Protein AF-A0A4V1J1D3-F1 (afdb_monomer_lite)

Foldseek 3Di:
DDDDPDDDDDDPPPPPPVLVVQVVVVVVVVCLVVVLVVLVVVLVPPDPPPPDPDDPDDDDDDDDDDPPPPDPVVVVVLVVLLVSLVVSLVSLVVCLVVLLVLLVVCCPPPLNVLPDSVLLNLLSVLLSVLLNLLSVCSSPVLPNDLLCNLLSLLQSVVSNLVSLLVLLLLLLLVLLLVVLVVVVVVVVVVVVVVVVVVVVVVVVVVVVVVCVVDVVVVVVVVVVVVVVVVPPPPVVVVPDPPPPPPDDDDDDDDDDDDDDDPPDDDDPDDDDDPDPDDPPPPPCVVVVSVVSVVVSVVSVVCSDPVNVVVVSVVSSVVSVVVSVVLVVVCVVVPVVPPPPDSDSCSLPDPSCVVSVVSLVCLVPPSLVVSCVSNVPRDDPSCSNVLSNVLSVLSNVLVVVLVCQSPPPPPRPNVVSSVSSSVSSVVNCCSSRVVSSVVSSVVVSD

Structure (mmCIF, N/CA/C/O backbone):
data_AF-A0A4V1J1D3-F1
#
_entry.id   AF-A0A4V1J1D3-F1
#
loop_
_atom_site.group_PDB
_atom_site.id
_atom_site.type_symbol
_atom_site.label_atom_id
_atom_site.label_alt_id
_atom_site.label_comp_id
_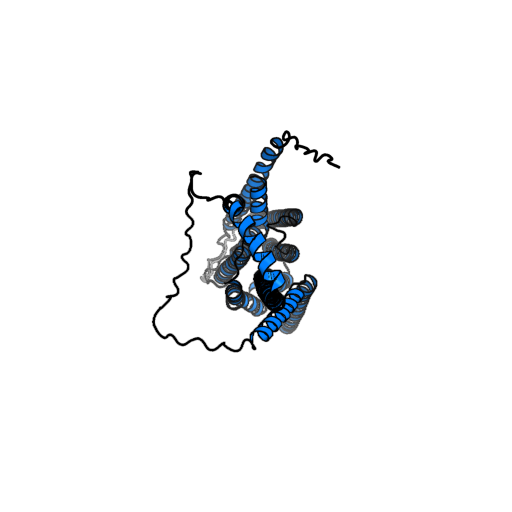atom_site.label_asym_id
_atom_site.label_entity_id
_atom_site.label_seq_id
_atom_site.pdbx_PDB_ins_code
_atom_site.Cartn_x
_atom_site.Cartn_y
_atom_site.Cartn_z
_atom_site.occupancy
_atom_site.B_iso_or_equiv
_atom_site.auth_seq_id
_atom_site.auth_comp_id
_atom_site.auth_asym_id
_atom_site.auth_atom_id
_atom_site.pdbx_PDB_model_num
ATOM 1 N N . MET A 1 1 ? -8.149 20.293 58.897 1.00 42.53 1 MET A N 1
ATOM 2 C CA . MET A 1 1 ? -7.655 19.515 57.738 1.00 42.53 1 MET A CA 1
ATOM 3 C C . MET A 1 1 ? -8.317 20.029 56.464 1.00 42.53 1 MET A C 1
ATOM 5 O O . MET A 1 1 ? -9.194 19.386 55.908 1.00 42.53 1 MET A O 1
ATOM 9 N N . ALA A 1 2 ? -7.925 21.227 56.042 1.00 43.75 2 ALA A N 1
ATOM 10 C CA . ALA A 1 2 ? -8.372 21.863 54.811 1.00 43.75 2 ALA A CA 1
ATOM 11 C C . ALA A 1 2 ? -7.152 22.606 54.264 1.00 43.75 2 ALA A C 1
ATOM 13 O O . ALA A 1 2 ? -6.778 23.647 54.797 1.00 43.75 2 ALA A O 1
ATOM 14 N N . SER A 1 3 ? -6.483 22.014 53.275 1.00 42.25 3 SER A N 1
ATOM 15 C CA . SER A 1 3 ? -5.256 22.560 52.699 1.00 42.25 3 SER A CA 1
ATOM 16 C C . SER A 1 3 ? -5.343 22.553 51.176 1.00 42.25 3 SER A C 1
ATOM 18 O O . SER A 1 3 ? -5.253 21.511 50.537 1.00 42.25 3 SER A O 1
ATOM 20 N N . ALA A 1 4 ? -5.527 23.763 50.647 1.00 45.41 4 ALA A N 1
ATOM 21 C CA . ALA A 1 4 ? -4.831 24.333 49.496 1.00 45.41 4 ALA A CA 1
ATOM 22 C C . ALA A 1 4 ? -4.755 23.504 48.196 1.00 45.41 4 ALA A C 1
ATOM 24 O O . ALA A 1 4 ? -3.735 22.899 47.874 1.00 45.41 4 ALA A O 1
ATOM 25 N N . LEU A 1 5 ? -5.790 23.629 47.362 1.00 48.59 5 LEU A N 1
ATOM 26 C CA . LEU A 1 5 ? -5.692 23.443 45.911 1.00 48.59 5 LEU A CA 1
ATOM 27 C C . LEU A 1 5 ? -5.333 24.790 45.270 1.00 48.59 5 LEU A C 1
ATOM 29 O O . LEU A 1 5 ? -6.194 25.599 44.932 1.00 48.59 5 LEU A O 1
ATOM 33 N N . GLN A 1 6 ? -4.033 25.052 45.147 1.00 51.81 6 GLN A N 1
ATOM 34 C CA . GLN A 1 6 ? -3.504 26.250 44.502 1.00 51.81 6 GLN A CA 1
ATOM 35 C C . GLN A 1 6 ? -3.439 26.028 42.985 1.00 51.81 6 GLN A C 1
ATOM 37 O O . GLN A 1 6 ? -2.523 25.404 42.449 1.00 51.81 6 GLN A O 1
ATOM 42 N N . THR A 1 7 ? -4.452 26.527 42.280 1.00 51.31 7 THR A N 1
ATOM 43 C CA . THR A 1 7 ? -4.543 26.532 40.817 1.00 51.31 7 THR A CA 1
ATOM 44 C C . THR A 1 7 ? -3.490 27.464 40.211 1.00 51.31 7 THR A C 1
ATOM 46 O O . THR A 1 7 ? -3.646 28.684 40.208 1.00 51.31 7 THR A O 1
ATOM 49 N N . ARG A 1 8 ? -2.406 26.896 39.667 1.00 51.72 8 ARG A N 1
ATOM 50 C CA . ARG A 1 8 ? -1.457 27.609 38.793 1.00 51.72 8 ARG A CA 1
ATOM 51 C C . ARG A 1 8 ? -2.132 27.927 37.454 1.00 51.72 8 ARG A C 1
ATOM 53 O O . ARG A 1 8 ? -2.357 27.026 36.649 1.00 51.72 8 ARG A O 1
ATOM 60 N N . GLN A 1 9 ? -2.417 29.203 37.197 1.00 46.78 9 GLN A N 1
ATOM 61 C CA . GLN A 1 9 ? -2.787 29.681 35.863 1.00 46.78 9 GLN A CA 1
ATOM 62 C C . GLN A 1 9 ? -1.557 29.685 34.932 1.00 46.78 9 GLN A C 1
ATOM 64 O O . GLN A 1 9 ? -0.523 30.252 35.294 1.00 46.78 9 GLN A O 1
ATOM 69 N N . PRO A 1 10 ? -1.630 29.089 33.728 1.00 55.66 10 PRO A N 1
ATOM 70 C CA . PRO A 1 10 ? -0.543 29.159 32.762 1.00 55.66 10 PRO A CA 1
ATOM 71 C C . PRO A 1 10 ? -0.510 30.528 32.058 1.00 55.66 10 PRO A C 1
ATOM 73 O O . PRO A 1 10 ? -1.473 30.951 31.418 1.00 55.66 10 PRO A O 1
ATOM 76 N N . HIS A 1 11 ? 0.635 31.211 32.145 1.00 51.91 11 HIS A N 1
ATOM 77 C CA . HIS A 1 11 ? 0.928 32.451 31.424 1.00 51.91 11 HIS A CA 1
ATOM 78 C C . HIS A 1 11 ? 0.807 32.265 29.896 1.00 51.91 11 HIS A C 1
ATOM 80 O O . HIS A 1 11 ? 1.589 31.559 29.263 1.00 51.91 11 HIS A O 1
ATOM 86 N N . HIS A 1 12 ? -0.149 32.967 29.284 1.00 52.72 12 HIS A N 1
ATOM 87 C CA . HIS A 1 12 ? -0.543 32.833 27.875 1.00 52.72 12 HIS A CA 1
ATOM 88 C C . HIS A 1 12 ? 0.340 33.572 26.838 1.00 52.72 12 HIS A C 1
ATOM 90 O O . HIS A 1 12 ? -0.034 33.669 25.668 1.00 52.72 12 HIS A O 1
ATOM 96 N N . ARG A 1 13 ? 1.519 34.101 27.197 1.00 51.59 13 ARG A N 1
ATOM 97 C CA . ARG A 1 13 ? 2.172 35.164 26.397 1.00 51.59 13 ARG A CA 1
ATOM 98 C C . ARG A 1 13 ? 3.071 34.747 25.216 1.00 51.59 13 ARG A C 1
ATOM 100 O O . ARG A 1 13 ? 3.553 35.630 24.520 1.00 51.59 13 ARG A O 1
ATOM 107 N N . HIS A 1 14 ? 3.247 33.457 24.901 1.00 51.47 14 HIS A N 1
ATOM 108 C CA . HIS A 1 14 ? 4.180 33.025 23.832 1.00 51.47 14 HIS A CA 1
ATOM 109 C C . HIS A 1 14 ? 3.569 32.370 22.574 1.00 51.47 14 HIS A C 1
ATOM 111 O O . HIS A 1 14 ? 4.308 31.942 21.686 1.00 51.47 14 HIS A O 1
ATOM 117 N N . ARG A 1 15 ? 2.238 32.320 22.407 1.00 52.97 15 ARG A N 1
ATOM 118 C CA . ARG A 1 15 ? 1.623 31.571 21.283 1.00 52.97 15 ARG A CA 1
ATOM 119 C C . ARG A 1 15 ? 1.686 32.233 19.895 1.00 52.97 15 ARG A C 1
ATOM 121 O O . ARG A 1 15 ? 1.519 31.530 18.900 1.00 52.97 15 ARG A O 1
ATOM 128 N N . HIS A 1 16 ? 1.964 33.533 19.775 1.00 52.25 16 HIS A N 1
ATOM 129 C CA . HIS A 1 16 ? 1.845 34.217 18.474 1.00 52.25 16 HIS A CA 1
ATOM 130 C C . HIS A 1 16 ? 3.024 34.011 17.508 1.00 52.25 16 HIS A C 1
ATOM 132 O O . HIS A 1 16 ? 2.810 34.006 16.294 1.00 52.25 16 HIS A O 1
ATOM 138 N N . HIS A 1 17 ? 4.245 33.757 17.991 1.00 52.53 17 HIS A N 1
ATOM 139 C CA . HIS A 1 17 ? 5.400 33.611 17.092 1.00 52.53 17 HIS A CA 1
ATOM 140 C C . HIS A 1 17 ? 5.480 32.256 16.377 1.00 52.53 17 HIS A C 1
ATOM 142 O O . HIS A 1 17 ? 6.065 32.173 15.295 1.00 52.53 17 HIS A O 1
ATOM 148 N N . HIS A 1 18 ? 4.838 31.210 16.905 1.00 50.44 18 HIS A N 1
ATOM 149 C CA . HIS A 1 18 ? 4.842 29.904 16.249 1.00 50.44 18 HIS A CA 1
ATOM 150 C C . HIS A 1 18 ? 3.975 29.879 14.981 1.00 50.44 18 HIS A C 1
ATOM 152 O O . HIS A 1 18 ? 4.398 29.300 13.984 1.00 50.44 18 HIS A O 1
ATOM 158 N N . ARG A 1 19 ? 2.826 30.575 14.947 1.00 49.25 19 ARG A N 1
ATOM 159 C CA . ARG A 1 19 ? 1.898 30.549 13.794 1.00 49.25 19 ARG A CA 1
ATOM 160 C C . ARG A 1 19 ? 2.524 31.008 12.466 1.00 49.25 19 ARG A C 1
ATOM 162 O O . ARG A 1 19 ? 2.179 30.455 11.429 1.00 49.25 19 ARG A O 1
ATOM 169 N N . ARG A 1 20 ? 3.480 31.950 12.468 1.00 52.44 20 ARG A N 1
ATOM 170 C CA . ARG A 1 20 ? 4.086 32.470 11.220 1.00 52.44 20 ARG A CA 1
ATOM 171 C C . ARG A 1 20 ? 5.119 31.540 10.572 1.00 52.44 20 ARG A C 1
ATOM 173 O O . ARG A 1 20 ? 5.264 31.571 9.356 1.00 52.44 20 ARG A O 1
ATOM 180 N N . ARG A 1 21 ? 5.819 30.691 11.338 1.00 53.12 21 ARG A N 1
ATOM 181 C CA . ARG A 1 21 ? 6.767 29.711 10.759 1.00 53.12 21 ARG A CA 1
ATOM 182 C C . ARG A 1 21 ? 6.054 28.509 10.127 1.00 53.12 21 ARG A C 1
ATOM 184 O O . ARG A 1 21 ? 6.639 27.814 9.303 1.00 53.12 21 ARG A O 1
ATOM 191 N N . HIS A 1 22 ? 4.787 28.304 10.480 1.00 51.31 22 HIS A N 1
ATOM 192 C CA . HIS A 1 22 ? 4.009 27.122 10.121 1.00 51.31 22 HIS A CA 1
ATOM 193 C C . HIS A 1 22 ? 3.404 27.202 8.702 1.00 51.31 22 HIS A C 1
ATOM 195 O O . HIS A 1 22 ? 3.512 26.229 7.963 1.00 51.31 22 HIS A O 1
ATOM 201 N N . CYS A 1 23 ? 2.921 28.357 8.224 1.00 52.12 23 CYS A N 1
ATOM 202 C CA . CYS A 1 23 ? 2.406 28.475 6.841 1.00 52.12 23 CYS A CA 1
ATOM 203 C C . CYS A 1 23 ? 3.454 28.231 5.734 1.00 52.12 23 CYS A C 1
ATOM 205 O O . CYS A 1 23 ? 3.090 27.835 4.629 1.00 52.12 23 CYS A O 1
ATOM 207 N N . ARG A 1 24 ? 4.752 28.430 6.008 1.00 62.00 24 ARG A N 1
ATOM 208 C CA . ARG A 1 24 ? 5.802 28.293 4.981 1.00 62.00 24 ARG A CA 1
ATOM 209 C C . ARG A 1 24 ? 5.991 26.851 4.500 1.00 62.00 24 ARG A C 1
ATOM 211 O O . ARG A 1 24 ? 6.240 26.644 3.320 1.00 62.00 24 ARG A O 1
ATOM 218 N N . TRP A 1 25 ? 5.825 25.852 5.367 1.00 54.34 25 TRP A N 1
ATOM 219 C CA . TRP A 1 25 ? 6.083 24.452 5.000 1.00 54.34 25 TRP A CA 1
ATOM 220 C C . TRP A 1 25 ? 4.995 23.839 4.110 1.00 54.34 25 TRP A C 1
ATOM 222 O O . TRP A 1 25 ? 5.318 23.061 3.217 1.00 54.34 25 TRP A O 1
ATOM 232 N N . GLN A 1 26 ? 3.725 24.224 4.291 1.00 56.25 26 GLN A N 1
ATOM 233 C CA . GLN A 1 26 ? 2.641 23.785 3.401 1.00 56.25 26 GLN A CA 1
ATOM 234 C C . GLN A 1 26 ? 2.794 24.343 1.988 1.00 56.25 26 GLN A C 1
ATOM 236 O O . GLN A 1 26 ? 2.593 23.612 1.022 1.00 56.25 26 GLN A O 1
ATOM 241 N N . GLN A 1 27 ? 3.182 25.616 1.873 1.00 68.44 27 GLN A N 1
ATOM 242 C CA . GLN A 1 27 ? 3.469 26.221 0.577 1.00 68.44 27 GLN A CA 1
ATOM 243 C C . GLN A 1 27 ? 4.642 25.515 -0.099 1.00 68.44 27 GLN A C 1
ATOM 245 O O . GLN A 1 27 ? 4.490 25.072 -1.228 1.00 68.44 27 GLN A O 1
ATOM 250 N N . VAL A 1 28 ? 5.769 25.324 0.598 1.00 69.19 28 VAL A N 1
ATOM 251 C CA . VAL A 1 28 ? 6.940 24.621 0.041 1.00 69.19 28 VAL A CA 1
ATOM 252 C C . VAL A 1 28 ? 6.575 23.220 -0.458 1.00 69.19 28 VAL A C 1
ATOM 254 O O . VAL A 1 28 ? 7.008 22.827 -1.533 1.00 69.19 28 VAL A O 1
ATOM 257 N N . TYR A 1 29 ? 5.740 22.482 0.273 1.00 61.47 29 TYR A N 1
ATOM 258 C CA . TYR A 1 29 ? 5.319 21.146 -0.138 1.00 61.47 29 TYR A CA 1
ATOM 259 C C . TYR A 1 29 ? 4.390 21.148 -1.359 1.00 61.47 29 TYR A C 1
ATOM 261 O O . TYR A 1 29 ? 4.620 20.391 -2.300 1.00 61.47 29 TYR A O 1
ATOM 269 N N . LEU A 1 30 ? 3.374 22.018 -1.376 1.00 70.56 30 LEU A N 1
ATOM 270 C CA . LEU A 1 30 ? 2.496 22.166 -2.538 1.00 70.56 30 LEU A CA 1
ATOM 271 C C . LEU A 1 30 ? 3.309 22.581 -3.771 1.00 70.56 30 LEU A C 1
ATOM 273 O O . LEU A 1 30 ? 3.106 22.029 -4.846 1.00 70.56 30 LEU A O 1
ATOM 277 N N . TYR A 1 31 ? 4.285 23.478 -3.598 1.00 73.88 31 TYR A N 1
ATOM 278 C CA . TYR A 1 31 ? 5.215 23.854 -4.658 1.00 73.88 31 TYR A CA 1
ATOM 279 C C . TYR A 1 31 ? 6.092 22.688 -5.109 1.00 73.88 31 TYR A C 1
ATOM 281 O O . TYR A 1 31 ? 6.287 22.555 -6.305 1.00 73.88 31 TYR A O 1
ATOM 289 N N . LEU A 1 32 ? 6.578 21.820 -4.216 1.00 67.62 32 LEU A N 1
ATOM 290 C CA . LEU A 1 32 ? 7.359 20.639 -4.609 1.00 67.62 32 LEU A CA 1
ATOM 291 C C . LEU A 1 32 ? 6.524 19.621 -5.396 1.00 67.62 32 LEU A C 1
ATOM 293 O O . LEU A 1 32 ? 7.013 19.066 -6.375 1.00 67.62 32 LEU A O 1
ATOM 297 N N . VAL A 1 33 ? 5.269 19.396 -5.001 1.00 66.25 33 VAL A N 1
ATOM 298 C CA . VAL A 1 33 ? 4.357 18.486 -5.712 1.00 66.25 33 VAL A CA 1
ATOM 299 C C . VAL A 1 33 ? 3.975 19.065 -7.069 1.00 66.25 33 VAL A C 1
ATOM 301 O O . VAL A 1 33 ? 4.056 18.367 -8.072 1.00 66.25 33 VAL A O 1
ATOM 304 N N . VAL A 1 34 ? 3.611 20.348 -7.123 1.00 72.12 34 VAL A N 1
ATOM 305 C CA . VAL A 1 34 ? 3.310 21.036 -8.384 1.00 72.12 34 VAL A CA 1
ATOM 306 C C . VAL A 1 34 ? 4.551 21.087 -9.274 1.00 72.12 34 VAL A C 1
ATOM 308 O O . VAL A 1 34 ? 4.432 20.803 -10.459 1.00 72.12 34 VAL A O 1
ATOM 311 N N . ALA A 1 35 ? 5.736 21.350 -8.715 1.00 68.19 35 ALA A N 1
ATOM 312 C CA . ALA A 1 35 ? 7.000 21.321 -9.445 1.00 68.19 35 ALA A CA 1
ATOM 313 C C . ALA A 1 35 ? 7.254 19.930 -10.039 1.00 68.19 35 ALA A C 1
ATOM 315 O O . ALA A 1 35 ? 7.482 19.816 -11.239 1.00 68.19 35 ALA A O 1
ATOM 316 N N . PHE A 1 36 ? 7.120 18.864 -9.247 1.00 65.56 36 PHE A N 1
ATOM 317 C CA . PHE A 1 36 ? 7.256 17.491 -9.733 1.00 65.56 36 PHE A CA 1
ATOM 318 C C . PHE A 1 36 ? 6.235 17.163 -10.837 1.00 65.56 36 PHE A C 1
ATOM 320 O O . PHE A 1 36 ? 6.606 16.663 -11.897 1.00 65.56 36 PHE A O 1
ATOM 327 N N . CYS A 1 37 ? 4.964 17.529 -10.641 1.00 67.00 37 CYS A N 1
ATOM 328 C CA . CYS A 1 37 ? 3.914 17.381 -11.651 1.00 67.00 37 CYS A CA 1
ATOM 329 C C . CYS A 1 37 ? 4.169 18.213 -12.914 1.00 67.00 37 CYS A C 1
ATOM 331 O O . CYS A 1 37 ? 3.788 17.790 -13.998 1.00 67.00 37 CYS A O 1
ATOM 333 N N . SER A 1 38 ? 4.831 19.365 -12.805 1.00 70.38 38 SER A N 1
ATOM 334 C CA . SER A 1 38 ? 5.193 20.212 -13.947 1.00 70.38 38 SER A CA 1
ATOM 335 C C . SER A 1 38 ? 6.458 19.755 -14.683 1.00 70.38 38 SER A C 1
ATOM 337 O O . SER A 1 38 ? 6.643 20.110 -15.843 1.00 70.38 38 SER A O 1
ATOM 339 N N . LEU A 1 39 ? 7.298 18.925 -14.053 1.00 59.84 39 LEU A N 1
ATOM 340 C CA . LEU A 1 39 ? 8.451 18.289 -14.701 1.00 59.84 39 LEU A CA 1
ATOM 341 C C . LEU A 1 39 ? 8.039 17.080 -15.559 1.00 59.84 39 LEU A C 1
ATOM 343 O O . LEU A 1 39 ? 8.726 16.747 -16.522 1.00 59.84 39 LEU A O 1
ATOM 347 N N . LEU A 1 40 ? 6.897 16.453 -15.258 1.00 59.59 40 LEU A N 1
ATOM 348 C CA . LEU A 1 40 ? 6.366 15.293 -15.987 1.00 59.59 40 LEU A CA 1
ATOM 349 C C . LEU A 1 40 ? 6.059 15.565 -17.483 1.00 59.59 40 LEU A C 1
ATOM 351 O O . LEU A 1 40 ? 6.466 14.755 -18.316 1.00 59.59 40 LEU A O 1
ATOM 355 N N . PRO A 1 41 ? 5.415 16.684 -17.875 1.00 55.56 41 PRO A N 1
ATOM 356 C CA . PRO A 1 41 ? 5.192 17.033 -19.282 1.00 55.56 41 PRO A CA 1
ATOM 357 C C . PRO A 1 41 ? 6.481 17.286 -20.072 1.00 55.56 41 PRO A C 1
ATOM 359 O O . PRO A 1 41 ? 6.544 16.958 -21.253 1.00 55.56 41 PRO A O 1
ATOM 362 N N . ILE A 1 42 ? 7.521 17.825 -19.422 1.00 57.47 42 ILE A N 1
ATOM 363 C CA . ILE A 1 42 ? 8.814 18.127 -20.062 1.00 57.47 42 ILE A CA 1
ATOM 364 C C . ILE A 1 42 ? 9.508 16.833 -20.519 1.00 57.47 42 ILE A C 1
ATOM 366 O O . ILE A 1 42 ? 10.178 16.813 -21.549 1.00 57.47 42 ILE A O 1
ATOM 370 N N . VAL A 1 43 ? 9.289 15.724 -19.802 1.00 54.06 43 VAL A N 1
ATOM 371 C CA . VAL A 1 43 ? 9.755 14.389 -20.214 1.00 54.06 43 VAL A CA 1
ATOM 372 C C . VAL A 1 43 ? 9.046 13.923 -21.492 1.00 54.06 43 VAL A C 1
ATOM 374 O O . VAL A 1 43 ? 9.685 13.345 -22.372 1.00 54.06 43 VAL A O 1
ATOM 377 N N . GLN A 1 44 ? 7.741 14.192 -21.624 1.00 53.12 44 GLN A N 1
ATOM 378 C CA . GLN A 1 44 ? 6.929 13.749 -22.765 1.00 53.12 44 GLN A CA 1
ATOM 379 C C . GLN A 1 44 ? 7.176 14.555 -24.046 1.00 53.12 44 GLN A C 1
ATOM 381 O O . GLN A 1 44 ? 6.987 14.029 -25.139 1.00 53.12 44 GLN A O 1
ATOM 386 N N . SER A 1 45 ? 7.602 15.814 -23.937 1.00 50.28 45 SER A N 1
ATOM 387 C CA . SER A 1 45 ? 7.757 16.705 -25.090 1.00 50.28 45 SER A CA 1
ATOM 388 C C . SER A 1 45 ? 9.089 16.568 -25.827 1.00 50.28 45 SER A C 1
ATOM 390 O O . SER A 1 45 ? 9.346 17.374 -26.714 1.00 50.28 45 SER A O 1
ATOM 392 N N . THR A 1 46 ? 9.952 15.598 -25.495 1.00 51.81 46 THR A N 1
ATOM 393 C CA . THR A 1 46 ? 11.162 15.359 -26.301 1.00 51.81 46 THR A CA 1
ATOM 394 C C . THR A 1 46 ? 10.771 14.620 -27.586 1.00 51.81 46 THR A C 1
ATOM 396 O O . THR A 1 46 ? 10.434 13.435 -27.512 1.00 51.81 46 THR A O 1
ATOM 399 N N . PRO A 1 47 ? 10.763 15.282 -28.764 1.00 47.97 47 PRO A N 1
ATOM 400 C CA . PRO A 1 47 ? 10.390 14.620 -30.004 1.00 47.97 47 PRO A CA 1
ATOM 401 C C . PRO A 1 47 ? 11.386 13.491 -30.256 1.00 47.97 47 PRO A C 1
ATOM 403 O O . PRO A 1 47 ? 12.587 13.717 -30.391 1.00 47.97 47 PRO A O 1
ATOM 406 N N . LEU A 1 48 ? 10.892 12.253 -30.283 1.00 49.50 48 LEU A N 1
ATOM 407 C CA . LEU A 1 48 ? 11.630 11.162 -30.901 1.00 49.50 48 LEU A CA 1
ATOM 408 C C . LEU A 1 48 ? 11.786 11.547 -32.370 1.00 49.50 48 LEU A C 1
ATOM 410 O O . LEU A 1 48 ? 10.782 11.627 -33.082 1.00 49.50 48 LEU A O 1
ATOM 414 N N . SER A 1 49 ? 13.025 11.847 -32.773 1.00 46.56 49 SER A N 1
ATOM 415 C CA . SER A 1 49 ? 13.369 12.100 -34.169 1.00 46.56 49 SER A CA 1
ATOM 416 C C . SER A 1 49 ? 12.766 10.979 -35.001 1.00 46.56 49 SER A C 1
ATOM 418 O O . SER A 1 49 ? 12.989 9.793 -34.746 1.00 46.56 49 SER A O 1
ATOM 420 N N . ARG A 1 50 ? 11.881 11.372 -35.910 1.00 43.78 50 ARG A N 1
ATOM 421 C CA . ARG A 1 50 ? 11.037 10.499 -36.718 1.00 43.78 50 ARG A CA 1
ATOM 422 C C . ARG A 1 50 ? 11.860 10.001 -37.900 1.00 43.78 50 ARG A C 1
ATOM 424 O O . ARG A 1 50 ? 11.469 10.207 -39.041 1.00 43.78 50 ARG A O 1
ATOM 431 N N . ASP A 1 51 ? 13.001 9.387 -37.625 1.00 49.88 51 ASP A N 1
ATOM 432 C CA . ASP A 1 51 ? 13.906 8.931 -38.667 1.00 49.88 51 ASP A CA 1
ATOM 433 C C . ASP A 1 51 ? 13.659 7.447 -38.955 1.00 49.88 51 ASP A C 1
ATOM 435 O O . ASP A 1 51 ? 13.618 6.606 -38.058 1.00 49.88 51 ASP A O 1
ATOM 439 N N . HIS A 1 52 ? 13.464 7.166 -40.246 1.00 47.50 52 HIS A N 1
ATOM 440 C CA . HIS A 1 52 ? 13.303 5.855 -40.888 1.00 47.50 52 HIS A CA 1
ATOM 441 C C . HIS A 1 52 ? 11.890 5.253 -40.938 1.00 47.50 52 HIS A C 1
ATOM 443 O O . HIS A 1 52 ? 11.624 4.135 -40.501 1.00 47.50 52 HIS A O 1
ATOM 449 N N . ALA A 1 53 ? 11.001 5.964 -41.635 1.00 42.34 53 ALA A N 1
ATOM 450 C CA . ALA A 1 53 ? 9.943 5.347 -42.444 1.00 42.34 53 ALA A CA 1
ATOM 451 C C . ALA A 1 53 ? 10.062 5.782 -43.920 1.00 42.34 53 ALA A C 1
ATOM 453 O O . ALA A 1 53 ? 9.123 6.278 -44.528 1.00 42.34 53 ALA A O 1
ATOM 454 N N . ALA A 1 54 ? 11.256 5.625 -44.481 1.00 47.12 54 ALA A N 1
ATOM 455 C CA . ALA A 1 54 ? 11.548 5.577 -45.912 1.00 47.12 54 ALA A CA 1
ATOM 456 C C . ALA A 1 54 ? 12.782 4.665 -45.999 1.00 47.12 54 ALA A C 1
ATOM 458 O O . ALA A 1 54 ? 13.714 4.866 -45.231 1.00 47.12 54 ALA A O 1
ATOM 459 N N . SER A 1 55 ? 12.872 3.598 -46.779 1.00 43.97 55 SER A N 1
ATOM 460 C CA . SER A 1 55 ? 12.228 3.263 -48.038 1.00 43.97 55 SER A CA 1
ATOM 461 C C . SER A 1 55 ? 12.512 1.777 -48.310 1.00 43.97 55 SER A C 1
ATOM 463 O O . SER A 1 55 ? 13.663 1.363 -48.403 1.00 43.97 55 SER A O 1
ATOM 465 N N . THR A 1 56 ? 11.476 0.959 -48.479 1.00 44.97 56 THR A N 1
ATOM 466 C CA . THR A 1 56 ? 11.578 -0.310 -49.215 1.00 44.97 56 THR A CA 1
ATOM 467 C C . THR A 1 56 ? 10.897 -0.126 -50.563 1.00 44.97 56 THR A C 1
ATOM 469 O O . THR A 1 56 ? 9.847 -0.693 -50.843 1.00 44.97 56 THR A O 1
ATOM 472 N N . SER A 1 57 ? 11.495 0.708 -51.409 1.00 45.72 57 SER A N 1
ATOM 473 C CA . SER A 1 57 ? 11.286 0.639 -52.851 1.00 45.72 57 SER A CA 1
ATOM 474 C C . SER A 1 57 ? 12.641 0.412 -53.505 1.00 45.72 57 SER A C 1
ATOM 476 O O . SER A 1 57 ? 13.529 1.260 -53.510 1.00 45.72 57 SER A O 1
ATOM 478 N N . SER A 1 58 ? 12.799 -0.803 -54.010 1.00 54.16 58 SER A N 1
ATOM 479 C CA . SER A 1 58 ? 13.880 -1.242 -54.874 1.00 54.16 58 SER A CA 1
ATOM 480 C C . SER A 1 58 ? 13.961 -0.353 -56.117 1.00 54.16 58 SER A C 1
ATOM 482 O O . SER A 1 58 ? 13.153 -0.495 -57.032 1.00 54.16 58 SER A O 1
ATOM 484 N N . ALA A 1 59 ? 14.942 0.542 -56.165 1.00 44.06 59 ALA A N 1
ATOM 485 C CA . ALA A 1 59 ? 15.430 1.120 -57.408 1.00 44.06 59 ALA A CA 1
ATOM 486 C C . ALA A 1 59 ? 16.910 1.470 -57.235 1.00 44.06 59 ALA A C 1
ATOM 488 O O . ALA A 1 59 ? 17.291 2.425 -56.565 1.00 44.06 59 ALA A O 1
ATOM 489 N N . SER A 1 60 ? 17.739 0.627 -57.833 1.00 57.50 60 SER A N 1
ATOM 490 C CA . SER A 1 60 ? 19.153 0.837 -58.099 1.00 57.50 60 SER A CA 1
ATOM 491 C C . SER A 1 60 ? 19.376 2.172 -58.806 1.00 57.50 60 SER A C 1
ATOM 493 O O . SER A 1 60 ? 18.995 2.327 -59.965 1.00 57.50 60 SER A O 1
ATOM 495 N N . SER A 1 61 ? 20.011 3.128 -58.132 1.00 42.34 61 SER A N 1
ATOM 496 C CA . SER A 1 61 ? 20.700 4.253 -58.764 1.00 42.34 61 SER A CA 1
ATOM 497 C C . SER A 1 61 ? 21.803 4.759 -57.842 1.00 42.34 61 SER A C 1
ATOM 499 O O . SER A 1 61 ? 21.608 5.032 -56.662 1.00 42.34 61 SER A O 1
ATOM 501 N N . SER A 1 62 ? 22.988 4.775 -58.424 1.00 48.91 62 SER A N 1
ATOM 502 C CA . SER A 1 62 ? 24.299 5.072 -57.877 1.00 48.91 62 SER A CA 1
ATOM 503 C C . SER A 1 62 ? 24.489 6.523 -57.430 1.00 48.91 62 SER A C 1
ATOM 505 O O . SER A 1 62 ? 24.007 7.437 -58.089 1.00 48.91 62 SER A O 1
ATOM 507 N N . LEU A 1 63 ? 25.347 6.675 -56.412 1.00 48.12 63 LEU A N 1
ATOM 508 C CA . LEU A 1 63 ? 26.279 7.790 -56.191 1.00 48.12 63 LEU A CA 1
ATOM 509 C C . LEU A 1 63 ? 25.658 9.188 -56.047 1.00 48.12 63 LEU A C 1
ATOM 511 O O . LEU A 1 63 ? 25.542 9.911 -57.023 1.00 48.12 63 LEU A O 1
ATOM 515 N N . ILE A 1 64 ? 25.393 9.584 -54.798 1.00 42.53 64 ILE A N 1
ATOM 516 C CA . ILE A 1 64 ? 25.904 10.813 -54.158 1.00 42.53 64 ILE A CA 1
ATOM 517 C C . ILE A 1 64 ? 25.860 10.534 -52.646 1.00 42.53 64 ILE A C 1
ATOM 519 O O . ILE A 1 64 ? 24.798 10.483 -52.029 1.00 42.53 64 ILE A O 1
ATOM 523 N N . SER A 1 65 ? 27.024 10.278 -52.049 1.00 40.94 65 SER A N 1
ATOM 524 C CA . SER A 1 65 ? 27.189 10.177 -50.600 1.00 40.94 65 SER A CA 1
ATOM 525 C C . SER A 1 65 ? 27.287 11.589 -50.025 1.00 40.94 65 SER A C 1
ATOM 527 O O . SER A 1 65 ? 28.346 12.213 -50.098 1.00 40.94 65 SER A O 1
ATOM 529 N N . PHE A 1 66 ? 26.190 12.104 -49.473 1.00 38.09 66 PHE A N 1
ATOM 530 C CA . PHE A 1 66 ? 26.255 13.257 -48.578 1.00 38.09 66 PHE A CA 1
ATOM 531 C C . PHE A 1 66 ? 26.797 12.785 -47.220 1.00 38.09 66 PHE A C 1
ATOM 533 O O . PHE A 1 66 ? 26.243 11.830 -46.668 1.00 38.09 66 PHE A O 1
ATOM 540 N N . PRO A 1 67 ? 27.855 13.405 -46.668 1.00 45.81 67 PRO A N 1
ATOM 541 C CA . PRO A 1 67 ? 28.252 13.160 -45.290 1.00 45.81 67 PRO A CA 1
ATOM 542 C C . PRO A 1 67 ? 27.153 13.736 -44.392 1.00 45.81 67 PRO A C 1
ATOM 544 O O . PRO A 1 67 ? 27.006 14.949 -44.256 1.00 45.81 67 PRO A O 1
ATOM 547 N N . TYR A 1 68 ? 26.312 12.854 -43.863 1.00 42.00 68 TYR A N 1
ATOM 548 C CA . TYR A 1 68 ? 25.308 13.203 -42.873 1.00 42.00 68 TYR A CA 1
ATOM 549 C C . TYR A 1 68 ? 26.031 13.307 -41.526 1.00 42.00 68 TYR A C 1
ATOM 551 O O . TYR A 1 68 ? 26.396 12.303 -40.921 1.00 42.00 68 TYR A O 1
ATOM 559 N N . ASP A 1 69 ? 26.311 14.541 -41.118 1.00 44.19 69 ASP A N 1
ATOM 560 C CA . ASP A 1 69 ? 26.987 14.907 -39.871 1.00 44.19 69 ASP A CA 1
ATOM 561 C C . ASP A 1 69 ? 25.995 14.780 -38.690 1.00 44.19 69 ASP A C 1
ATOM 563 O O . ASP A 1 69 ? 25.494 15.762 -38.144 1.00 44.19 69 ASP A O 1
ATOM 567 N N . SER A 1 70 ? 25.579 13.542 -38.378 1.00 52.03 70 SER A N 1
ATOM 568 C CA . SER A 1 70 ? 24.483 13.231 -37.437 1.00 52.03 70 SER A CA 1
ATOM 569 C C . SER A 1 70 ? 24.888 12.904 -36.001 1.00 52.03 70 SER A C 1
ATOM 571 O O . SER A 1 70 ? 24.016 12.578 -35.192 1.00 52.03 70 SER A O 1
ATOM 573 N N . ASP A 1 71 ? 26.166 12.993 -35.640 1.00 57.53 71 ASP A N 1
ATOM 574 C CA . ASP A 1 71 ? 26.607 12.520 -34.322 1.00 57.53 71 ASP A CA 1
ATOM 575 C C . ASP A 1 71 ? 26.360 13.518 -33.175 1.00 57.53 71 ASP A C 1
ATOM 577 O O . ASP A 1 71 ? 26.131 13.098 -32.038 1.00 57.53 71 ASP A O 1
ATOM 581 N N . ASP A 1 72 ? 26.264 14.825 -33.438 1.00 62.06 72 ASP A N 1
ATOM 582 C CA . ASP A 1 72 ? 26.193 15.817 -32.350 1.00 62.06 72 ASP A CA 1
ATOM 583 C C . ASP A 1 72 ? 24.797 15.989 -31.724 1.00 62.06 72 ASP A C 1
ATOM 585 O O . ASP A 1 72 ? 24.663 16.257 -30.523 1.00 62.06 72 ASP A O 1
ATOM 589 N N . THR A 1 73 ? 23.718 15.782 -32.484 1.00 63.59 73 THR A N 1
ATOM 590 C CA . THR A 1 73 ? 22.355 15.923 -31.935 1.00 63.59 73 THR A CA 1
ATOM 591 C C . THR A 1 73 ? 21.955 14.732 -31.061 1.00 63.59 73 THR A C 1
ATOM 593 O O . THR A 1 73 ? 21.263 14.916 -30.054 1.00 63.59 73 THR A O 1
ATOM 596 N N . SER A 1 74 ? 22.452 13.528 -31.361 1.00 66.88 74 SER A N 1
ATOM 597 C CA . SER A 1 74 ? 22.145 12.316 -30.594 1.00 66.88 74 SER A CA 1
ATOM 598 C C . SER A 1 74 ? 22.696 12.385 -29.158 1.00 66.88 74 SER A C 1
ATOM 600 O O . SER A 1 74 ? 21.964 12.122 -28.198 1.00 66.88 74 SER A O 1
ATOM 602 N N . ASN A 1 75 ? 23.926 12.881 -28.987 1.00 75.75 75 ASN A N 1
ATOM 603 C CA . ASN A 1 75 ? 24.594 12.998 -27.687 1.00 75.75 75 ASN A CA 1
ATOM 604 C C . ASN A 1 75 ? 23.906 13.995 -26.736 1.00 75.75 75 ASN A C 1
ATOM 606 O O . ASN A 1 75 ? 23.823 13.759 -25.522 1.00 75.75 75 ASN A O 1
ATOM 610 N N . SER A 1 76 ? 23.348 15.085 -27.274 1.00 79.25 76 SER A N 1
ATOM 611 C CA . SER A 1 76 ? 22.643 16.097 -26.473 1.00 79.25 76 SER A CA 1
ATOM 612 C C . SER A 1 76 ? 21.329 15.570 -25.873 1.00 79.25 76 SER A C 1
ATOM 614 O O . SER A 1 76 ? 21.024 15.817 -24.702 1.00 79.25 76 SER A O 1
ATOM 616 N N . THR A 1 77 ? 20.570 14.775 -26.636 1.00 78.50 77 THR A N 1
ATOM 617 C CA . THR A 1 77 ? 19.267 14.247 -26.195 1.00 78.50 77 THR A CA 1
ATOM 618 C C . THR A 1 77 ? 19.401 13.151 -25.138 1.00 78.50 77 THR A C 1
ATOM 620 O O . THR A 1 77 ?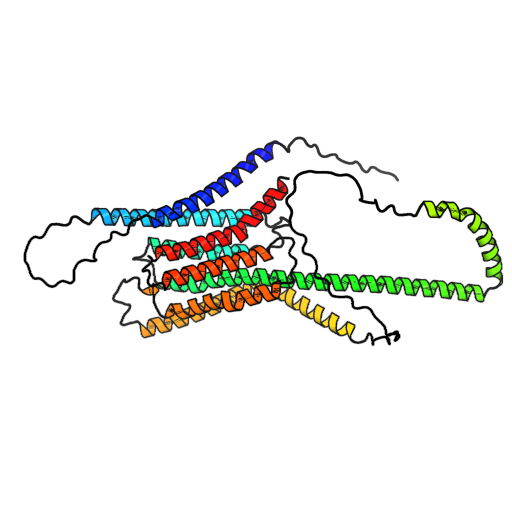 18.619 13.117 -24.183 1.00 78.50 77 THR A O 1
ATOM 623 N N . ILE A 1 78 ? 20.420 12.292 -25.257 1.00 79.31 78 ILE A N 1
ATOM 624 C CA . ILE A 1 78 ? 20.733 11.256 -24.263 1.00 79.31 78 ILE A CA 1
ATOM 625 C C . ILE A 1 78 ? 21.129 11.909 -22.934 1.00 79.31 78 ILE A C 1
ATOM 627 O O . ILE A 1 78 ? 20.580 11.557 -21.887 1.00 79.31 78 ILE A O 1
ATOM 631 N N . SER A 1 79 ? 22.005 12.918 -22.980 1.00 84.62 79 SER A N 1
ATOM 632 C CA . SER A 1 79 ? 22.460 13.644 -21.787 1.00 84.62 79 SER A CA 1
ATOM 633 C C . SER A 1 79 ? 21.301 14.301 -21.029 1.00 84.62 79 SER A C 1
ATOM 635 O O . SER A 1 79 ? 21.226 14.205 -19.802 1.00 84.62 79 SER A O 1
ATOM 637 N N . LEU A 1 80 ? 20.344 14.902 -21.748 1.00 86.06 80 LEU A N 1
ATOM 638 C CA . LEU A 1 80 ? 19.163 15.516 -21.137 1.00 86.06 80 LEU A CA 1
ATOM 639 C C . LEU A 1 80 ? 18.260 14.480 -20.448 1.00 86.06 80 LEU A C 1
ATOM 641 O O . LEU A 1 80 ? 17.831 14.701 -19.316 1.00 86.06 80 LEU A O 1
ATOM 645 N N . ARG A 1 81 ? 17.985 13.334 -21.089 1.00 83.62 81 ARG A N 1
ATOM 646 C CA . ARG A 1 81 ? 17.136 12.274 -20.507 1.00 83.62 81 ARG A CA 1
ATOM 647 C C . ARG A 1 81 ? 17.722 11.713 -19.217 1.00 83.62 81 ARG A C 1
ATOM 649 O O . ARG A 1 81 ? 17.002 11.565 -18.229 1.00 83.62 81 ARG A O 1
ATOM 656 N N . VAL A 1 82 ? 19.027 11.440 -19.213 1.00 88.81 82 VAL A N 1
ATOM 657 C CA . VAL A 1 82 ? 19.739 10.975 -18.017 1.00 88.81 82 VAL A CA 1
ATOM 658 C C . VAL A 1 82 ? 19.639 12.019 -16.907 1.00 88.81 82 VAL A C 1
ATOM 660 O O . VAL A 1 82 ? 19.240 11.680 -15.793 1.00 88.81 82 VAL A O 1
ATOM 663 N N . ALA A 1 83 ? 19.917 13.291 -17.210 1.00 89.19 83 ALA A N 1
ATOM 664 C CA . ALA A 1 83 ? 19.844 14.373 -16.231 1.00 89.19 83 ALA A CA 1
ATOM 665 C C . ALA A 1 83 ? 18.443 14.507 -15.606 1.00 89.19 83 ALA A C 1
ATOM 667 O O . ALA A 1 83 ? 18.322 14.609 -14.383 1.00 89.19 83 ALA A O 1
ATOM 668 N N . VAL A 1 84 ? 17.381 14.446 -16.418 1.00 88.25 84 VAL A N 1
ATOM 669 C CA . VAL A 1 84 ? 15.995 14.549 -15.935 1.00 88.25 84 VAL A CA 1
ATOM 670 C C . VAL A 1 84 ? 15.612 13.355 -15.056 1.00 88.25 84 VAL A C 1
ATOM 672 O O . VAL A 1 84 ? 15.047 13.550 -13.980 1.00 88.25 84 VAL A O 1
ATOM 675 N N . ASN A 1 85 ? 15.963 12.128 -15.451 1.00 88.50 85 ASN A N 1
ATOM 676 C CA . ASN A 1 85 ? 15.674 10.934 -14.651 1.00 88.50 85 ASN A CA 1
ATOM 677 C C . ASN A 1 85 ? 16.439 10.932 -13.319 1.00 88.50 85 ASN A C 1
ATOM 679 O O . ASN A 1 85 ? 15.862 10.610 -12.280 1.00 88.50 85 ASN A O 1
ATOM 683 N N . VAL A 1 86 ? 17.711 11.346 -13.314 1.00 91.00 86 VAL A N 1
ATOM 684 C CA . VAL A 1 86 ? 18.512 11.478 -12.085 1.00 91.00 86 VAL A CA 1
ATOM 685 C C . VAL A 1 86 ? 17.923 12.543 -11.157 1.00 91.00 86 VAL A C 1
ATOM 687 O O . VAL A 1 86 ? 17.783 12.302 -9.956 1.00 91.00 86 VAL A O 1
ATOM 690 N N . ALA A 1 87 ? 17.508 13.692 -11.699 1.00 90.12 87 ALA A N 1
ATOM 691 C CA . ALA A 1 87 ? 16.831 14.728 -10.923 1.00 90.12 87 ALA A CA 1
ATOM 692 C C . ALA A 1 87 ? 15.503 14.219 -10.333 1.00 90.12 87 ALA A C 1
ATOM 694 O O . ALA A 1 87 ? 15.236 14.428 -9.148 1.00 90.12 87 ALA A O 1
ATOM 695 N N . ALA A 1 88 ? 14.698 13.494 -11.117 1.00 89.38 88 ALA A N 1
ATOM 696 C CA . ALA A 1 88 ? 13.450 12.893 -10.650 1.00 89.38 88 ALA A CA 1
ATOM 697 C C . ALA A 1 88 ? 13.684 11.874 -9.521 1.00 89.38 88 ALA A C 1
ATOM 699 O O . ALA A 1 88 ? 12.972 11.906 -8.516 1.00 89.38 88 ALA A O 1
ATOM 700 N N . ILE A 1 89 ? 14.713 11.024 -9.637 1.00 93.38 89 ILE A N 1
ATOM 701 C CA . ILE A 1 89 ? 15.137 10.088 -8.583 1.00 93.38 89 ILE A CA 1
ATOM 702 C C . ILE A 1 89 ? 15.510 10.846 -7.305 1.00 93.38 89 ILE A C 1
ATOM 704 O O . ILE A 1 89 ? 15.033 10.493 -6.224 1.00 93.38 89 ILE A O 1
ATOM 708 N N . ALA A 1 90 ? 16.325 11.899 -7.412 1.00 93.62 90 ALA A N 1
ATOM 709 C CA . ALA A 1 90 ? 16.760 12.688 -6.262 1.00 93.62 90 ALA A CA 1
ATOM 710 C C . ALA A 1 90 ? 15.575 13.351 -5.541 1.00 93.62 90 ALA A C 1
ATOM 712 O O . ALA A 1 90 ? 15.465 13.264 -4.315 1.00 93.62 90 ALA A O 1
ATOM 713 N N . VAL A 1 91 ? 14.650 13.955 -6.296 1.00 90.88 91 VAL A N 1
ATOM 714 C CA . VAL A 1 91 ? 13.430 14.568 -5.747 1.00 90.88 91 VAL A CA 1
ATOM 715 C C . VAL A 1 91 ? 12.545 13.518 -5.078 1.00 90.88 91 VAL A C 1
ATOM 717 O O . VAL A 1 91 ? 12.088 13.727 -3.953 1.00 90.88 91 VAL A O 1
ATOM 720 N N . LEU A 1 92 ? 12.331 12.370 -5.722 1.00 92.69 92 LEU A N 1
ATOM 721 C CA . LEU A 1 92 ? 11.510 11.294 -5.173 1.00 92.69 92 LEU A CA 1
ATOM 722 C C . LEU A 1 92 ? 12.093 10.737 -3.868 1.00 92.69 92 LEU A C 1
ATOM 724 O O . LEU A 1 92 ? 11.357 10.550 -2.895 1.00 92.69 92 LEU A O 1
ATOM 728 N N . LEU A 1 93 ? 13.403 10.484 -3.830 1.00 94.88 93 LEU A N 1
ATOM 729 C CA . LEU A 1 93 ? 14.098 10.024 -2.628 1.00 94.88 93 LEU A CA 1
ATOM 730 C C . LEU A 1 93 ? 13.980 11.052 -1.506 1.00 94.88 93 LEU A C 1
ATOM 732 O O . LEU A 1 93 ? 13.625 10.691 -0.384 1.00 94.88 93 LEU A O 1
ATOM 736 N N . PHE A 1 94 ? 14.202 12.332 -1.812 1.00 94.38 94 PHE A N 1
ATOM 737 C CA . PHE A 1 94 ? 14.050 13.411 -0.843 1.00 94.38 94 PHE A CA 1
ATOM 738 C C . PHE A 1 94 ? 12.631 13.457 -0.261 1.00 94.38 94 PHE A C 1
ATOM 740 O O . PHE A 1 94 ? 12.473 13.457 0.960 1.00 94.38 94 PHE A O 1
ATOM 747 N N . LEU A 1 95 ? 11.596 13.430 -1.108 1.00 92.56 95 LEU A N 1
ATOM 748 C CA . LEU A 1 95 ? 10.196 13.426 -0.671 1.00 92.56 95 LEU A CA 1
ATOM 749 C C . LEU A 1 95 ? 9.857 12.180 0.156 1.00 92.56 95 LEU A C 1
ATOM 751 O O . LEU A 1 95 ? 9.192 12.290 1.185 1.00 92.56 95 LEU A O 1
ATOM 755 N N . SER A 1 96 ? 10.347 11.008 -0.247 1.00 94.38 96 SER A N 1
ATOM 756 C CA . SER A 1 96 ? 10.108 9.748 0.465 1.00 94.38 96 SER A CA 1
ATOM 757 C C . SER A 1 96 ? 10.745 9.762 1.856 1.00 94.38 96 SER A C 1
ATOM 759 O O . SER A 1 96 ? 10.086 9.440 2.844 1.00 94.38 96 SER A O 1
ATOM 761 N N . ILE A 1 97 ? 12.010 10.186 1.955 1.00 95.69 97 ILE A N 1
ATOM 762 C CA . ILE A 1 97 ? 12.755 10.263 3.219 1.00 95.69 97 ILE A CA 1
ATOM 763 C C . ILE A 1 97 ? 12.150 11.334 4.132 1.00 95.69 97 ILE A C 1
ATOM 765 O O . ILE A 1 97 ? 11.927 11.077 5.316 1.00 95.69 97 ILE A O 1
ATOM 769 N N . ALA A 1 98 ? 11.838 12.518 3.597 1.00 95.00 98 ALA A N 1
ATOM 770 C CA . ALA A 1 98 ? 11.211 13.592 4.359 1.00 95.00 98 ALA A CA 1
ATOM 771 C C . ALA A 1 98 ? 9.824 13.177 4.873 1.00 95.00 98 ALA A C 1
ATOM 773 O O . ALA A 1 98 ? 9.532 13.353 6.058 1.00 95.00 98 ALA A O 1
ATOM 774 N N . GLY A 1 99 ? 8.999 12.570 4.016 1.00 93.81 99 GLY A N 1
ATOM 775 C CA . GLY A 1 99 ? 7.685 12.046 4.379 1.00 93.81 99 GLY A CA 1
ATOM 776 C C . GLY A 1 99 ? 7.779 10.975 5.465 1.00 93.81 99 GLY A C 1
ATOM 777 O O . GLY A 1 99 ? 7.107 11.080 6.490 1.00 93.81 99 GLY A O 1
ATOM 778 N N . ALA A 1 100 ? 8.677 10.000 5.301 1.00 95.12 100 ALA A N 1
ATOM 779 C CA . ALA A 1 100 ? 8.947 8.964 6.295 1.00 95.12 100 ALA A CA 1
ATOM 780 C C . ALA A 1 100 ? 9.409 9.548 7.641 1.00 95.12 100 ALA A C 1
ATOM 782 O O . ALA A 1 100 ? 8.909 9.150 8.695 1.00 95.12 100 ALA A O 1
ATOM 783 N N . ALA A 1 101 ? 10.317 10.528 7.624 1.00 95.75 101 ALA A N 1
ATOM 784 C CA . ALA A 1 101 ? 10.822 11.179 8.829 1.00 95.75 101 ALA A CA 1
ATOM 785 C C . ALA A 1 101 ? 9.730 11.976 9.560 1.00 95.75 101 ALA A C 1
ATOM 787 O O . ALA A 1 101 ? 9.630 11.905 10.787 1.00 95.75 101 ALA A O 1
ATOM 788 N N . ILE A 1 102 ? 8.893 12.716 8.825 1.00 94.56 102 ILE A N 1
ATOM 789 C CA . ILE A 1 102 ? 7.753 13.455 9.385 1.00 94.56 102 ILE A CA 1
ATOM 790 C C . ILE A 1 102 ? 6.735 12.480 9.977 1.00 94.56 102 ILE A C 1
ATOM 792 O O . ILE A 1 102 ? 6.316 12.651 11.123 1.00 94.56 102 ILE A O 1
ATOM 796 N N . PHE A 1 103 ? 6.378 11.435 9.230 1.00 94.50 103 PHE A N 1
ATOM 797 C CA . PHE A 1 103 ? 5.442 10.408 9.672 1.00 94.50 103 PHE A CA 1
ATOM 798 C C . PHE A 1 103 ? 5.935 9.709 10.944 1.00 94.50 103 PHE A C 1
ATOM 800 O O . PHE A 1 103 ? 5.180 9.558 11.902 1.00 94.50 103 PHE A O 1
ATOM 807 N N . TYR A 1 104 ? 7.224 9.361 11.001 1.00 95.00 104 TYR A N 1
ATOM 808 C CA . TYR A 1 104 ? 7.835 8.761 12.184 1.00 95.00 104 TYR A CA 1
ATOM 809 C C . TYR A 1 104 ? 7.848 9.716 13.384 1.00 95.00 104 TYR A C 1
ATOM 811 O O . TYR A 1 104 ? 7.504 9.310 14.492 1.00 95.00 104 TYR A O 1
ATOM 819 N N . LYS A 1 105 ? 8.177 11.000 13.183 1.00 95.44 105 LYS A N 1
ATOM 820 C CA . LYS A 1 105 ? 8.124 12.014 14.253 1.00 95.44 105 LYS A CA 1
ATOM 821 C C . LYS A 1 105 ? 6.710 12.231 14.792 1.00 95.44 105 LYS A C 1
ATOM 823 O O . LYS A 1 105 ? 6.550 12.546 15.967 1.00 95.44 105 LYS A O 1
ATOM 828 N N . LEU A 1 106 ? 5.689 12.075 13.953 1.00 94.56 106 LEU A N 1
ATOM 829 C CA . LEU A 1 106 ? 4.288 12.229 14.339 1.00 94.56 106 LEU A CA 1
ATOM 830 C C . LEU A 1 106 ? 3.635 10.912 14.795 1.00 94.56 106 LEU A C 1
ATOM 832 O O . LEU A 1 106 ? 2.430 10.901 15.034 1.00 94.56 106 LEU A O 1
ATOM 836 N N . ARG A 1 107 ? 4.394 9.820 14.970 1.00 94.56 107 ARG A N 1
ATOM 837 C CA . ARG A 1 107 ? 3.850 8.490 15.312 1.00 94.56 107 ARG A CA 1
ATOM 838 C C . ARG A 1 107 ? 3.002 8.455 16.587 1.00 94.56 107 ARG A C 1
ATOM 840 O O . ARG A 1 107 ? 2.085 7.647 16.685 1.00 94.56 107 ARG A O 1
ATOM 847 N N . ASP A 1 108 ? 3.291 9.337 17.541 1.00 94.81 108 ASP A N 1
ATOM 848 C CA . ASP A 1 108 ? 2.595 9.394 18.832 1.00 94.81 108 ASP A CA 1
ATOM 849 C C . ASP A 1 108 ? 1.295 10.214 18.772 1.00 94.81 108 ASP A C 1
ATOM 851 O O . ASP A 1 108 ? 0.513 10.231 19.723 1.00 94.81 108 ASP A O 1
ATOM 855 N N . ALA A 1 109 ? 1.030 10.889 17.649 1.00 93.12 109 ALA A N 1
ATOM 856 C CA . ALA A 1 109 ? -0.197 11.640 17.446 1.00 93.12 109 ALA A CA 1
ATOM 857 C C . ALA A 1 109 ? -1.424 10.712 17.385 1.00 93.12 109 ALA A C 1
ATOM 859 O O . ALA A 1 109 ? -1.347 9.645 16.775 1.00 93.12 109 ALA A O 1
ATOM 860 N N . PRO A 1 110 ? -2.590 11.107 17.927 1.00 88.12 110 PRO A N 1
ATOM 861 C CA . PRO A 1 110 ? -3.760 10.228 18.013 1.00 88.12 110 PRO A CA 1
ATOM 862 C C . PRO A 1 110 ? -4.268 9.755 16.643 1.00 88.12 110 PRO A C 1
ATOM 864 O O . PRO A 1 110 ? -4.746 8.633 16.523 1.00 88.12 110 PRO A O 1
ATOM 867 N N . SER A 1 111 ? -4.123 10.566 15.591 1.00 86.19 111 SER A N 1
ATOM 868 C CA . SER A 1 111 ? -4.512 10.193 14.222 1.00 86.19 111 SER A CA 1
ATOM 869 C C . SER A 1 111 ? -3.542 9.225 13.530 1.00 86.19 111 SER A C 1
ATOM 871 O O . SER A 1 111 ? -3.923 8.560 12.561 1.00 86.19 111 SER A O 1
ATOM 873 N N . ILE A 1 112 ? -2.297 9.137 14.011 1.00 90.69 112 ILE A N 1
ATOM 874 C CA . ILE A 1 112 ? -1.230 8.321 13.415 1.00 90.69 112 ILE A CA 1
ATOM 875 C C . ILE A 1 112 ? -0.918 7.090 14.260 1.00 90.69 112 ILE A C 1
ATOM 877 O O . ILE A 1 112 ? -0.576 6.057 13.703 1.00 90.69 112 ILE A O 1
ATOM 881 N N . ARG A 1 113 ? -1.136 7.136 15.574 1.00 89.75 113 ARG A N 1
ATOM 882 C CA . ARG A 1 113 ? -0.879 6.031 16.506 1.00 89.75 113 ARG A CA 1
ATOM 883 C C . ARG A 1 113 ? -1.595 4.732 16.127 1.00 89.75 113 ARG A C 1
ATOM 885 O O . ARG A 1 113 ? -1.108 3.646 16.422 1.00 89.75 113 ARG A O 1
ATOM 892 N N . HIS A 1 114 ? -2.758 4.838 15.486 1.00 86.81 114 HIS A N 1
ATOM 893 C CA . HIS A 1 114 ? -3.525 3.684 15.007 1.00 86.81 114 HIS A CA 1
ATOM 894 C C . HIS A 1 114 ? -3.018 3.126 13.671 1.00 86.81 114 HIS A C 1
ATOM 896 O O . HIS A 1 114 ? -3.398 2.025 13.275 1.00 86.81 114 HIS A O 1
ATOM 902 N N . ARG A 1 115 ? -2.137 3.858 12.986 1.00 89.06 115 ARG A N 1
ATOM 903 C CA . ARG A 1 115 ? -1.449 3.409 11.780 1.00 89.06 115 ARG A CA 1
ATOM 904 C C . ARG A 1 115 ? -0.215 2.653 12.215 1.00 89.06 115 ARG A C 1
ATOM 906 O O . ARG A 1 115 ? 0.587 3.145 12.998 1.00 89.06 115 ARG A O 1
ATOM 913 N N . GLN A 1 116 ? -0.054 1.453 11.688 1.00 88.88 116 GLN A N 1
ATOM 914 C CA . GLN A 1 116 ? 1.132 0.653 11.943 1.00 88.88 116 GLN A CA 1
ATOM 915 C C . GLN A 1 116 ? 2.306 1.300 11.193 1.00 88.88 116 GLN A C 1
ATOM 917 O O . GLN A 1 116 ? 2.304 1.310 9.954 1.00 88.88 116 GLN A O 1
ATOM 922 N N . PRO A 1 117 ? 3.286 1.894 11.902 1.00 91.44 117 PRO A N 1
ATOM 923 C CA . PRO A 1 117 ? 4.324 2.675 11.245 1.00 91.44 117 PRO A CA 1
ATOM 924 C C . PRO A 1 117 ? 5.237 1.789 10.407 1.00 91.44 117 PRO A C 1
ATOM 926 O O . PRO A 1 117 ? 5.635 2.189 9.322 1.00 91.44 117 PRO A O 1
ATOM 929 N N . PHE A 1 118 ? 5.487 0.563 10.870 1.00 91.44 118 PHE A N 1
ATOM 930 C CA . PHE A 1 118 ? 6.277 -0.428 10.151 1.00 91.44 118 PHE A CA 1
ATOM 931 C C . PHE A 1 118 ? 5.724 -0.693 8.745 1.00 91.44 118 PHE A C 1
ATOM 933 O O . PHE A 1 118 ? 6.438 -0.480 7.772 1.00 91.44 118 PHE A O 1
ATOM 940 N N . ASP A 1 119 ? 4.443 -1.054 8.622 1.00 91.94 119 ASP A N 1
ATOM 941 C CA . ASP A 1 119 ? 3.842 -1.391 7.323 1.00 91.94 119 ASP A CA 1
ATOM 942 C C . ASP A 1 119 ? 3.826 -0.186 6.373 1.00 91.94 119 ASP A C 1
ATOM 944 O O . ASP A 1 119 ? 4.035 -0.324 5.170 1.00 91.94 119 ASP A O 1
ATOM 948 N N . THR A 1 120 ? 3.600 1.014 6.918 1.00 93.00 120 THR A N 1
ATOM 949 C CA . THR A 1 120 ? 3.587 2.260 6.136 1.00 93.00 120 THR A CA 1
ATOM 950 C C . THR A 1 120 ? 4.975 2.592 5.602 1.00 93.00 120 THR A C 1
ATOM 952 O O . THR A 1 120 ? 5.127 2.871 4.415 1.00 93.00 120 THR A O 1
ATOM 955 N N . LEU A 1 121 ? 5.993 2.537 6.463 1.00 94.62 121 LEU A N 1
ATOM 956 C CA . LEU A 1 121 ? 7.373 2.837 6.092 1.00 94.62 121 LEU A CA 1
ATOM 957 C C . LEU A 1 121 ? 7.942 1.778 5.148 1.00 94.62 121 LEU A C 1
ATOM 959 O O . LEU A 1 121 ? 8.596 2.137 4.176 1.00 94.62 121 LEU A O 1
ATOM 963 N N . LEU A 1 122 ? 7.647 0.498 5.386 1.00 94.69 122 LEU A N 1
ATOM 964 C CA . LEU A 1 122 ? 8.093 -0.592 4.523 1.00 94.69 122 LEU A CA 1
ATOM 965 C C . LEU A 1 122 ? 7.439 -0.518 3.137 1.00 94.69 122 LEU A C 1
ATOM 967 O O . LEU A 1 122 ? 8.130 -0.661 2.134 1.00 94.69 122 LEU A O 1
ATOM 971 N N . SER A 1 123 ? 6.135 -0.228 3.067 1.00 94.69 123 SER A N 1
ATOM 972 C CA . SER A 1 123 ? 5.430 -0.028 1.793 1.00 94.69 123 SER A CA 1
ATOM 973 C C . SER A 1 123 ? 5.966 1.194 1.044 1.00 94.69 123 SER A C 1
ATOM 975 O O . SER A 1 123 ? 6.203 1.115 -0.160 1.00 94.69 123 SER A O 1
ATOM 977 N N . THR A 1 124 ? 6.240 2.289 1.761 1.00 94.69 124 THR A N 1
ATOM 978 C CA . THR A 1 124 ? 6.862 3.491 1.184 1.00 94.69 124 THR A CA 1
ATOM 979 C C . THR A 1 124 ? 8.248 3.167 0.636 1.00 94.69 124 THR A C 1
ATOM 981 O O . THR A 1 124 ? 8.525 3.487 -0.512 1.00 94.69 124 THR A O 1
ATOM 984 N N . ALA A 1 125 ? 9.094 2.477 1.406 1.00 95.75 125 ALA A N 1
ATOM 985 C CA . ALA A 1 125 ? 10.438 2.093 0.985 1.00 95.75 125 ALA A CA 1
ATOM 986 C C . ALA A 1 125 ? 10.420 1.169 -0.242 1.00 95.75 125 ALA A C 1
ATOM 988 O O . ALA A 1 125 ? 11.163 1.411 -1.189 1.00 95.75 125 ALA A O 1
ATOM 989 N N . ALA A 1 126 ? 9.545 0.158 -0.255 1.00 95.19 126 ALA A N 1
ATOM 990 C CA . ALA A 1 126 ? 9.388 -0.745 -1.393 1.00 95.19 126 ALA A CA 1
ATOM 991 C C . ALA A 1 126 ? 8.923 0.004 -2.653 1.00 95.19 126 ALA A C 1
ATOM 993 O O . ALA A 1 126 ? 9.495 -0.184 -3.724 1.00 95.19 126 ALA A O 1
ATOM 994 N N . GLY A 1 127 ? 7.937 0.898 -2.515 1.00 94.06 127 GLY A N 1
ATOM 995 C CA . GLY A 1 127 ? 7.447 1.731 -3.613 1.00 94.06 127 GLY A CA 1
ATOM 996 C C . GLY A 1 127 ? 8.503 2.705 -4.139 1.00 94.06 127 GLY A C 1
ATOM 997 O O . GLY A 1 127 ? 8.722 2.782 -5.344 1.00 94.06 127 GLY A O 1
ATOM 998 N N . THR A 1 128 ? 9.215 3.408 -3.252 1.00 95.12 128 THR A N 1
ATOM 999 C CA . THR A 1 128 ? 10.305 4.313 -3.643 1.00 95.12 128 THR A CA 1
ATOM 1000 C C . THR A 1 128 ? 11.416 3.555 -4.351 1.00 95.12 128 THR A C 1
ATOM 1002 O O . THR A 1 128 ? 11.867 3.995 -5.404 1.00 95.12 128 THR A O 1
ATOM 1005 N N . LEU A 1 129 ? 11.840 2.408 -3.813 1.00 96.38 129 LEU A N 1
ATOM 1006 C CA . LEU A 1 129 ? 12.876 1.590 -4.435 1.00 96.38 129 LEU A CA 1
ATOM 1007 C C . LEU A 1 129 ? 12.442 1.122 -5.829 1.00 96.38 129 LEU A C 1
ATOM 1009 O O . LEU A 1 129 ? 13.223 1.230 -6.769 1.00 96.38 129 LEU A O 1
ATOM 1013 N N . LEU A 1 130 ? 11.189 0.690 -5.993 1.00 94.31 130 LEU A N 1
ATOM 1014 C CA . LEU A 1 130 ? 10.655 0.294 -7.295 1.00 94.31 130 LEU A CA 1
ATOM 1015 C C . LEU A 1 130 ? 10.676 1.457 -8.300 1.00 94.31 130 LEU A C 1
ATOM 1017 O O . LEU A 1 130 ? 11.154 1.279 -9.418 1.00 94.31 130 LEU A O 1
ATOM 1021 N N . CYS A 1 131 ? 10.235 2.655 -7.902 1.00 93.56 131 CYS A N 1
ATOM 1022 C CA . CYS A 1 131 ? 10.330 3.850 -8.745 1.00 93.56 131 CYS A CA 1
ATOM 1023 C C . CYS A 1 131 ? 11.770 4.170 -9.150 1.00 93.56 131 CYS A C 1
ATOM 1025 O O . CYS A 1 131 ? 12.021 4.481 -10.310 1.00 93.56 131 CYS A O 1
ATOM 1027 N N . VAL A 1 132 ? 12.710 4.116 -8.201 1.00 94.94 132 VAL A N 1
ATOM 1028 C CA . VAL A 1 132 ? 14.124 4.401 -8.472 1.00 94.94 132 VAL A CA 1
ATOM 1029 C C . VAL A 1 132 ? 14.673 3.413 -9.491 1.00 94.94 132 VAL A C 1
ATOM 1031 O O . VAL A 1 132 ? 15.355 3.830 -10.419 1.00 94.94 132 VAL A O 1
ATOM 1034 N N . LEU A 1 133 ? 14.338 2.127 -9.371 1.00 94.25 133 LEU A N 1
ATOM 1035 C CA . LEU A 1 133 ? 14.781 1.102 -10.314 1.00 94.25 133 LEU A CA 1
ATOM 1036 C C . LEU A 1 133 ? 14.168 1.302 -11.709 1.00 94.25 133 LEU A C 1
ATOM 1038 O O . LEU A 1 133 ? 14.885 1.206 -12.702 1.00 94.25 133 LEU A O 1
ATOM 1042 N N . ILE A 1 134 ? 12.886 1.670 -11.791 1.00 91.31 134 ILE A N 1
ATOM 1043 C CA . ILE A 1 134 ? 12.218 1.991 -13.063 1.00 91.31 134 ILE A CA 1
ATOM 1044 C C . ILE A 1 134 ? 12.853 3.223 -13.726 1.00 91.31 134 ILE A C 1
ATOM 1046 O O . ILE A 1 134 ? 13.187 3.174 -14.906 1.00 91.31 134 ILE A O 1
ATOM 1050 N N . LEU A 1 135 ? 13.064 4.311 -12.983 1.00 91.69 135 LEU A N 1
ATOM 1051 C CA . LEU A 1 135 ? 13.681 5.533 -13.514 1.00 91.69 135 LEU A CA 1
ATOM 1052 C C . LEU A 1 135 ? 15.156 5.320 -13.882 1.00 91.69 135 LEU A C 1
ATOM 1054 O O . LEU A 1 135 ? 15.624 5.844 -14.891 1.00 91.69 135 LEU A O 1
ATOM 1058 N N . ALA A 1 136 ? 15.885 4.524 -13.097 1.00 92.88 136 ALA A N 1
ATOM 1059 C CA . ALA A 1 136 ? 17.269 4.172 -13.390 1.00 92.88 136 ALA A CA 1
ATOM 1060 C C . ALA A 1 136 ? 17.370 3.335 -14.669 1.00 92.88 136 ALA A C 1
ATOM 1062 O O . ALA A 1 136 ? 18.277 3.559 -15.464 1.00 92.88 136 ALA A O 1
ATOM 1063 N N . ARG A 1 137 ? 16.421 2.426 -14.922 1.00 90.06 137 ARG A N 1
ATOM 1064 C CA . ARG A 1 137 ? 16.355 1.698 -16.194 1.00 90.06 137 ARG A CA 1
ATOM 1065 C C . ARG A 1 137 ? 16.220 2.652 -17.375 1.00 90.06 137 ARG A C 1
ATOM 1067 O O . ARG A 1 137 ? 16.955 2.503 -18.342 1.00 90.06 137 ARG A O 1
ATOM 1074 N N . GLU A 1 138 ? 15.320 3.629 -17.294 1.00 87.75 138 GLU A N 1
ATOM 1075 C CA . GLU A 1 138 ? 15.133 4.614 -18.370 1.00 87.75 138 GLU A CA 1
ATOM 1076 C C . GLU A 1 138 ? 16.369 5.512 -18.562 1.00 87.75 138 GLU A C 1
ATOM 1078 O O . GLU A 1 138 ? 16.644 5.953 -19.675 1.00 87.75 138 GLU A O 1
ATOM 1083 N N . ALA A 1 139 ? 17.146 5.769 -17.503 1.00 88.56 139 ALA A N 1
ATOM 1084 C CA . ALA A 1 139 ? 18.410 6.503 -17.594 1.00 88.56 139 ALA A CA 1
ATOM 1085 C C . ALA A 1 139 ? 19.557 5.659 -18.184 1.00 88.56 139 ALA A C 1
ATOM 1087 O O . ALA A 1 139 ? 20.366 6.171 -18.949 1.00 88.56 139 ALA A O 1
ATOM 1088 N N . PHE A 1 140 ? 19.627 4.369 -17.851 1.00 87.94 140 PHE A N 1
ATOM 1089 C CA . PHE A 1 140 ? 20.767 3.500 -18.159 1.00 87.94 140 PHE A CA 1
ATOM 1090 C C . PHE A 1 140 ? 20.398 2.337 -19.087 1.00 87.94 140 PHE A C 1
ATOM 1092 O O . PHE A 1 140 ? 20.937 1.246 -18.928 1.00 87.94 140 PHE A O 1
ATOM 1099 N N . LEU A 1 141 ? 19.496 2.557 -20.051 1.00 80.38 141 LEU A N 1
ATOM 1100 C CA . LEU A 1 141 ? 18.938 1.527 -20.946 1.00 80.38 141 LEU A CA 1
ATOM 1101 C C . LEU A 1 141 ? 19.971 0.494 -21.428 1.00 80.38 141 LEU A C 1
ATOM 1103 O O . LEU A 1 141 ? 19.734 -0.697 -21.285 1.00 80.38 141 LEU A O 1
ATOM 1107 N N . SER A 1 142 ? 21.129 0.935 -21.928 1.00 79.88 142 SER A N 1
ATOM 1108 C CA . SER A 1 142 ? 22.164 0.056 -22.498 1.00 79.88 142 SER A CA 1
ATOM 1109 C C . SER A 1 142 ? 22.928 -0.803 -21.486 1.00 79.88 142 SER A C 1
ATOM 1111 O O . SER A 1 142 ? 23.515 -1.808 -21.870 1.00 79.88 142 SER A O 1
ATOM 1113 N N . HIS A 1 143 ? 22.941 -0.419 -20.210 1.00 84.56 143 HIS A N 1
ATOM 1114 C CA . HIS A 1 143 ? 23.724 -1.085 -19.163 1.00 84.56 143 HIS A CA 1
ATOM 1115 C C . HIS A 1 143 ? 22.845 -1.665 -18.054 1.00 84.56 143 HIS A C 1
ATOM 1117 O O . HIS A 1 143 ? 23.363 -2.256 -17.106 1.00 84.56 143 HIS A O 1
ATOM 1123 N N . TYR A 1 144 ? 21.525 -1.481 -18.128 1.00 83.00 144 TYR A N 1
ATOM 1124 C CA . TYR A 1 144 ? 20.633 -1.900 -17.062 1.00 83.00 144 TYR A CA 1
ATOM 1125 C C . TYR A 1 144 ? 20.382 -3.408 -17.143 1.00 83.00 144 TYR A C 1
ATOM 1127 O O . TYR A 1 144 ? 19.746 -3.882 -18.089 1.00 83.00 144 TYR A O 1
ATOM 1135 N N . PRO A 1 145 ? 20.831 -4.195 -16.154 1.00 83.94 145 PRO A N 1
ATOM 1136 C CA . PRO A 1 145 ? 20.697 -5.635 -16.228 1.00 83.94 145 PRO A CA 1
ATOM 1137 C C . PRO A 1 145 ? 19.230 -6.059 -16.105 1.00 83.94 145 PRO A C 1
ATOM 1139 O O . PRO A 1 145 ? 18.502 -5.706 -15.175 1.00 83.94 145 PRO A O 1
ATOM 1142 N N . CYS A 1 146 ? 18.824 -6.900 -17.045 1.00 80.31 146 CYS A N 1
ATOM 1143 C CA . CYS A 1 146 ? 17.497 -7.490 -17.152 1.00 80.31 146 CYS A CA 1
ATOM 1144 C C . CYS A 1 146 ? 16.976 -8.125 -15.855 1.00 80.31 146 CYS A C 1
ATOM 1146 O O . CYS A 1 146 ? 15.825 -7.914 -15.460 1.00 80.31 146 CYS A O 1
ATOM 1148 N N . TRP A 1 147 ? 17.837 -8.881 -15.171 1.00 83.88 147 TRP A N 1
ATOM 1149 C CA . TRP A 1 147 ? 17.465 -9.594 -13.957 1.00 83.88 147 TRP A CA 1
ATOM 1150 C C . TRP A 1 147 ? 17.061 -8.630 -12.834 1.00 83.88 147 TRP A C 1
ATOM 1152 O O . TRP A 1 147 ? 16.127 -8.939 -12.104 1.00 83.88 147 TRP A O 1
ATOM 1162 N N . ILE A 1 148 ? 17.654 -7.430 -12.740 1.00 88.06 148 ILE A N 1
ATOM 1163 C CA . ILE A 1 148 ? 17.247 -6.440 -11.728 1.00 88.06 148 ILE A CA 1
ATOM 1164 C C . ILE A 1 148 ? 15.795 -6.018 -11.953 1.00 88.06 148 ILE A C 1
ATOM 1166 O O . ILE A 1 148 ? 15.022 -5.991 -10.999 1.00 88.06 148 ILE A O 1
ATOM 1170 N N . MET A 1 149 ? 15.393 -5.748 -13.201 1.00 85.00 149 MET A N 1
ATOM 1171 C CA . MET A 1 149 ? 14.007 -5.373 -13.514 1.00 85.00 149 MET A CA 1
ATOM 1172 C C . MET A 1 149 ? 13.017 -6.477 -13.160 1.00 85.00 149 MET A C 1
ATOM 1174 O O . MET A 1 149 ? 11.966 -6.201 -12.579 1.00 85.00 149 MET A O 1
ATOM 1178 N N . LEU A 1 150 ? 13.352 -7.719 -13.514 1.00 86.06 150 LEU A N 1
ATOM 1179 C CA . LEU A 1 150 ? 12.514 -8.872 -13.215 1.00 86.06 150 LEU A CA 1
ATOM 1180 C C . LEU A 1 150 ? 12.345 -9.006 -11.695 1.00 86.06 150 LEU A C 1
ATOM 1182 O O . LEU A 1 150 ? 11.231 -8.964 -11.178 1.00 86.06 150 LEU A O 1
ATOM 1186 N N . TRP A 1 151 ? 13.455 -9.069 -10.964 1.00 91.25 151 TRP A N 1
ATOM 1187 C CA . TRP A 1 151 ? 13.463 -9.281 -9.520 1.00 91.25 151 TRP A CA 1
ATOM 1188 C C . TRP A 1 151 ? 12.772 -8.149 -8.763 1.00 91.25 151 TRP A C 1
ATOM 1190 O O . TRP A 1 151 ? 11.965 -8.405 -7.871 1.00 91.25 151 TRP A O 1
ATOM 1200 N N . ALA A 1 152 ? 13.030 -6.899 -9.146 1.00 91.88 152 ALA A N 1
ATOM 1201 C CA . ALA A 1 152 ? 12.380 -5.736 -8.557 1.00 91.88 152 ALA A CA 1
ATOM 1202 C C . ALA A 1 152 ? 10.859 -5.786 -8.731 1.00 91.88 152 ALA A C 1
ATOM 1204 O O . ALA A 1 152 ? 10.128 -5.546 -7.771 1.00 91.88 152 ALA A O 1
ATOM 1205 N N . GLY A 1 153 ? 10.387 -6.147 -9.929 1.00 89.94 153 GLY A N 1
ATOM 1206 C CA . GLY A 1 153 ? 8.966 -6.311 -10.215 1.00 89.94 153 GLY A CA 1
ATOM 1207 C C . GLY A 1 153 ? 8.316 -7.369 -9.324 1.00 89.94 153 GLY A C 1
ATOM 1208 O O . GLY A 1 153 ? 7.312 -7.083 -8.685 1.00 89.94 153 GLY A O 1
ATOM 1209 N N . TYR A 1 154 ? 8.912 -8.556 -9.213 1.00 90.81 154 TYR A N 1
ATOM 1210 C CA . TYR A 1 154 ? 8.363 -9.663 -8.416 1.00 90.81 154 TYR A CA 1
ATOM 1211 C C . TYR A 1 154 ? 8.445 -9.455 -6.902 1.00 90.81 154 TYR A C 1
ATOM 1213 O O . TYR A 1 154 ? 7.567 -9.905 -6.166 1.00 90.81 154 TYR A O 1
ATOM 1221 N N . LEU A 1 155 ? 9.492 -8.788 -6.416 1.00 93.31 155 LEU A N 1
ATOM 1222 C CA . LEU A 1 155 ? 9.684 -8.595 -4.982 1.00 93.31 155 LEU A CA 1
ATOM 1223 C C . LEU A 1 155 ? 8.953 -7.354 -4.480 1.00 93.31 155 LEU A C 1
ATOM 1225 O O . LEU A 1 155 ? 8.211 -7.442 -3.507 1.00 93.31 155 LEU A O 1
ATOM 1229 N N . LEU A 1 156 ? 9.143 -6.202 -5.124 1.00 94.44 156 LEU A N 1
ATOM 1230 C CA . LEU A 1 156 ? 8.699 -4.919 -4.576 1.00 94.44 156 LEU A CA 1
ATOM 1231 C C . LEU A 1 156 ? 7.228 -4.637 -4.866 1.00 94.44 156 LEU A C 1
ATOM 1233 O O . LEU A 1 156 ? 6.529 -4.131 -3.987 1.00 94.44 156 LEU A O 1
ATOM 1237 N N . PHE A 1 157 ? 6.745 -4.974 -6.067 1.00 90.00 157 PHE A N 1
ATOM 1238 C CA . PHE A 1 157 ? 5.374 -4.647 -6.454 1.00 90.00 157 PHE A CA 1
ATOM 1239 C C . PHE A 1 157 ? 4.336 -5.400 -5.607 1.00 90.00 157 PHE A C 1
ATOM 1241 O O . PHE A 1 157 ? 3.524 -4.741 -4.946 1.00 90.00 157 PHE A O 1
ATOM 1248 N N . PRO A 1 158 ? 4.363 -6.745 -5.510 1.00 90.50 158 PRO A N 1
ATOM 1249 C CA . PRO A 1 158 ? 3.345 -7.436 -4.746 1.00 90.50 158 PRO A CA 1
ATOM 1250 C C . PRO A 1 158 ? 3.599 -7.330 -3.238 1.00 90.50 158 PRO A C 1
ATOM 1252 O O . PRO A 1 158 ? 2.639 -7.385 -2.477 1.00 90.50 158 PRO A O 1
ATOM 1255 N N . LEU A 1 159 ? 4.833 -7.050 -2.785 1.00 92.69 159 LEU A N 1
ATOM 1256 C CA . LEU A 1 159 ? 5.078 -6.640 -1.397 1.00 92.69 159 LEU A CA 1
ATOM 1257 C C . LEU A 1 159 ? 4.322 -5.348 -1.059 1.00 92.69 159 LEU A C 1
ATOM 1259 O O . LEU A 1 159 ? 3.667 -5.280 -0.020 1.00 92.69 159 LEU A O 1
ATOM 1263 N N . GLY A 1 160 ? 4.374 -4.335 -1.929 1.00 91.88 160 GLY A N 1
ATOM 1264 C CA . GLY A 1 160 ? 3.636 -3.084 -1.745 1.00 91.88 160 GLY A CA 1
ATOM 1265 C C . GLY A 1 160 ? 2.129 -3.317 -1.613 1.00 91.88 160 GLY A C 1
ATOM 1266 O O . GLY A 1 160 ? 1.508 -2.850 -0.657 1.00 91.88 160 GLY A O 1
ATOM 1267 N N . LEU A 1 161 ? 1.558 -4.107 -2.522 1.00 89.00 161 LEU A N 1
ATOM 1268 C CA . LEU A 1 161 ? 0.140 -4.476 -2.516 1.00 89.00 161 LEU A CA 1
ATOM 1269 C C . LEU A 1 161 ? -0.263 -5.296 -1.292 1.00 89.00 161 LEU A C 1
ATOM 1271 O O . LEU A 1 161 ? -1.273 -5.009 -0.641 1.00 89.00 161 LEU A O 1
ATOM 1275 N N . TRP A 1 162 ? 0.555 -6.285 -0.936 1.00 90.81 162 TRP A N 1
ATOM 1276 C CA . TRP A 1 162 ? 0.343 -7.107 0.243 1.00 90.81 162 TRP A CA 1
ATOM 1277 C C . TRP A 1 162 ? 0.328 -6.247 1.507 1.00 90.81 162 TRP A C 1
ATOM 1279 O O . TRP A 1 162 ? -0.602 -6.362 2.298 1.00 90.81 162 TRP A O 1
ATOM 1289 N N . LEU A 1 163 ? 1.264 -5.307 1.662 1.00 92.81 163 LEU A N 1
ATOM 1290 C CA . LEU A 1 163 ? 1.301 -4.400 2.814 1.00 92.81 163 LEU A CA 1
ATOM 1291 C C . LEU A 1 163 ? 0.072 -3.482 2.886 1.00 92.81 163 LEU A C 1
ATOM 1293 O O . LEU A 1 163 ? -0.475 -3.284 3.973 1.00 92.81 163 LEU A O 1
ATOM 1297 N N . ILE A 1 164 ? -0.404 -2.950 1.755 1.00 90.88 164 ILE A N 1
ATOM 1298 C CA . ILE A 1 164 ? -1.638 -2.145 1.714 1.00 90.88 164 ILE A CA 1
ATOM 1299 C C . ILE A 1 164 ? -2.845 -3.004 2.131 1.00 90.88 164 ILE A C 1
ATOM 1301 O O . ILE A 1 164 ? -3.644 -2.588 2.972 1.00 90.88 164 ILE A O 1
ATOM 1305 N N . SER A 1 165 ? -2.952 -4.230 1.612 1.00 90.06 165 SER A N 1
ATOM 1306 C CA . SER A 1 165 ? -4.044 -5.150 1.958 1.00 90.06 165 SER A CA 1
ATOM 1307 C C . SER A 1 165 ? -4.015 -5.620 3.408 1.00 90.06 165 SER A C 1
ATOM 1309 O O . SER A 1 165 ? -5.047 -5.593 4.081 1.00 90.06 165 SER A O 1
ATOM 1311 N N . ALA A 1 166 ? -2.833 -5.947 3.927 1.00 90.25 166 ALA A N 1
ATOM 1312 C CA . ALA A 1 166 ? -2.631 -6.357 5.305 1.00 90.25 166 ALA A CA 1
ATOM 1313 C C . ALA A 1 166 ? -3.083 -5.256 6.271 1.00 90.25 166 ALA A C 1
ATOM 1315 O O . ALA A 1 166 ? -3.759 -5.546 7.258 1.00 90.25 166 ALA A O 1
ATOM 1316 N N . ARG A 1 167 ? -2.800 -3.984 5.959 1.00 89.94 167 ARG A N 1
ATOM 1317 C CA . ARG A 1 167 ? -3.272 -2.836 6.748 1.00 89.94 167 ARG A CA 1
ATOM 1318 C C . ARG A 1 167 ? -4.797 -2.730 6.770 1.00 89.94 167 ARG A C 1
ATOM 1320 O O . ARG A 1 167 ? -5.369 -2.588 7.852 1.00 89.94 167 ARG A O 1
ATOM 1327 N N . SER A 1 168 ? -5.458 -2.829 5.616 1.00 89.12 168 SER A N 1
ATOM 1328 C CA . SER A 1 168 ? -6.926 -2.756 5.540 1.00 89.12 168 SER A CA 1
ATOM 1329 C C . SER A 1 168 ? -7.604 -3.926 6.262 1.00 89.12 168 SER A C 1
ATOM 1331 O O . SER A 1 168 ? -8.560 -3.726 7.013 1.00 89.12 168 SER A O 1
ATOM 1333 N N . LEU A 1 169 ? -7.087 -5.148 6.100 1.00 88.00 169 LEU A N 1
ATOM 1334 C CA . LEU A 1 169 ? -7.610 -6.334 6.788 1.00 88.00 169 LEU A CA 1
ATOM 1335 C C . LEU A 1 169 ? -7.373 -6.271 8.300 1.00 88.00 169 LEU A C 1
ATOM 1337 O O . LEU A 1 169 ? -8.249 -6.642 9.081 1.00 88.00 169 LEU A O 1
ATOM 1341 N N . MET A 1 170 ? -6.224 -5.753 8.733 1.00 87.19 170 MET A N 1
ATOM 1342 C CA . MET A 1 170 ? -5.929 -5.565 10.152 1.00 87.19 170 MET A CA 1
ATOM 1343 C C . MET A 1 170 ? -6.869 -4.544 10.792 1.00 87.19 170 MET A C 1
ATOM 1345 O O . MET A 1 170 ? -7.337 -4.764 11.909 1.00 87.19 170 MET A O 1
ATOM 1349 N N . LEU A 1 171 ? -7.187 -3.454 10.089 1.00 87.38 171 LEU A N 1
ATOM 1350 C CA . LEU A 1 171 ? -8.171 -2.483 10.561 1.00 87.38 171 LEU A CA 1
ATOM 1351 C C . LEU A 1 171 ? -9.532 -3.153 10.790 1.00 87.38 171 LEU A C 1
ATOM 1353 O O . LEU A 1 171 ? -10.145 -2.954 11.842 1.00 87.38 171 LEU A O 1
ATOM 1357 N N . ALA A 1 172 ? -9.969 -3.999 9.853 1.00 86.19 172 ALA A N 1
ATOM 1358 C CA . ALA A 1 172 ? -11.189 -4.779 10.021 1.00 86.19 172 ALA A CA 1
ATOM 1359 C C . ALA A 1 172 ? -11.110 -5.722 11.223 1.00 86.19 172 ALA A C 1
ATOM 1361 O O . ALA A 1 172 ? -12.017 -5.724 12.056 1.00 86.19 172 ALA A O 1
ATOM 1362 N N . ALA A 1 173 ? -10.012 -6.466 11.365 1.00 87.19 173 ALA A N 1
ATOM 1363 C CA . ALA A 1 173 ? -9.813 -7.375 12.487 1.00 87.19 173 ALA A CA 1
ATOM 1364 C C . ALA A 1 173 ? -9.891 -6.639 13.836 1.00 87.19 173 ALA A C 1
ATOM 1366 O O . ALA A 1 173 ? -10.660 -7.036 14.711 1.00 87.19 173 ALA A O 1
ATOM 1367 N N . ILE A 1 174 ? -9.175 -5.520 13.991 1.00 87.50 174 ILE A N 1
ATOM 1368 C CA . ILE A 1 174 ? -9.199 -4.704 15.215 1.00 87.50 174 ILE A CA 1
ATOM 1369 C C . ILE A 1 174 ? -10.608 -4.167 15.486 1.00 87.50 174 ILE A C 1
ATOM 1371 O O . ILE A 1 174 ? -11.071 -4.208 16.627 1.00 87.50 174 ILE A O 1
ATOM 1375 N N . TYR A 1 175 ? -11.312 -3.692 14.456 1.00 87.94 175 TYR A N 1
ATOM 1376 C CA . TYR A 1 175 ? -12.685 -3.211 14.591 1.00 87.94 175 TYR A CA 1
ATOM 1377 C C . TYR A 1 175 ? -13.619 -4.307 15.123 1.00 87.94 175 TYR A C 1
ATOM 1379 O O . TYR A 1 175 ? -14.367 -4.073 16.075 1.00 87.94 175 TYR A O 1
ATOM 1387 N N . PHE A 1 176 ? -13.552 -5.517 14.562 1.00 85.06 176 PHE A N 1
ATOM 1388 C CA . PHE A 1 176 ? -14.378 -6.635 15.015 1.00 85.06 176 PHE A CA 1
ATOM 1389 C C . PHE A 1 176 ? -14.025 -7.086 16.435 1.00 85.06 176 PHE A C 1
ATOM 1391 O O . PHE A 1 176 ? -14.937 -7.336 17.225 1.00 85.06 176 PHE A O 1
ATOM 1398 N N . ILE A 1 177 ? -12.737 -7.111 16.793 1.00 87.06 177 ILE A N 1
ATOM 1399 C CA . ILE A 1 177 ? -12.287 -7.425 18.158 1.00 87.06 177 ILE A CA 1
ATOM 1400 C C . ILE A 1 177 ? -12.832 -6.394 19.154 1.00 87.06 177 ILE A C 1
ATOM 1402 O O . ILE A 1 177 ? -13.403 -6.770 20.176 1.00 87.06 177 ILE A O 1
ATOM 1406 N N . ASN A 1 178 ? -12.712 -5.100 18.849 1.00 87.56 178 ASN A N 1
ATOM 1407 C CA . ASN A 1 178 ? -13.194 -4.030 19.724 1.00 87.56 178 ASN A CA 1
ATOM 1408 C C . ASN A 1 178 ? -14.721 -4.031 19.854 1.00 87.56 178 ASN A C 1
ATOM 1410 O O . ASN A 1 178 ? -15.264 -3.784 20.928 1.00 87.56 178 ASN A O 1
ATOM 1414 N N . LYS A 1 179 ? -15.435 -4.350 18.772 1.00 86.69 179 LYS A N 1
ATOM 1415 C CA . LYS A 1 179 ? -16.891 -4.498 18.809 1.00 86.69 179 LYS A CA 1
ATOM 1416 C C . LYS A 1 179 ? -17.310 -5.683 19.683 1.00 86.69 179 LYS A C 1
ATOM 1418 O O . LYS A 1 179 ? -18.248 -5.558 20.470 1.00 86.69 179 LYS A O 1
ATOM 1423 N N . ALA A 1 180 ? -16.609 -6.811 19.576 1.00 85.75 180 ALA A N 1
ATOM 1424 C CA . ALA A 1 180 ? -16.863 -7.990 20.399 1.00 85.75 180 ALA A CA 1
ATOM 1425 C C . ALA A 1 180 ? -16.547 -7.736 21.883 1.00 85.75 180 ALA A C 1
ATOM 1427 O O . ALA A 1 180 ? -17.327 -8.126 22.754 1.00 85.75 180 ALA A O 1
ATOM 1428 N N . SER A 1 181 ? -15.448 -7.039 22.187 1.00 86.56 181 SER A N 1
ATOM 1429 C CA . SER A 1 181 ? -15.084 -6.697 23.565 1.00 86.56 181 SER A CA 1
ATOM 1430 C C . SER A 1 181 ? -16.074 -5.711 24.192 1.00 86.56 181 SER A C 1
ATOM 1432 O O . SER A 1 181 ? -16.517 -5.939 25.317 1.00 86.56 181 SER A O 1
ATOM 1434 N N . ALA A 1 182 ? -16.511 -4.686 23.455 1.00 89.06 182 ALA A N 1
ATOM 1435 C CA . ALA A 1 182 ? -17.539 -3.753 23.914 1.00 89.06 182 ALA A CA 1
ATOM 1436 C C . ALA A 1 182 ? -18.874 -4.461 24.203 1.00 89.06 182 ALA A C 1
ATOM 1438 O O . ALA A 1 182 ? -19.477 -4.235 25.253 1.00 89.06 182 ALA A O 1
ATOM 1439 N N . ALA A 1 183 ? -19.301 -5.378 23.326 1.00 86.56 183 ALA A N 1
ATOM 1440 C CA . ALA A 1 183 ? -20.498 -6.187 23.552 1.00 86.56 183 ALA A CA 1
ATOM 1441 C C . ALA A 1 183 ? -20.378 -7.057 24.817 1.00 86.56 183 ALA A C 1
ATOM 1443 O O . ALA A 1 183 ? -21.332 -7.170 25.587 1.00 86.56 183 ALA A O 1
ATOM 1444 N N . ARG A 1 184 ? -19.193 -7.624 25.085 1.00 86.56 184 ARG A N 1
ATOM 1445 C CA . ARG A 1 184 ? -18.932 -8.411 26.301 1.00 86.56 184 ARG A CA 1
ATOM 1446 C C . ARG A 1 184 ? -19.040 -7.563 27.569 1.00 86.56 184 ARG A C 1
ATOM 1448 O O . ARG A 1 184 ? -19.667 -8.002 28.530 1.00 86.56 184 ARG A O 1
ATOM 1455 N N . ILE A 1 185 ? -18.462 -6.361 27.569 1.00 91.00 185 ILE A N 1
ATOM 1456 C CA . ILE A 1 185 ? -18.534 -5.428 28.705 1.00 91.00 185 ILE A CA 1
ATOM 1457 C C . ILE A 1 185 ? -19.988 -5.005 28.946 1.00 91.00 185 ILE A C 1
ATOM 1459 O O . ILE A 1 185 ? -20.450 -5.050 30.084 1.00 91.00 185 ILE A O 1
ATOM 1463 N N . ALA A 1 186 ? -20.739 -4.676 27.891 1.00 91.19 186 ALA A N 1
ATOM 1464 C CA . ALA A 1 186 ? -22.154 -4.318 28.001 1.00 91.19 186 ALA A CA 1
ATOM 1465 C C . ALA A 1 186 ? -22.990 -5.449 28.628 1.00 91.19 186 ALA A C 1
ATOM 1467 O O . ALA A 1 186 ? -23.758 -5.208 29.559 1.00 91.19 186 ALA A O 1
ATOM 1468 N N . LEU A 1 187 ? -22.776 -6.698 28.198 1.00 89.69 187 LEU A N 1
ATOM 1469 C CA . LEU A 1 187 ? -23.439 -7.868 28.786 1.00 89.69 187 LEU A CA 1
ATOM 1470 C C . LEU A 1 187 ? -23.047 -8.093 30.253 1.00 89.69 187 LEU A C 1
ATOM 1472 O O . LEU A 1 187 ? -23.892 -8.456 31.069 1.00 89.69 187 LEU A O 1
ATOM 1476 N N . GLN A 1 188 ? -21.780 -7.874 30.617 1.00 91.88 188 GLN A N 1
ATOM 1477 C CA . GLN A 1 188 ? -21.334 -7.973 32.010 1.00 91.88 188 GLN A CA 1
ATOM 1478 C C . GLN A 1 188 ? -21.973 -6.899 32.894 1.00 91.88 188 GLN A C 1
ATOM 1480 O O . GLN A 1 188 ? -22.385 -7.204 34.012 1.00 91.88 188 GLN A O 1
ATOM 1485 N N . LEU A 1 189 ? -22.098 -5.667 32.396 1.00 95.56 189 LEU A N 1
ATOM 1486 C CA . LEU A 1 189 ? -22.781 -4.584 33.102 1.00 95.56 189 LEU A CA 1
ATOM 1487 C C . LEU A 1 189 ? -24.274 -4.881 33.274 1.00 95.56 189 LEU A C 1
ATOM 1489 O O . LEU A 1 189 ? -24.803 -4.690 34.366 1.00 95.56 189 LEU A O 1
ATOM 1493 N N . GLN A 1 190 ? -24.927 -5.430 32.246 1.00 94.38 190 GLN A N 1
ATOM 1494 C CA . GLN A 1 190 ? -26.328 -5.843 32.321 1.00 94.38 190 GLN A CA 1
ATOM 1495 C C . GLN A 1 190 ? -26.548 -6.985 33.325 1.00 94.38 190 GLN A C 1
ATOM 1497 O O . GLN A 1 190 ? -27.512 -6.958 34.082 1.00 94.38 190 GLN A O 1
ATOM 1502 N N . ARG A 1 191 ? -25.637 -7.966 33.391 1.00 94.50 191 ARG A N 1
ATOM 1503 C CA . ARG A 1 191 ? -25.695 -9.034 34.406 1.00 94.50 191 ARG A CA 1
ATOM 1504 C C . ARG A 1 191 ? -25.465 -8.508 35.820 1.00 94.50 191 ARG A C 1
ATOM 1506 O O . ARG A 1 191 ? -26.113 -8.945 36.763 1.00 94.50 191 ARG A O 1
ATOM 1513 N N . ARG A 1 192 ? -24.542 -7.560 35.992 1.00 96.31 192 ARG A N 1
ATOM 1514 C CA . ARG A 1 192 ? -24.313 -6.931 37.300 1.00 96.31 192 ARG A CA 1
ATOM 1515 C C . ARG A 1 192 ? -25.529 -6.129 37.748 1.00 96.31 192 ARG A C 1
ATOM 1517 O O . ARG A 1 192 ? -25.907 -6.230 38.909 1.00 96.31 192 ARG A O 1
ATOM 1524 N N . SER A 1 193 ? -26.168 -5.390 36.841 1.00 96.62 193 SER A N 1
ATOM 1525 C CA . SER A 1 193 ? -27.377 -4.635 37.171 1.00 96.62 193 SER A CA 1
ATOM 1526 C C . SER A 1 193 ? -28.576 -5.545 37.452 1.00 96.62 193 SER A C 1
ATOM 1528 O O . SER A 1 193 ? -29.322 -5.267 38.388 1.00 96.62 193 SER A O 1
ATOM 1530 N N . SER A 1 194 ? -28.739 -6.662 36.730 1.00 95.88 194 SER A N 1
ATOM 1531 C CA . SER A 1 194 ? -29.784 -7.651 37.034 1.00 95.88 194 SER A CA 1
ATOM 1532 C C . SER A 1 194 ? -29.559 -8.326 38.384 1.00 95.88 194 SER A C 1
ATOM 1534 O O . SER A 1 194 ? -30.496 -8.439 39.167 1.00 95.88 194 SER A O 1
ATOM 1536 N N . ASN A 1 195 ? -28.318 -8.712 38.695 1.00 96.19 195 ASN A N 1
ATOM 1537 C CA . ASN A 1 195 ? -27.987 -9.346 39.971 1.00 96.19 195 ASN A CA 1
ATOM 1538 C C . ASN A 1 195 ? -28.160 -8.375 41.145 1.00 96.19 195 ASN A C 1
ATOM 1540 O O . ASN A 1 195 ? -28.681 -8.768 42.181 1.00 96.19 195 ASN A O 1
ATOM 1544 N N . ALA A 1 196 ? -27.786 -7.102 40.974 1.00 95.56 196 ALA A N 1
ATOM 1545 C CA . ALA A 1 196 ? -28.016 -6.068 41.981 1.00 95.56 196 ALA A CA 1
ATOM 1546 C C . ALA A 1 196 ? -29.515 -5.844 42.241 1.00 95.56 196 ALA A C 1
ATOM 1548 O O . ALA A 1 196 ? -29.924 -5.710 43.391 1.00 95.56 196 ALA A O 1
ATOM 1549 N N . ARG A 1 197 ? -30.348 -5.858 41.189 1.00 95.88 197 ARG A N 1
ATOM 1550 C CA . ARG A 1 197 ? -31.812 -5.777 41.327 1.00 95.88 197 ARG A CA 1
ATOM 1551 C C . ARG A 1 197 ? -32.394 -7.004 42.028 1.00 95.88 197 ARG A C 1
ATOM 1553 O O . ARG A 1 197 ? -33.209 -6.839 42.925 1.00 95.88 197 ARG A O 1
ATOM 1560 N N . ALA A 1 198 ? -31.965 -8.211 41.658 1.00 93.44 198 ALA A N 1
ATOM 1561 C CA . ALA A 1 198 ? -32.418 -9.443 42.303 1.00 93.44 198 ALA A CA 1
ATOM 1562 C C . ALA A 1 198 ? -32.035 -9.480 43.792 1.00 93.44 198 ALA A C 1
ATOM 1564 O O . ALA A 1 198 ? -32.879 -9.772 44.631 1.00 93.44 198 ALA A O 1
ATOM 1565 N N . ALA A 1 199 ? -30.801 -9.094 44.129 1.00 94.81 199 ALA A N 1
ATOM 1566 C CA . ALA A 1 199 ? -30.355 -8.984 45.516 1.00 94.81 199 ALA A CA 1
ATOM 1567 C C . ALA A 1 199 ? -31.177 -7.950 46.306 1.00 94.81 199 ALA A C 1
ATOM 1569 O O . ALA A 1 199 ? -31.576 -8.225 47.432 1.00 94.81 199 ALA A O 1
ATOM 1570 N N . ALA A 1 200 ? -31.489 -6.793 45.711 1.00 95.19 200 ALA A N 1
ATOM 1571 C CA . ALA A 1 200 ? -32.344 -5.788 46.348 1.00 95.19 200 ALA A CA 1
ATOM 1572 C C . ALA A 1 200 ? -33.769 -6.307 46.615 1.00 95.19 200 ALA A C 1
ATOM 1574 O O . ALA A 1 200 ? -34.344 -6.001 47.657 1.00 95.19 200 ALA A O 1
ATOM 1575 N N . ILE A 1 201 ? -34.326 -7.118 45.707 1.00 95.19 201 ILE A N 1
ATOM 1576 C CA . ILE A 1 201 ? -35.629 -7.767 45.906 1.00 95.19 201 ILE A CA 1
ATOM 1577 C C . ILE A 1 201 ? -35.553 -8.776 47.057 1.00 95.19 201 ILE A C 1
ATOM 1579 O O . ILE A 1 201 ? -36.394 -8.716 47.945 1.00 95.19 201 ILE A O 1
ATOM 1583 N N . MET A 1 202 ? -34.528 -9.637 47.095 1.00 93.44 202 MET A N 1
ATOM 1584 C CA . MET A 1 202 ? -34.355 -10.615 48.180 1.00 93.44 202 MET A CA 1
ATOM 1585 C C . MET A 1 202 ? -34.196 -9.946 49.552 1.00 93.44 202 MET A C 1
ATOM 1587 O O . MET A 1 202 ? -34.789 -10.401 50.523 1.00 93.44 202 MET A O 1
ATOM 1591 N N . VAL A 1 203 ? -33.448 -8.839 49.638 1.00 94.75 203 VAL A N 1
ATOM 1592 C CA . VAL A 1 203 ? -33.296 -8.072 50.889 1.00 94.75 203 VAL A CA 1
ATOM 1593 C C . VAL A 1 203 ? -34.626 -7.457 51.334 1.00 94.75 203 VAL A C 1
ATOM 1595 O O . VAL A 1 203 ? -34.939 -7.466 52.524 1.00 94.75 203 VAL A O 1
ATOM 1598 N N . ASN A 1 204 ? -35.424 -6.933 50.400 1.00 94.62 204 ASN A N 1
ATOM 1599 C CA . ASN A 1 204 ? -36.746 -6.393 50.721 1.00 94.62 204 ASN A CA 1
ATOM 1600 C C . ASN A 1 204 ? -37.730 -7.483 51.163 1.00 94.62 204 ASN A C 1
ATOM 1602 O O . ASN A 1 204 ? -38.504 -7.242 52.085 1.00 94.62 204 ASN A O 1
ATOM 1606 N N . ASP A 1 205 ? -37.688 -8.656 50.531 1.00 93.25 205 ASP A N 1
ATOM 1607 C CA . ASP A 1 205 ? -38.545 -9.793 50.874 1.00 93.25 205 ASP A CA 1
ATOM 1608 C C . ASP A 1 205 ? -38.202 -10.335 52.266 1.00 93.25 205 ASP A C 1
ATOM 1610 O O . ASP A 1 205 ? -39.077 -10.469 53.115 1.00 93.25 205 ASP A O 1
ATOM 1614 N N . GLN A 1 206 ? -36.908 -10.488 52.565 1.00 92.50 206 GLN A N 1
ATOM 1615 C CA . GLN A 1 206 ? -36.454 -10.911 53.888 1.00 92.50 206 GLN A CA 1
ATOM 1616 C C . GLN A 1 206 ? -36.827 -9.900 54.982 1.00 92.50 206 GLN A C 1
ATOM 1618 O O . GLN A 1 206 ? -37.302 -10.267 56.054 1.00 92.50 206 GLN A O 1
ATOM 1623 N N . ARG A 1 207 ? -36.722 -8.597 54.689 1.00 90.38 207 ARG A N 1
ATOM 1624 C CA . ARG A 1 207 ? -37.200 -7.554 55.605 1.00 90.38 207 ARG A CA 1
ATOM 1625 C C . ARG A 1 207 ? -38.717 -7.627 55.822 1.00 90.38 207 ARG A C 1
ATOM 1627 O O . ARG A 1 207 ? -39.183 -7.327 56.918 1.00 90.38 207 ARG A O 1
ATOM 1634 N N . ALA A 1 208 ? -39.491 -7.994 54.800 1.00 86.69 208 ALA A N 1
ATOM 1635 C CA . ALA A 1 208 ? -40.934 -8.183 54.924 1.00 86.69 208 ALA A CA 1
ATOM 1636 C C . ALA A 1 208 ? -41.279 -9.426 55.761 1.00 86.69 208 ALA A C 1
ATOM 1638 O O . ALA A 1 208 ? -42.175 -9.349 56.602 1.00 86.69 208 ALA A O 1
ATOM 1639 N N . THR A 1 209 ? -40.548 -10.535 55.594 1.00 91.12 209 THR A N 1
ATOM 1640 C CA . THR A 1 209 ? -40.733 -11.746 56.407 1.00 91.12 209 THR A CA 1
ATOM 1641 C C . THR A 1 209 ? -40.344 -11.529 57.867 1.00 91.12 209 THR A C 1
ATOM 1643 O O . THR A 1 209 ? -41.079 -11.959 58.754 1.00 91.12 209 THR A O 1
ATOM 1646 N N . ASP A 1 210 ? -39.258 -10.795 58.129 1.00 88.38 210 ASP A N 1
ATOM 1647 C CA . ASP A 1 210 ? -38.817 -10.470 59.490 1.00 88.38 210 ASP A CA 1
ATOM 1648 C C . ASP A 1 210 ? -39.853 -9.588 60.210 1.00 88.38 210 ASP A C 1
ATOM 1650 O O . ASP A 1 210 ? -40.203 -9.843 61.361 1.00 88.38 210 ASP A O 1
ATOM 1654 N N . MET A 1 211 ? -40.437 -8.602 59.511 1.00 83.62 211 MET A N 1
ATOM 1655 C CA . MET A 1 211 ? -41.536 -7.787 60.053 1.00 83.62 211 MET A CA 1
ATOM 1656 C C . MET A 1 211 ? -42.820 -8.589 60.316 1.00 83.62 211 MET A C 1
ATOM 1658 O O . MET A 1 211 ? -43.626 -8.175 61.144 1.00 83.62 211 MET A O 1
ATOM 1662 N N . ALA A 1 212 ? -43.036 -9.713 59.626 1.00 84.75 212 ALA A N 1
ATOM 1663 C CA . ALA A 1 212 ? -44.191 -10.577 59.862 1.00 84.75 212 ALA A CA 1
ATOM 1664 C C . ALA A 1 212 ? -44.020 -11.482 61.098 1.00 84.75 212 ALA A C 1
ATOM 1666 O O . ALA A 1 212 ? -45.019 -11.870 61.699 1.00 84.75 212 ALA A O 1
ATOM 1667 N N . HIS A 1 213 ? -42.782 -11.816 61.483 1.00 86.31 213 HIS A N 1
ATOM 1668 C CA . HIS A 1 213 ? -42.494 -12.645 62.663 1.00 86.31 213 HIS A CA 1
ATOM 1669 C C . HIS A 1 213 ? -42.443 -11.858 63.983 1.00 86.31 213 HIS A C 1
ATOM 1671 O O . HIS A 1 213 ? -42.545 -12.473 65.043 1.00 86.31 213 HIS A O 1
ATOM 1677 N N . ASP A 1 214 ? -42.346 -10.524 63.942 1.00 84.88 214 ASP A N 1
ATOM 1678 C CA . ASP A 1 214 ? -42.318 -9.675 65.139 1.00 84.88 214 ASP A CA 1
ATOM 1679 C C . ASP A 1 214 ? -43.435 -8.603 65.123 1.00 84.88 214 ASP A C 1
ATOM 1681 O O . ASP A 1 214 ? -43.232 -7.464 64.678 1.00 84.88 214 ASP A O 1
ATOM 1685 N N . PRO A 1 215 ? -44.652 -8.930 65.604 1.00 73.00 215 PRO A N 1
ATOM 1686 C CA . PRO A 1 215 ? -45.787 -8.007 65.582 1.00 73.00 215 PRO A CA 1
ATOM 1687 C C . PRO A 1 215 ? -45.577 -6.765 66.469 1.00 73.00 215 PRO A C 1
ATOM 1689 O O . PRO A 1 215 ? -46.207 -5.731 66.230 1.00 73.00 215 PRO A O 1
ATOM 1692 N N . ALA A 1 216 ? -44.669 -6.817 67.453 1.00 70.88 216 ALA A N 1
ATOM 1693 C CA . ALA A 1 216 ? -44.315 -5.657 68.273 1.00 70.88 216 ALA A CA 1
ATOM 1694 C C . ALA A 1 216 ? -43.469 -4.637 67.483 1.00 70.88 216 ALA A C 1
ATOM 1696 O O . ALA A 1 216 ? -43.657 -3.423 67.625 1.00 70.88 216 ALA A O 1
ATOM 1697 N N . ALA A 1 217 ? -42.606 -5.105 66.574 1.00 62.94 217 ALA A N 1
ATOM 1698 C CA . ALA A 1 217 ? -41.819 -4.250 65.685 1.00 62.94 217 ALA A CA 1
ATOM 1699 C C . ALA A 1 217 ? -42.682 -3.513 64.638 1.00 62.94 217 ALA A C 1
ATOM 1701 O O . ALA A 1 217 ? -42.361 -2.376 64.269 1.00 62.94 217 ALA A O 1
ATOM 1702 N N . MET A 1 21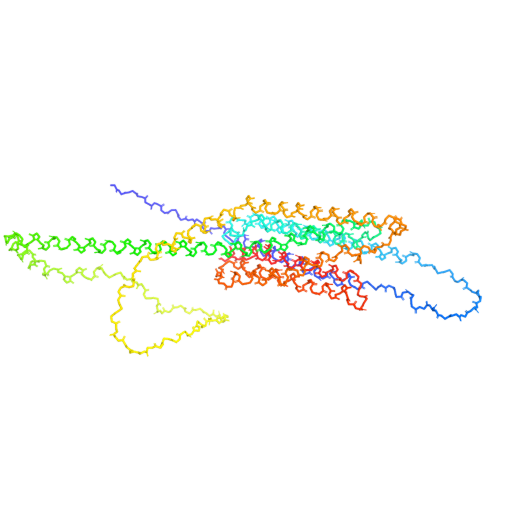8 ? -43.810 -4.098 64.206 1.00 62.47 218 MET A N 1
ATOM 1703 C CA . MET A 1 218 ? -44.773 -3.449 63.296 1.00 62.47 218 MET A CA 1
ATOM 1704 C C . MET A 1 218 ? -45.434 -2.199 63.900 1.00 62.47 218 MET A C 1
ATOM 1706 O O . MET A 1 218 ? -45.674 -1.221 63.189 1.00 62.47 218 MET A O 1
ATOM 1710 N N . LEU A 1 219 ? -45.725 -2.202 65.206 1.00 66.69 219 LEU A N 1
ATOM 1711 C CA . LEU A 1 219 ? -46.348 -1.061 65.892 1.00 66.69 219 LEU A CA 1
ATOM 1712 C C . LEU A 1 219 ? -45.362 0.107 66.073 1.00 66.69 219 LEU A C 1
ATOM 1714 O O . LEU A 1 219 ? -45.731 1.262 65.862 1.00 66.69 219 LEU A O 1
ATOM 1718 N N . SER A 1 220 ? -44.092 -0.197 66.355 1.00 63.16 220 SER A N 1
ATOM 1719 C CA . SER A 1 220 ? -42.994 0.782 66.428 1.00 63.16 220 SER A CA 1
ATOM 1720 C C . SER A 1 220 ? -42.708 1.450 65.073 1.00 63.16 220 SER A C 1
ATOM 1722 O O . SER A 1 220 ? -42.610 2.678 64.971 1.00 63.16 220 SER A O 1
ATOM 1724 N N . THR A 1 221 ? -42.658 0.666 63.990 1.00 61.41 221 THR A N 1
ATOM 1725 C CA . THR A 1 221 ? -42.410 1.207 62.642 1.00 61.41 221 THR A CA 1
ATOM 1726 C C . THR A 1 221 ? -43.583 2.015 62.095 1.00 61.41 221 THR A C 1
ATOM 1728 O O . THR A 1 221 ? -43.347 2.994 61.387 1.00 61.41 221 THR A O 1
ATOM 1731 N N . ARG A 1 222 ? -44.838 1.694 62.446 1.00 61.34 222 ARG A N 1
ATOM 1732 C CA . ARG A 1 222 ? -45.997 2.536 62.089 1.00 61.34 222 ARG A CA 1
ATOM 1733 C C . ARG A 1 222 ? -45.953 3.908 62.766 1.00 61.34 222 ARG A C 1
ATOM 1735 O O . ARG A 1 222 ? -46.263 4.897 62.108 1.00 61.34 222 ARG A O 1
ATOM 1742 N N . ALA A 1 223 ? -45.507 3.980 64.022 1.00 58.84 223 ALA A N 1
ATOM 1743 C CA . ALA A 1 223 ? -45.359 5.245 64.743 1.00 58.84 223 ALA A CA 1
ATOM 1744 C C . ALA A 1 223 ? -44.245 6.139 64.157 1.00 58.84 223 ALA A C 1
ATOM 1746 O O . ALA A 1 223 ? -44.443 7.342 64.021 1.00 58.84 223 ALA A O 1
ATOM 1747 N N . SER A 1 224 ? -43.112 5.562 63.728 1.00 58.69 224 SER A N 1
ATOM 1748 C CA . SER A 1 224 ? -42.036 6.309 63.039 1.00 58.69 224 SER A CA 1
ATOM 1749 C C . SER A 1 224 ? -42.355 6.678 61.584 1.00 58.69 224 SER A C 1
ATOM 1751 O O . SER A 1 224 ? -41.844 7.666 61.063 1.00 58.69 224 SER A O 1
ATOM 1753 N N . ARG A 1 225 ? -43.195 5.903 60.887 1.00 54.28 225 ARG A N 1
ATOM 1754 C CA . ARG A 1 225 ? -43.581 6.231 59.504 1.00 54.28 225 ARG A CA 1
ATOM 1755 C C . ARG A 1 225 ? -44.564 7.402 59.451 1.00 54.28 225 ARG A C 1
ATOM 1757 O O . ARG A 1 225 ? -44.461 8.220 58.546 1.00 54.28 225 ARG A O 1
ATOM 1764 N N . ALA A 1 226 ? -45.434 7.520 60.456 1.00 56.47 226 ALA A N 1
ATOM 1765 C CA . ALA A 1 226 ? -46.347 8.651 60.599 1.00 56.47 226 ALA A CA 1
ATOM 1766 C C . ALA A 1 226 ? -45.627 9.985 60.887 1.00 56.47 226 ALA A C 1
ATOM 1768 O O . ALA A 1 226 ? -46.150 11.035 60.530 1.00 56.47 226 ALA A O 1
ATOM 1769 N N . THR A 1 227 ? -44.425 9.968 61.481 1.00 57.03 227 THR A N 1
ATOM 1770 C CA . THR A 1 227 ? -43.612 11.183 61.669 1.00 57.03 227 THR A CA 1
ATOM 1771 C C . THR A 1 227 ? -42.746 11.518 60.454 1.00 57.03 227 THR A C 1
ATOM 1773 O O . THR A 1 227 ? -42.547 12.694 60.176 1.00 57.03 227 THR A O 1
ATOM 1776 N N . MET A 1 228 ? -42.282 10.529 59.678 1.00 54.03 228 MET A N 1
ATOM 1777 C CA . MET A 1 228 ? -41.513 10.801 58.452 1.00 54.03 228 MET A CA 1
ATOM 1778 C C . MET A 1 228 ? -42.368 11.276 57.269 1.00 54.03 228 MET A C 1
ATOM 1780 O O . MET A 1 228 ? -41.872 12.049 56.458 1.00 54.03 228 MET A O 1
ATOM 1784 N N . GLU A 1 229 ? -43.635 10.869 57.145 1.00 53.50 229 GLU A N 1
ATOM 1785 C CA . GLU A 1 229 ? -44.498 11.329 56.037 1.00 53.50 229 GLU A CA 1
ATOM 1786 C C . GLU A 1 229 ? -44.857 12.826 56.102 1.00 53.50 229 GLU A C 1
ATOM 1788 O O . GLU A 1 229 ? -45.295 13.384 55.097 1.00 53.50 229 GLU A O 1
ATOM 1793 N N . ALA A 1 230 ? -44.593 13.502 57.226 1.00 55.06 230 ALA A N 1
ATOM 1794 C CA . ALA A 1 230 ? -44.743 14.951 57.347 1.00 55.06 230 ALA A CA 1
ATOM 1795 C C . ALA A 1 230 ? -43.568 15.759 56.741 1.00 55.06 230 ALA A C 1
ATOM 1797 O O . ALA A 1 230 ? -43.779 16.907 56.360 1.00 55.06 230 ALA A O 1
ATOM 1798 N N . ASP A 1 231 ? -42.379 15.161 56.560 1.00 50.75 231 ASP A N 1
ATOM 1799 C CA . ASP A 1 231 ? -41.148 15.863 56.122 1.00 50.75 231 ASP A CA 1
ATOM 1800 C C . ASP A 1 231 ? -40.676 15.499 54.694 1.00 50.75 231 ASP A C 1
ATOM 1802 O O . ASP A 1 231 ? -39.677 16.014 54.185 1.00 50.75 231 ASP A O 1
ATOM 1806 N N . VAL A 1 232 ? -41.396 14.625 53.982 1.00 52.28 232 VAL A N 1
ATOM 1807 C CA . VAL A 1 232 ? -41.001 14.158 52.636 1.00 52.28 232 VAL A CA 1
ATOM 1808 C C . VAL A 1 232 ? -41.265 15.133 51.461 1.00 52.28 232 VAL A C 1
ATOM 1810 O O . VAL A 1 232 ? -40.619 14.943 50.422 1.00 52.28 232 VAL A O 1
ATOM 1813 N N . PRO A 1 233 ? -42.090 16.208 51.530 1.00 51.19 233 PRO A N 1
ATOM 1814 C CA . PRO A 1 233 ? -42.273 17.064 50.354 1.00 51.19 233 PRO A CA 1
ATOM 1815 C C . PRO A 1 233 ? -41.060 17.954 50.011 1.00 51.19 233 PRO A C 1
ATOM 1817 O O . PRO A 1 233 ? -41.033 18.527 48.919 1.00 51.19 233 PRO A O 1
ATOM 1820 N N . GLU A 1 234 ? -40.032 18.049 50.866 1.00 51.81 234 GLU A N 1
ATOM 1821 C CA . GLU A 1 234 ? -38.885 18.941 50.624 1.00 51.81 234 GLU A CA 1
ATOM 1822 C C . GLU A 1 234 ? -37.659 18.236 50.006 1.00 51.81 234 GLU A C 1
ATOM 1824 O O . GLU A 1 234 ? -36.956 18.823 49.179 1.00 51.81 234 GLU A O 1
ATOM 1829 N N . LEU A 1 235 ? -37.444 16.938 50.271 1.00 46.53 235 LEU A N 1
ATOM 1830 C CA . LEU A 1 235 ? -36.271 16.215 49.747 1.00 46.53 235 LEU A CA 1
ATOM 1831 C C . LEU A 1 235 ? -36.412 15.724 48.294 1.00 46.53 235 LEU A C 1
ATOM 1833 O O . LEU A 1 235 ? -35.404 15.517 47.617 1.00 46.53 235 LEU A O 1
ATOM 1837 N N . GLN A 1 236 ? -37.635 15.586 47.767 1.00 49.16 236 GLN A N 1
ATOM 1838 C CA . GLN A 1 236 ? -37.849 15.255 46.347 1.00 49.16 236 GLN A CA 1
ATOM 1839 C C . GLN A 1 236 ? -37.550 16.426 45.393 1.00 49.16 236 GLN A C 1
ATOM 1841 O O . GLN A 1 236 ? -37.444 16.208 44.186 1.00 49.16 236 GLN A O 1
ATOM 1846 N N . ARG A 1 237 ? -37.337 17.650 45.906 1.00 49.88 237 ARG A N 1
ATOM 1847 C CA . ARG A 1 237 ? -36.853 18.785 45.098 1.00 49.88 237 ARG A CA 1
ATOM 1848 C C . ARG A 1 237 ? -35.332 18.817 44.918 1.00 49.88 237 ARG A C 1
ATOM 1850 O O . ARG A 1 237 ? -34.878 19.446 43.972 1.00 49.88 237 ARG A O 1
ATOM 1857 N N . LEU A 1 238 ? -34.550 18.126 45.755 1.00 48.94 238 LEU A N 1
ATOM 1858 C CA . LEU A 1 238 ? -33.077 18.173 45.706 1.00 48.94 238 LEU A CA 1
ATOM 1859 C C . LEU A 1 238 ? -32.410 17.035 44.914 1.00 48.94 238 LEU A C 1
ATOM 1861 O O . LEU A 1 238 ? -31.207 17.091 44.675 1.00 48.94 238 LEU A O 1
ATOM 1865 N N . VAL A 1 239 ? -33.161 16.020 44.471 1.00 45.94 239 VAL A N 1
ATOM 1866 C CA . VAL A 1 239 ? -32.622 14.876 43.704 1.00 45.94 239 VAL A CA 1
ATOM 1867 C C . VAL A 1 239 ? -33.293 14.778 42.332 1.00 45.94 239 VAL A C 1
ATOM 1869 O O . VAL A 1 239 ? -33.706 13.712 41.880 1.00 45.94 239 VAL A O 1
ATOM 1872 N N . ARG A 1 240 ? -33.408 15.912 41.637 1.00 38.38 240 ARG A N 1
ATOM 1873 C CA . ARG A 1 240 ? -33.521 15.909 40.177 1.00 38.38 240 ARG A CA 1
ATOM 1874 C C . ARG A 1 240 ? -32.127 16.210 39.629 1.00 38.38 240 ARG A C 1
ATOM 1876 O O . ARG A 1 240 ? -31.637 17.312 39.846 1.00 38.38 240 ARG A O 1
ATOM 1883 N N . PRO A 1 241 ? -31.443 15.255 38.981 1.00 40.62 241 PRO A N 1
ATOM 1884 C CA . PRO A 1 241 ? -30.270 15.602 38.205 1.00 40.62 241 PRO A CA 1
ATOM 1885 C C . PRO A 1 241 ? -30.757 16.445 37.027 1.00 40.62 241 PRO A C 1
ATOM 1887 O O . PRO A 1 241 ? -31.432 15.931 36.134 1.00 40.62 241 PRO A O 1
ATOM 1890 N N . ASP A 1 242 ? -30.448 17.739 37.057 1.00 33.84 242 ASP A N 1
ATOM 1891 C CA . ASP A 1 242 ? -30.547 18.607 35.892 1.00 33.84 242 ASP A CA 1
ATOM 1892 C C . ASP A 1 242 ? -29.659 18.012 34.792 1.00 33.84 242 ASP A C 1
ATOM 1894 O O . ASP A 1 242 ? -28.437 18.174 34.772 1.00 33.84 242 ASP A O 1
ATOM 1898 N N . CYS A 1 243 ? -30.267 17.267 33.870 1.00 36.62 243 CYS A N 1
ATOM 1899 C CA . CYS A 1 243 ? -29.730 17.178 32.526 1.00 36.62 243 CYS A CA 1
ATOM 1900 C C . CYS A 1 243 ? -29.966 18.554 31.897 1.00 36.62 243 CYS A C 1
ATOM 1902 O O . CYS A 1 243 ? -31.124 18.947 31.773 1.00 36.62 243 CYS A O 1
ATOM 1904 N N . PRO A 1 244 ? -28.922 19.305 31.508 1.00 40.69 244 PRO A N 1
ATOM 1905 C CA . PRO A 1 244 ? -29.139 20.530 30.767 1.00 40.69 244 PRO A CA 1
ATOM 1906 C C . PRO A 1 244 ? -29.764 20.173 29.418 1.00 40.69 244 PRO A C 1
ATOM 1908 O O . PRO A 1 244 ? -29.130 19.546 28.562 1.00 40.69 244 PRO A O 1
ATOM 1911 N N . ASP A 1 245 ? -31.016 20.591 29.255 1.00 35.94 245 ASP A N 1
ATOM 1912 C CA . ASP A 1 245 ? -31.697 20.695 27.977 1.00 35.94 245 ASP A CA 1
ATOM 1913 C C . ASP A 1 245 ? -30.832 21.534 27.034 1.00 35.94 245 ASP A C 1
ATOM 1915 O O . ASP A 1 245 ? -30.733 22.757 27.122 1.00 35.94 245 ASP A O 1
ATOM 1919 N N . THR A 1 246 ? -30.170 20.858 26.102 1.00 41.03 246 THR A N 1
ATOM 1920 C CA . THR A 1 246 ? -29.552 21.502 24.946 1.00 41.03 246 THR A CA 1
ATOM 1921 C C . THR A 1 246 ? -30.617 21.653 23.872 1.00 41.03 246 THR A C 1
ATOM 1923 O O . THR A 1 246 ? -30.662 20.911 22.896 1.00 41.03 246 THR A O 1
ATOM 1926 N N . ALA A 1 247 ? -31.483 22.646 24.061 1.00 42.22 247 ALA A N 1
ATOM 1927 C CA . ALA A 1 247 ? -32.335 23.182 23.011 1.00 42.22 247 ALA A CA 1
ATOM 1928 C C . ALA A 1 247 ? -32.571 24.684 23.231 1.00 42.22 247 ALA A C 1
ATOM 1930 O O . ALA A 1 247 ? -33.597 25.076 23.767 1.00 42.22 247 ALA A O 1
ATOM 1931 N N . ALA A 1 248 ? -31.600 25.512 22.823 1.00 40.94 248 ALA A N 1
ATOM 1932 C CA . ALA A 1 248 ? -31.802 26.775 22.094 1.00 40.94 248 ALA A CA 1
ATOM 1933 C C . ALA A 1 248 ? -30.515 27.621 22.089 1.00 40.94 248 ALA A C 1
ATOM 1935 O O . ALA A 1 248 ? -29.949 27.919 23.134 1.00 40.94 248 ALA A O 1
ATOM 1936 N N . GLY A 1 249 ? -30.104 28.079 20.903 1.00 40.44 249 GLY A N 1
ATOM 1937 C CA . GLY A 1 249 ? -29.362 29.337 20.786 1.00 40.44 249 GLY A CA 1
ATOM 1938 C C . GLY A 1 249 ? -27.835 29.268 20.754 1.00 40.44 249 GLY A C 1
ATOM 1939 O O . GLY A 1 249 ? -27.175 29.878 21.581 1.00 40.44 249 GLY A O 1
ATOM 1940 N N . CYS A 1 250 ? -27.267 28.654 19.717 1.00 29.83 250 CYS A N 1
ATOM 1941 C CA . CYS A 1 250 ? -26.017 29.154 19.142 1.00 29.83 250 CYS A CA 1
ATOM 1942 C C . CYS A 1 250 ? -26.119 29.062 17.622 1.00 29.83 250 CYS A C 1
ATOM 1944 O O . CYS A 1 250 ? -25.862 28.024 17.015 1.00 29.83 250 CYS A O 1
ATOM 1946 N N . GLY A 1 251 ? -26.537 30.170 17.014 1.00 39.69 251 GLY A N 1
ATOM 1947 C CA . GLY A 1 251 ? -26.259 30.409 15.612 1.00 39.69 251 GLY A CA 1
ATOM 1948 C C . GLY A 1 251 ? -24.746 30.466 15.406 1.00 39.69 251 GLY A C 1
ATOM 1949 O O . GLY A 1 251 ? -24.024 31.162 16.117 1.00 39.69 251 GLY A O 1
ATOM 1950 N N . SER A 1 252 ? -24.258 29.744 14.409 1.00 32.06 252 SER A N 1
ATOM 1951 C CA . SER A 1 252 ? -23.081 30.172 13.668 1.00 32.06 252 SER A CA 1
ATOM 1952 C C . SER A 1 252 ? -23.335 29.932 12.185 1.00 32.06 252 SER A C 1
ATOM 1954 O O . SER A 1 252 ? -23.853 28.874 11.818 1.00 32.06 252 SER A O 1
ATOM 1956 N N . PRO A 1 253 ? -23.040 30.934 11.345 1.00 43.81 253 PRO A N 1
ATOM 1957 C CA . PRO A 1 253 ? -23.240 30.869 9.911 1.00 43.81 253 PRO A CA 1
ATOM 1958 C C . PRO A 1 253 ? -22.110 30.066 9.255 1.00 43.81 253 PRO A C 1
ATOM 1960 O O . PRO A 1 253 ? -21.045 29.888 9.841 1.00 43.81 253 PRO A O 1
ATOM 1963 N N . LEU A 1 254 ? -22.352 29.685 7.999 1.00 37.75 254 LEU A N 1
ATOM 1964 C CA . LEU A 1 254 ? -21.481 28.987 7.040 1.00 37.75 254 LEU A CA 1
ATOM 1965 C C . LEU A 1 254 ? -21.638 27.466 7.024 1.00 37.75 254 LEU A C 1
ATOM 1967 O O . LEU A 1 254 ? -20.993 26.702 7.739 1.00 37.75 254 LEU A O 1
ATOM 1971 N N . GLY A 1 255 ? -22.532 27.056 6.124 1.00 38.53 255 GLY A N 1
ATOM 1972 C CA . GLY A 1 255 ? -22.751 25.678 5.748 1.00 38.53 255 GLY A CA 1
ATOM 1973 C C . GLY A 1 255 ? -21.629 25.108 4.890 1.00 38.53 255 GLY A C 1
ATOM 1974 O O . GLY A 1 255 ? -21.048 25.782 4.050 1.00 38.53 255 GLY A O 1
ATOM 1975 N N . HIS A 1 256 ? -21.417 23.812 5.067 1.00 35.91 256 HIS A N 1
ATOM 1976 C CA . HIS A 1 256 ? -21.295 22.887 3.955 1.00 35.91 256 HIS A CA 1
ATOM 1977 C C . HIS A 1 256 ? -22.064 21.626 4.342 1.00 35.91 256 HIS A C 1
ATOM 1979 O O . HIS A 1 256 ? -21.722 20.903 5.276 1.00 35.91 256 HIS A O 1
ATOM 1985 N N . THR A 1 257 ? -23.180 21.445 3.651 1.00 34.50 257 THR A N 1
ATOM 1986 C CA . THR A 1 257 ? -24.082 20.304 3.680 1.00 34.50 257 THR A CA 1
ATOM 1987 C C . THR A 1 257 ? -23.329 19.026 3.315 1.00 34.50 257 THR A C 1
ATOM 1989 O O . THR A 1 257 ? -22.915 18.847 2.175 1.00 34.50 257 THR A O 1
ATOM 1992 N N . PHE A 1 258 ? -23.191 18.110 4.274 1.00 35.75 258 PHE A N 1
ATOM 1993 C CA . PHE A 1 258 ? -22.991 16.690 3.987 1.00 35.75 258 PHE A CA 1
ATOM 1994 C C . PHE A 1 258 ? -24.300 15.947 4.281 1.00 35.75 258 PHE A C 1
ATOM 1996 O O . PHE A 1 258 ? -24.883 16.154 5.351 1.00 35.75 258 PHE A O 1
ATOM 2003 N N . PRO A 1 259 ? -24.792 15.104 3.356 1.00 41.47 259 PRO A N 1
ATOM 2004 C CA . PRO A 1 259 ? -26.048 14.401 3.536 1.00 41.47 259 PRO A CA 1
ATOM 2005 C C . PRO A 1 259 ? -25.897 13.331 4.617 1.00 41.47 259 PRO A C 1
ATOM 2007 O O . PRO A 1 259 ? -25.019 12.468 4.577 1.00 41.47 259 PRO A O 1
ATOM 2010 N N . ARG A 1 260 ? -26.791 13.403 5.599 1.00 34.06 260 ARG A N 1
ATOM 2011 C CA . ARG A 1 260 ? -27.051 12.365 6.594 1.00 34.06 260 ARG A CA 1
ATOM 2012 C C . ARG A 1 260 ? -27.627 11.157 5.834 1.00 34.06 260 ARG A C 1
ATOM 2014 O O . ARG A 1 260 ? -28.693 11.319 5.244 1.00 34.06 260 ARG A O 1
ATOM 2021 N N . PRO A 1 261 ? -26.983 9.975 5.795 1.00 39.25 261 PRO A N 1
ATOM 2022 C CA . PRO A 1 261 ? -27.604 8.827 5.157 1.00 39.25 261 PRO A CA 1
ATOM 2023 C C . PRO A 1 261 ? -28.738 8.352 6.060 1.00 39.25 261 PRO A C 1
ATOM 2025 O O . PRO A 1 261 ? -28.501 7.939 7.201 1.00 39.25 261 PRO A O 1
ATOM 2028 N N . SER A 1 262 ? -29.960 8.449 5.540 1.00 33.34 262 SER A N 1
ATOM 2029 C CA . SER A 1 262 ? -31.129 7.746 6.047 1.00 33.34 262 SER A CA 1
ATOM 2030 C C . SER A 1 262 ? -30.765 6.271 6.198 1.00 33.34 262 SER A C 1
ATOM 2032 O O . SER A 1 262 ? -30.426 5.598 5.221 1.00 33.34 262 SER A O 1
ATOM 2034 N N . MET A 1 263 ? -30.792 5.775 7.435 1.00 32.84 263 MET A N 1
ATOM 2035 C CA . MET A 1 263 ? -30.948 4.345 7.651 1.00 32.84 263 MET A CA 1
ATOM 2036 C C . MET A 1 263 ? -32.267 3.972 6.994 1.00 32.84 263 MET A C 1
ATOM 2038 O O . MET A 1 263 ? -33.306 4.482 7.395 1.00 32.84 263 MET A O 1
ATOM 2042 N N . LEU A 1 264 ? -32.174 3.158 5.947 1.00 36.12 264 LEU A N 1
ATOM 2043 C CA . LEU A 1 264 ? -33.309 2.480 5.354 1.00 36.12 264 LEU A CA 1
ATOM 2044 C C . LEU A 1 264 ? -34.143 1.843 6.461 1.00 36.12 264 LEU A C 1
ATOM 2046 O O . LEU A 1 264 ? -33.635 1.052 7.260 1.00 36.12 264 LEU A O 1
ATOM 2050 N N . ASP A 1 265 ? -35.403 2.250 6.451 1.00 34.25 265 ASP A N 1
ATOM 2051 C CA . ASP A 1 265 ? -36.527 1.637 7.117 1.00 34.25 265 ASP A CA 1
ATOM 2052 C C . ASP A 1 265 ? -36.519 0.128 6.864 1.00 34.25 265 ASP A C 1
ATOM 2054 O O . ASP A 1 265 ? -36.646 -0.347 5.734 1.00 34.25 265 ASP A O 1
ATOM 2058 N N . GLU A 1 266 ? -36.355 -0.635 7.938 1.00 34.59 266 GLU A N 1
ATOM 2059 C CA . GLU A 1 266 ? -36.792 -2.021 7.983 1.00 34.59 266 GLU A CA 1
ATOM 2060 C C . GLU A 1 266 ? -38.253 -1.970 8.461 1.00 34.59 266 GLU A C 1
ATOM 2062 O O . GLU A 1 266 ? -38.520 -1.384 9.516 1.00 34.59 266 GLU A O 1
ATOM 2067 N N . PRO A 1 267 ? -39.230 -2.478 7.689 1.00 36.81 267 PRO A N 1
ATOM 2068 C CA . PRO A 1 267 ? -40.632 -2.326 8.034 1.00 36.81 267 PRO A CA 1
ATOM 2069 C C . PRO A 1 267 ? -40.953 -3.161 9.274 1.00 36.81 267 PRO A C 1
ATOM 2071 O O . PRO A 1 267 ? -41.044 -4.388 9.226 1.00 36.81 267 PRO A O 1
ATOM 2074 N N . CYS A 1 268 ? -41.172 -2.469 10.391 1.00 37.84 268 CYS A N 1
ATOM 2075 C CA . CYS A 1 268 ? -41.922 -2.979 11.528 1.00 37.84 268 CYS A CA 1
ATOM 2076 C C . CYS A 1 268 ? -43.371 -3.230 11.085 1.00 37.84 268 CYS A C 1
ATOM 2078 O O . CYS A 1 268 ? -44.239 -2.373 11.238 1.00 37.84 268 CYS A O 1
ATOM 2080 N N . ALA A 1 269 ? -43.634 -4.409 10.526 1.00 36.00 269 ALA A N 1
ATOM 2081 C CA . ALA A 1 269 ? -44.986 -4.924 10.397 1.00 36.00 269 ALA A CA 1
ATOM 2082 C C . ALA A 1 269 ? -45.467 -5.371 11.784 1.00 36.00 269 ALA A C 1
ATOM 2084 O O . ALA A 1 269 ? -45.096 -6.431 12.290 1.00 36.00 269 ALA A O 1
ATOM 2085 N N . ALA A 1 270 ? -46.282 -4.524 12.404 1.00 43.81 270 ALA A N 1
ATOM 2086 C CA . ALA A 1 270 ? -47.187 -4.922 13.465 1.00 43.81 270 ALA A CA 1
ATOM 2087 C C . ALA A 1 270 ? -48.434 -5.567 12.836 1.00 43.81 270 ALA A C 1
ATOM 2089 O O . ALA A 1 270 ? -49.075 -4.953 11.988 1.00 43.81 270 ALA A O 1
ATOM 2090 N N . SER A 1 271 ? -48.793 -6.781 13.250 1.00 37.88 271 SER A N 1
ATOM 2091 C CA . SER A 1 271 ? -50.100 -7.045 13.876 1.00 37.88 271 SER A CA 1
ATOM 2092 C C . SER A 1 271 ? -50.282 -8.525 14.242 1.00 37.88 271 SER A C 1
ATOM 2094 O O . SER A 1 271 ? -49.945 -9.429 13.487 1.00 37.88 271 SER A O 1
ATOM 2096 N N . GLU A 1 272 ? -50.825 -8.687 15.450 1.00 38.53 272 GLU A N 1
ATOM 2097 C CA . GLU A 1 272 ? -51.758 -9.724 15.903 1.00 38.53 272 GLU A CA 1
ATOM 2098 C C . GLU A 1 272 ? -51.281 -11.173 16.067 1.00 38.53 272 GLU A C 1
ATOM 2100 O O . GLU A 1 272 ? -51.056 -11.942 15.137 1.00 38.53 272 GLU A O 1
ATOM 2105 N N . GLY A 1 273 ? -51.221 -11.567 17.340 1.00 38.34 273 GLY A N 1
ATOM 2106 C CA . GLY A 1 273 ? -51.031 -12.942 17.771 1.00 38.34 273 GLY A CA 1
ATOM 2107 C C . GLY A 1 273 ? -50.407 -12.993 19.153 1.00 38.34 273 GLY A C 1
ATOM 2108 O O . GLY A 1 273 ? -49.241 -13.352 19.295 1.00 38.34 273 GLY A O 1
ATOM 2109 N N . GLU A 1 274 ? -51.181 -12.616 20.169 1.00 42.62 274 GLU A N 1
ATOM 2110 C CA . GLU A 1 274 ? -50.840 -12.671 21.590 1.00 42.62 274 GLU A CA 1
ATOM 2111 C C . GLU A 1 274 ? -50.647 -14.135 22.040 1.00 42.62 274 GLU A C 1
ATOM 2113 O O . GLU A 1 274 ? -51.476 -14.754 22.698 1.00 42.62 274 GLU A O 1
ATOM 2118 N N . ARG A 1 275 ? -49.530 -14.744 21.631 1.00 44.72 275 ARG A N 1
ATOM 2119 C CA . ARG A 1 275 ? -48.973 -15.941 22.257 1.00 44.72 275 ARG A CA 1
ATOM 2120 C C . ARG A 1 275 ? -47.833 -15.486 23.137 1.00 44.72 275 ARG A C 1
ATOM 2122 O O . ARG A 1 275 ? -46.763 -15.142 22.640 1.00 44.72 275 ARG A O 1
ATOM 2129 N N . SER A 1 276 ? -48.082 -15.527 24.443 1.00 44.44 276 SER A N 1
ATOM 2130 C CA . SER A 1 276 ? -47.057 -15.449 25.481 1.00 44.44 276 SER A CA 1
ATOM 2131 C C . SER A 1 276 ? -45.818 -16.245 25.035 1.00 44.44 276 SER A C 1
ATOM 2133 O O . SER A 1 276 ? -45.916 -17.465 24.831 1.00 44.44 276 SER A O 1
ATOM 2135 N N . PRO A 1 277 ? -44.678 -15.580 24.765 1.00 48.84 277 PRO A N 1
ATOM 2136 C CA . PRO A 1 277 ? -43.511 -16.250 24.229 1.00 48.84 277 PRO A CA 1
ATOM 2137 C C . PRO A 1 277 ? -42.967 -17.178 25.311 1.00 48.84 277 PRO A C 1
ATOM 2139 O O . PRO A 1 277 ? -42.430 -16.731 26.323 1.00 48.84 277 PRO A O 1
ATOM 2142 N N . LYS A 1 278 ? -43.117 -18.490 25.087 1.00 50.84 278 LYS A N 1
ATOM 2143 C CA . LYS A 1 278 ? -42.450 -19.537 25.869 1.00 50.84 278 LYS A CA 1
ATOM 2144 C C . LYS A 1 278 ? -40.984 -19.116 26.059 1.00 50.84 278 LYS A C 1
ATOM 2146 O O . LYS A 1 278 ? -40.346 -18.814 25.045 1.00 50.84 278 LYS A O 1
ATOM 2151 N N . PRO A 1 279 ? -40.449 -19.078 27.297 1.00 53.94 279 PRO A N 1
ATOM 2152 C CA . PRO A 1 279 ? -39.069 -18.685 27.555 1.00 53.94 279 PRO A CA 1
ATOM 2153 C C . PRO A 1 279 ? -38.158 -19.569 26.709 1.00 53.94 279 PRO A C 1
ATOM 2155 O O . PRO A 1 279 ? -38.031 -20.774 26.928 1.00 53.94 279 PRO A O 1
ATOM 2158 N N . ARG A 1 280 ? -37.614 -18.975 25.646 1.00 52.56 280 ARG A N 1
ATOM 2159 C CA . ARG A 1 280 ? -36.778 -19.669 24.677 1.00 52.56 280 ARG A CA 1
ATOM 2160 C C . ARG A 1 280 ? -35.477 -19.981 25.400 1.00 52.56 280 ARG A C 1
ATOM 2162 O O . ARG A 1 280 ? -34.708 -19.070 25.682 1.00 52.56 280 ARG A O 1
ATOM 2169 N N . VAL A 1 281 ? -35.328 -21.257 25.750 1.00 53.53 281 VAL A N 1
ATOM 2170 C CA . VAL A 1 281 ? -34.216 -21.888 26.471 1.00 53.53 281 VAL A CA 1
ATOM 2171 C C . VAL A 1 281 ? -32.911 -21.103 26.287 1.00 53.53 281 VAL A C 1
ATOM 2173 O O . VAL A 1 281 ? -32.304 -21.104 25.220 1.00 53.53 281 VAL A O 1
ATOM 2176 N N . GLU A 1 282 ? -32.488 -20.429 27.358 1.00 57.72 282 GLU A N 1
ATOM 2177 C CA . GLU A 1 282 ? -31.298 -19.567 27.487 1.00 57.72 282 GLU A CA 1
ATOM 2178 C C . GLU A 1 282 ? -29.956 -20.337 27.317 1.00 57.72 282 GLU A C 1
ATOM 2180 O O . GLU A 1 282 ? -28.877 -19.789 27.548 1.00 57.72 282 GLU A O 1
ATOM 2185 N N . GLY A 1 283 ? -30.007 -21.615 26.921 1.00 60.41 283 GLY A N 1
ATOM 2186 C CA . GLY A 1 283 ? -28.901 -22.578 26.971 1.00 60.41 283 GLY A CA 1
ATOM 2187 C C . GLY A 1 283 ? -27.793 -22.391 25.929 1.00 60.41 283 GLY A C 1
ATOM 2188 O O . GLY A 1 283 ? -26.648 -22.730 26.214 1.00 60.41 283 GLY A O 1
ATOM 2189 N N . ASP A 1 284 ? -28.074 -21.784 24.768 1.00 59.16 284 ASP A N 1
ATOM 2190 C CA . ASP A 1 284 ? -27.098 -21.718 23.657 1.00 59.16 284 ASP A CA 1
ATOM 2191 C C . ASP A 1 284 ? -26.273 -20.417 23.596 1.00 59.16 284 ASP A C 1
ATOM 2193 O O . ASP A 1 284 ? -25.240 -20.335 22.923 1.00 59.16 284 ASP A O 1
ATOM 2197 N N . ARG A 1 285 ? -26.667 -19.379 24.344 1.00 60.81 285 ARG A N 1
ATOM 2198 C CA . ARG A 1 285 ? -25.923 -18.107 24.424 1.00 60.81 285 ARG A CA 1
ATOM 2199 C C . ARG A 1 285 ? -24.491 -18.215 24.986 1.00 60.81 285 ARG A C 1
ATOM 2201 O O . ARG A 1 285 ? -23.626 -17.490 24.478 1.00 60.81 285 ARG A O 1
ATOM 2208 N N . PRO A 1 286 ? -24.169 -19.061 25.988 1.00 66.06 286 PRO A N 1
ATOM 2209 C CA . PRO A 1 286 ? -22.800 -19.137 26.502 1.00 66.06 286 PRO A CA 1
ATOM 2210 C C . PRO A 1 286 ? -21.805 -19.699 25.474 1.00 66.06 286 PRO A C 1
ATOM 2212 O O . PRO A 1 286 ? -20.674 -19.206 25.414 1.00 66.06 286 PRO A O 1
ATOM 2215 N N . ALA A 1 287 ? -22.224 -20.635 24.613 1.00 71.81 287 ALA A N 1
ATOM 2216 C CA . ALA A 1 287 ? -21.360 -21.274 23.614 1.00 71.81 287 ALA A CA 1
ATOM 2217 C C . ALA A 1 287 ? -20.925 -20.319 22.484 1.00 71.81 287 ALA A C 1
ATOM 2219 O O . ALA A 1 287 ? -19.786 -20.363 22.015 1.00 71.81 287 ALA A O 1
ATOM 2220 N N . LEU A 1 288 ? -21.802 -19.398 22.067 1.00 71.50 288 LEU A N 1
ATOM 2221 C CA . LEU A 1 288 ? -21.463 -18.398 21.048 1.00 71.50 288 LEU A CA 1
ATOM 2222 C C . LEU A 1 288 ? -20.426 -17.390 21.570 1.00 71.50 288 LEU A C 1
ATOM 2224 O O . LEU A 1 288 ? -19.502 -17.001 20.852 1.00 71.50 288 LEU A O 1
ATOM 2228 N N . SER A 1 289 ? -20.557 -16.989 22.839 1.00 71.31 289 SER A N 1
ATOM 2229 C CA . SER A 1 289 ? -19.661 -16.007 23.455 1.00 71.31 289 SER A CA 1
ATOM 2230 C C . SER A 1 289 ? -18.229 -16.529 23.604 1.00 71.31 289 SER A C 1
ATOM 2232 O O . SER A 1 289 ? -17.278 -15.791 23.359 1.00 71.31 289 SER A O 1
ATOM 2234 N N . THR A 1 290 ? -18.063 -17.814 23.923 1.00 75.94 290 THR A N 1
ATOM 2235 C CA . THR A 1 290 ? -16.749 -18.459 24.060 1.00 75.94 290 THR A CA 1
ATOM 2236 C C . THR A 1 290 ? -16.049 -18.604 22.712 1.00 75.94 290 THR A C 1
ATOM 2238 O O . THR A 1 290 ? -14.869 -18.273 22.607 1.00 75.94 290 THR A O 1
ATOM 2241 N N . ARG A 1 291 ? -16.773 -18.991 21.650 1.00 78.25 291 ARG A N 1
ATOM 2242 C CA . ARG A 1 291 ? -16.204 -19.071 20.290 1.00 78.25 291 ARG A CA 1
ATOM 2243 C C . ARG A 1 291 ? -15.724 -17.715 19.770 1.00 78.25 291 ARG A C 1
ATOM 2245 O O . ARG A 1 291 ? -14.650 -17.634 19.178 1.00 78.25 291 ARG A O 1
ATOM 2252 N N . LEU A 1 292 ? -16.484 -16.646 20.015 1.00 74.38 292 LEU A N 1
ATOM 2253 C CA . LEU A 1 292 ? -16.092 -15.286 19.625 1.00 74.38 292 LEU A CA 1
ATOM 2254 C C . LEU A 1 292 ? -14.828 -14.817 20.356 1.00 74.38 292 LEU A C 1
ATOM 2256 O O . LEU A 1 292 ? -13.964 -14.198 19.736 1.00 74.38 292 LEU A O 1
ATOM 2260 N N . VAL A 1 293 ? -14.698 -15.141 21.646 1.00 75.56 293 VAL A N 1
ATOM 2261 C CA . VAL A 1 293 ? -13.512 -14.793 22.442 1.00 75.56 293 VAL A CA 1
ATOM 2262 C C . VAL A 1 293 ? -12.274 -15.530 21.930 1.00 75.56 293 VAL A C 1
ATOM 2264 O O . VAL A 1 293 ? -11.289 -14.869 21.607 1.00 75.56 293 VAL A O 1
ATOM 2267 N N . ALA A 1 294 ? -12.347 -16.852 21.748 1.00 78.94 294 ALA A N 1
ATOM 2268 C CA . ALA A 1 294 ? -11.229 -17.642 21.222 1.00 78.94 294 ALA A CA 1
ATOM 2269 C C . ALA A 1 294 ? -10.787 -17.166 19.824 1.00 78.94 294 ALA A C 1
ATOM 2271 O O . ALA A 1 294 ? -9.598 -17.057 19.528 1.00 78.94 294 ALA A O 1
ATOM 2272 N N . CYS A 1 295 ? -11.750 -16.809 18.970 1.00 75.38 295 CYS A N 1
ATOM 2273 C CA . CYS A 1 295 ? -11.471 -16.237 17.657 1.00 75.38 295 CYS A CA 1
ATOM 2274 C C . CYS A 1 295 ? -10.749 -14.881 17.775 1.00 75.38 295 CYS A C 1
ATOM 2276 O O . CYS A 1 295 ? -9.742 -14.648 17.107 1.00 75.38 295 CYS A O 1
ATOM 2278 N N . SER A 1 296 ? -11.213 -14.004 18.673 1.00 76.62 296 SER A N 1
ATOM 2279 C CA . SER A 1 296 ? -10.612 -12.682 18.893 1.00 76.62 296 SER A CA 1
ATOM 2280 C C . SER A 1 296 ? -9.174 -12.742 19.419 1.00 76.62 296 SER A C 1
ATOM 2282 O O . SER A 1 296 ? -8.346 -11.929 19.008 1.00 76.62 296 SER A O 1
ATOM 2284 N N . GLU A 1 297 ? -8.860 -13.718 20.276 1.00 79.62 297 GLU A N 1
ATOM 2285 C CA . GLU A 1 297 ? -7.502 -13.947 20.782 1.00 79.62 297 GLU A CA 1
ATOM 2286 C C . GLU A 1 297 ? -6.572 -14.394 19.654 1.00 79.62 297 GLU A C 1
ATOM 2288 O O . GLU A 1 297 ? -5.520 -13.790 19.452 1.00 79.62 297 GLU A O 1
ATOM 2293 N N . ARG A 1 298 ? -7.018 -15.337 18.815 1.00 79.81 298 ARG A N 1
ATOM 2294 C CA . ARG A 1 298 ? -6.235 -15.794 17.660 1.00 79.81 298 ARG A CA 1
ATOM 2295 C C . ARG A 1 298 ? -5.917 -14.655 16.686 1.00 79.81 298 ARG A C 1
ATOM 2297 O O . ARG A 1 298 ? -4.783 -14.528 16.231 1.00 79.81 298 ARG A O 1
ATOM 2304 N N . TYR A 1 299 ? -6.894 -13.795 16.388 1.00 75.69 299 TYR A N 1
ATOM 2305 C CA . TYR A 1 299 ? -6.669 -12.622 15.534 1.00 75.69 299 TYR A CA 1
ATOM 2306 C C . TYR A 1 299 ? -5.732 -11.592 16.172 1.00 75.69 299 TYR A C 1
ATOM 2308 O O . TYR A 1 299 ? -4.965 -10.948 15.456 1.00 75.69 299 TYR A O 1
ATOM 2316 N N . ARG A 1 300 ? -5.761 -11.435 17.500 1.00 79.50 300 ARG A N 1
ATOM 2317 C CA . ARG A 1 300 ? -4.826 -10.557 18.214 1.00 79.50 300 ARG A CA 1
ATOM 2318 C C . ARG A 1 300 ? -3.387 -11.063 18.090 1.00 79.50 300 ARG A C 1
ATOM 2320 O O . ARG A 1 300 ? -2.498 -10.248 17.852 1.00 79.50 300 ARG A O 1
ATOM 2327 N N . ASP A 1 301 ? -3.172 -12.373 18.169 1.00 79.69 301 ASP A N 1
ATOM 2328 C CA . ASP A 1 301 ? -1.843 -12.969 17.996 1.00 79.69 301 ASP A CA 1
ATOM 2329 C C . ASP A 1 301 ? -1.328 -12.790 16.563 1.00 79.69 301 ASP A C 1
ATOM 2331 O O . ASP A 1 301 ? -0.186 -12.375 16.350 1.00 79.69 301 ASP A O 1
ATOM 2335 N N . LEU A 1 302 ? -2.180 -13.014 15.559 1.00 75.25 302 LEU A N 1
ATOM 2336 C CA . LEU A 1 302 ? -1.873 -12.739 14.147 1.00 75.25 302 LEU A CA 1
ATOM 2337 C C . LEU A 1 302 ? -1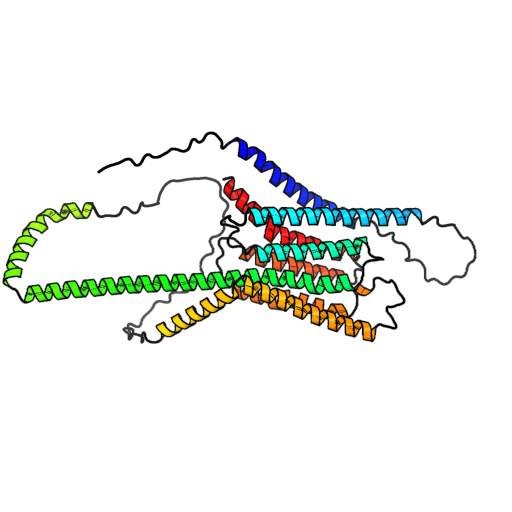.564 -11.254 13.885 1.00 75.25 302 LEU A C 1
ATOM 2339 O O . LEU A 1 302 ? -0.721 -10.936 13.049 1.00 75.25 302 LEU A O 1
ATOM 2343 N N . ALA A 1 303 ? -2.195 -10.343 14.628 1.00 78.12 303 ALA A N 1
ATOM 2344 C CA . ALA A 1 303 ? -1.973 -8.901 14.525 1.00 78.12 303 ALA A CA 1
ATOM 2345 C C . ALA A 1 303 ? -0.649 -8.425 15.160 1.00 78.12 303 ALA A C 1
ATOM 2347 O O . ALA A 1 303 ? -0.298 -7.245 15.047 1.00 78.12 303 ALA A O 1
ATOM 2348 N N . THR A 1 304 ? 0.115 -9.304 15.818 1.00 86.31 304 THR A N 1
ATOM 2349 C CA . THR A 1 304 ? 1.415 -8.928 16.388 1.00 86.31 304 THR A CA 1
ATOM 2350 C C . THR A 1 304 ? 2.414 -8.534 15.296 1.00 86.31 304 THR A C 1
ATOM 2352 O O . THR A 1 304 ? 2.425 -9.066 14.185 1.00 86.31 304 THR A O 1
ATOM 2355 N N . VAL A 1 305 ? 3.290 -7.569 15.601 1.00 84.88 305 VAL A N 1
ATOM 2356 C CA . VAL A 1 305 ? 4.350 -7.118 14.674 1.00 84.88 305 VAL A CA 1
ATOM 2357 C C . VAL A 1 305 ? 5.241 -8.290 14.249 1.00 84.88 305 VAL A C 1
ATOM 2359 O O . VAL A 1 305 ? 5.562 -8.412 13.072 1.00 84.88 305 VAL A O 1
ATOM 2362 N N . ARG A 1 306 ? 5.578 -9.187 15.187 1.00 88.94 306 ARG A N 1
ATOM 2363 C CA . ARG A 1 306 ? 6.416 -10.366 14.934 1.00 88.94 306 ARG A CA 1
ATOM 2364 C C . ARG A 1 306 ? 5.808 -11.291 13.883 1.00 88.94 306 ARG A C 1
ATOM 2366 O O . ARG A 1 306 ? 6.498 -11.646 12.934 1.00 88.94 306 ARG A O 1
ATOM 2373 N N . ASN A 1 307 ? 4.534 -11.654 14.025 1.00 87.38 307 ASN A N 1
ATOM 2374 C CA . ASN A 1 307 ? 3.885 -12.566 13.082 1.00 87.38 307 ASN A CA 1
ATOM 2375 C C . ASN A 1 307 ? 3.761 -11.940 11.693 1.00 87.38 307 ASN A C 1
ATOM 2377 O O . ASN A 1 307 ? 4.013 -12.608 10.697 1.00 87.38 307 ASN A O 1
ATOM 2381 N N . ARG A 1 308 ? 3.487 -10.635 11.616 1.00 84.88 308 ARG A N 1
ATOM 2382 C CA . ARG A 1 308 ? 3.464 -9.913 10.336 1.00 84.88 308 ARG A CA 1
ATOM 2383 C C . ARG A 1 308 ? 4.832 -9.861 9.670 1.00 84.88 308 ARG A C 1
ATOM 2385 O O . ARG A 1 308 ? 4.925 -10.118 8.476 1.00 84.88 308 ARG A O 1
ATOM 2392 N N . MET A 1 309 ? 5.887 -9.592 10.435 1.00 88.00 309 MET A N 1
ATOM 2393 C CA . MET A 1 309 ? 7.256 -9.644 9.925 1.00 88.00 309 MET A CA 1
ATOM 2394 C C . MET A 1 309 ? 7.598 -11.048 9.413 1.00 88.00 309 MET A C 1
ATOM 2396 O O . MET A 1 309 ? 8.150 -11.170 8.327 1.00 88.00 309 MET A O 1
ATOM 2400 N N . MET A 1 310 ? 7.203 -12.104 10.132 1.00 89.94 310 MET A N 1
ATOM 2401 C CA . MET A 1 310 ? 7.371 -13.485 9.667 1.00 89.94 310 MET A CA 1
ATOM 2402 C C . MET A 1 310 ? 6.591 -13.765 8.377 1.00 89.94 310 MET A C 1
ATOM 2404 O O . MET A 1 310 ? 7.126 -14.421 7.490 1.00 89.94 310 MET A O 1
ATOM 2408 N N . CYS A 1 311 ? 5.373 -13.234 8.218 1.00 87.94 311 CYS A N 1
ATOM 2409 C CA . CYS A 1 311 ? 4.627 -13.342 6.961 1.00 87.94 311 CYS A CA 1
ATOM 2410 C C . CYS A 1 311 ? 5.328 -12.618 5.803 1.00 87.94 311 CYS A C 1
ATOM 2412 O O . CYS A 1 311 ? 5.410 -13.181 4.717 1.00 87.94 311 CYS A O 1
ATOM 2414 N N . VAL A 1 312 ? 5.868 -11.412 6.029 1.00 88.94 312 VAL A N 1
ATOM 2415 C CA . VAL A 1 312 ? 6.654 -10.677 5.019 1.00 88.94 312 VAL A CA 1
ATOM 2416 C C . VAL A 1 312 ? 7.893 -11.471 4.622 1.00 88.94 312 VAL A C 1
ATOM 2418 O O . VAL A 1 312 ? 8.141 -11.669 3.438 1.00 88.94 312 VAL A O 1
ATOM 2421 N N . VAL A 1 313 ? 8.664 -11.943 5.604 1.00 90.75 313 VAL A N 1
ATOM 2422 C CA . VAL A 1 313 ? 9.888 -12.719 5.365 1.00 90.75 313 VAL A CA 1
ATOM 2423 C C . VAL A 1 313 ? 9.565 -14.022 4.637 1.00 90.75 313 VAL A C 1
ATOM 2425 O O . VAL A 1 313 ? 10.224 -14.343 3.654 1.00 90.75 313 VAL A O 1
ATOM 2428 N N . GLY A 1 314 ? 8.521 -14.738 5.061 1.00 89.94 314 GLY A N 1
ATOM 2429 C CA . GLY A 1 314 ? 8.057 -15.957 4.400 1.00 89.94 314 GLY A CA 1
ATOM 2430 C C . GLY A 1 314 ? 7.609 -15.708 2.959 1.00 89.94 314 GLY A C 1
ATOM 2431 O O . GLY A 1 314 ? 7.999 -16.452 2.066 1.00 89.94 314 GLY A O 1
ATOM 2432 N N . TYR A 1 315 ? 6.862 -14.629 2.710 1.00 88.88 315 TYR A N 1
ATOM 2433 C CA . TYR A 1 315 ? 6.481 -14.214 1.358 1.00 88.88 315 TYR A CA 1
ATOM 2434 C C . TYR A 1 315 ? 7.712 -13.927 0.486 1.00 88.88 315 TYR A C 1
ATOM 2436 O O . TYR A 1 315 ? 7.828 -14.476 -0.609 1.00 88.88 315 TYR A O 1
ATOM 2444 N N . LEU A 1 316 ? 8.655 -13.118 0.980 1.00 89.69 316 LEU A N 1
ATOM 2445 C CA . LEU A 1 316 ? 9.884 -12.789 0.252 1.00 89.69 316 LEU A CA 1
ATOM 2446 C C . LEU A 1 316 ? 10.718 -14.038 -0.041 1.00 89.69 316 LEU A C 1
ATOM 2448 O O . LEU A 1 316 ? 11.253 -14.163 -1.137 1.00 89.69 316 LEU A O 1
ATOM 2452 N N . PHE A 1 317 ? 10.786 -14.978 0.900 1.00 92.88 317 PHE A N 1
ATOM 2453 C CA . PHE A 1 317 ? 11.478 -16.250 0.721 1.00 92.88 317 PHE A CA 1
ATOM 2454 C C . PHE A 1 317 ? 10.836 -17.111 -0.377 1.00 92.88 317 PHE A C 1
ATOM 2456 O O . PHE A 1 317 ? 11.538 -17.600 -1.260 1.00 92.88 317 PHE A O 1
ATOM 2463 N N . VAL A 1 318 ? 9.504 -17.246 -0.383 1.00 90.44 318 VAL A N 1
ATOM 2464 C CA . VAL A 1 318 ? 8.778 -17.980 -1.436 1.00 90.44 318 VAL A CA 1
ATOM 2465 C C . VAL A 1 318 ? 8.980 -17.322 -2.801 1.00 90.44 318 VAL A C 1
ATOM 2467 O O . VAL A 1 318 ? 9.266 -18.017 -3.775 1.00 90.44 318 VAL A O 1
ATOM 2470 N N . MET A 1 319 ? 8.889 -15.991 -2.880 1.00 88.62 319 MET A N 1
ATOM 2471 C CA . MET A 1 319 ? 9.138 -15.261 -4.128 1.00 88.62 319 MET A CA 1
ATOM 2472 C C . MET A 1 319 ? 10.583 -15.400 -4.603 1.00 88.62 319 MET A C 1
ATOM 2474 O O . MET A 1 319 ? 10.819 -15.516 -5.801 1.00 88.62 319 MET A O 1
ATOM 2478 N N . PHE A 1 320 ? 11.550 -15.432 -3.686 1.00 89.56 320 PHE A N 1
ATOM 2479 C CA . PHE A 1 320 ? 12.954 -15.653 -4.016 1.00 89.56 320 PHE A CA 1
ATOM 2480 C C . PHE A 1 320 ? 13.183 -17.047 -4.610 1.00 89.56 320 PHE A C 1
ATOM 2482 O O . PHE A 1 320 ? 13.845 -17.168 -5.637 1.00 89.56 320 PHE A O 1
ATOM 2489 N N . ILE A 1 321 ? 12.592 -18.094 -4.019 1.00 93.00 321 ILE A N 1
ATOM 2490 C CA . ILE A 1 321 ? 12.640 -19.454 -4.580 1.00 93.00 321 ILE A CA 1
ATOM 2491 C C . ILE A 1 321 ? 12.003 -19.473 -5.969 1.00 93.00 321 ILE A C 1
ATOM 2493 O O . ILE A 1 321 ? 12.594 -19.998 -6.909 1.00 93.00 321 ILE A O 1
ATOM 2497 N N . PHE A 1 322 ? 10.821 -18.873 -6.111 1.00 89.50 322 PHE A N 1
ATOM 2498 C CA . PHE A 1 322 ? 10.105 -18.809 -7.381 1.00 89.50 322 PHE A CA 1
ATOM 2499 C C . PHE A 1 322 ? 10.928 -18.109 -8.476 1.00 89.50 322 PHE A C 1
ATOM 2501 O O . PHE A 1 322 ? 11.071 -18.639 -9.575 1.00 89.50 322 PHE A O 1
ATOM 2508 N N . LEU A 1 323 ? 11.542 -16.966 -8.156 1.00 88.12 323 LEU A N 1
ATOM 2509 C CA . LEU A 1 323 ? 12.462 -16.251 -9.044 1.00 88.12 323 LEU A CA 1
ATOM 2510 C C . LEU A 1 323 ? 13.707 -17.071 -9.386 1.00 88.12 323 LEU A C 1
ATOM 2512 O O . LEU A 1 323 ? 14.151 -17.049 -10.532 1.00 88.12 323 LEU A O 1
ATOM 2516 N N . GLY A 1 324 ? 14.256 -17.803 -8.415 1.00 87.94 324 GLY A N 1
ATOM 2517 C CA . GLY A 1 324 ? 15.373 -18.719 -8.630 1.00 87.94 324 GLY A CA 1
ATOM 2518 C C . GLY A 1 324 ? 15.020 -19.821 -9.627 1.00 87.94 324 GLY A C 1
ATOM 2519 O O . GLY A 1 324 ? 15.792 -20.078 -10.544 1.00 87.94 324 GLY A O 1
ATOM 2520 N N . VAL A 1 325 ? 13.829 -20.414 -9.506 1.00 90.56 325 VAL A N 1
ATOM 2521 C CA . VAL A 1 325 ? 13.325 -21.423 -10.451 1.00 90.56 325 VAL A CA 1
ATOM 2522 C C . VAL A 1 325 ? 13.128 -20.826 -11.842 1.00 90.56 325 VAL A C 1
ATOM 2524 O O . VAL A 1 325 ? 13.610 -21.414 -12.808 1.00 90.56 325 VAL A O 1
ATOM 2527 N N . ILE A 1 326 ? 12.488 -19.653 -11.958 1.00 86.44 326 ILE A N 1
ATOM 2528 C CA . ILE A 1 326 ? 12.342 -18.966 -13.253 1.00 86.44 326 ILE A CA 1
ATOM 2529 C C . ILE A 1 326 ? 13.715 -18.732 -13.876 1.00 86.44 326 ILE A C 1
ATOM 2531 O O . ILE A 1 326 ? 13.911 -19.095 -15.029 1.00 86.44 326 ILE A O 1
ATOM 2535 N N . GLN A 1 327 ? 14.684 -18.209 -13.117 1.00 84.25 327 GLN A N 1
ATOM 2536 C CA . GLN A 1 327 ? 16.015 -17.965 -13.666 1.00 84.25 327 GLN A CA 1
ATOM 2537 C C . GLN A 1 327 ? 16.767 -19.231 -14.041 1.00 84.25 327 GLN A C 1
ATOM 2539 O O . GLN A 1 327 ? 17.445 -19.225 -15.061 1.00 84.25 327 GLN A O 1
ATOM 2544 N N . LEU A 1 328 ? 16.644 -20.316 -13.278 1.00 87.00 328 LEU A N 1
ATOM 2545 C CA . LEU A 1 328 ? 17.242 -21.594 -13.660 1.00 87.00 328 LEU A CA 1
ATOM 2546 C C . LEU A 1 328 ? 16.647 -22.118 -14.973 1.00 87.00 328 LEU A C 1
ATOM 2548 O O . LEU A 1 328 ? 17.399 -22.568 -15.832 1.00 87.00 328 LEU A O 1
ATOM 2552 N N . ILE A 1 329 ? 15.327 -22.008 -15.156 1.00 86.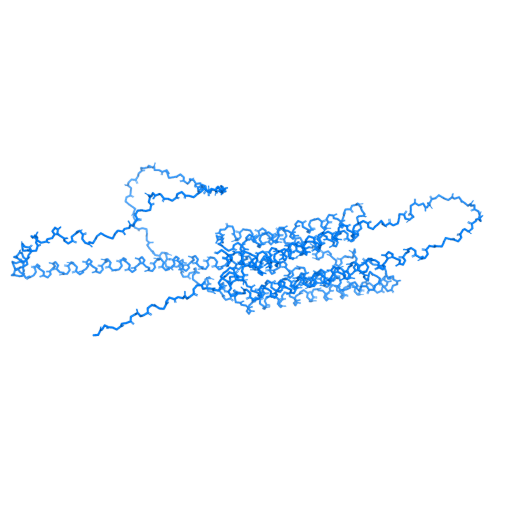12 329 ILE A N 1
ATOM 2553 C CA . ILE A 1 329 ? 14.645 -22.408 -16.396 1.00 86.12 329 ILE A CA 1
ATOM 2554 C C . ILE A 1 329 ? 15.062 -21.504 -17.560 1.00 86.12 329 ILE A C 1
ATOM 2556 O O . ILE A 1 329 ? 15.384 -22.003 -18.635 1.00 86.12 329 ILE A O 1
ATOM 2560 N N . THR A 1 330 ? 15.091 -20.185 -17.356 1.00 80.69 330 THR A N 1
ATOM 2561 C CA . THR A 1 330 ? 15.528 -19.229 -18.380 1.00 80.69 330 THR A CA 1
ATOM 2562 C C . THR A 1 330 ? 16.972 -19.501 -18.781 1.00 80.69 330 THR A C 1
ATOM 2564 O O . THR A 1 330 ? 17.238 -19.642 -19.965 1.00 80.69 330 THR A O 1
ATOM 2567 N N . ILE A 1 331 ? 17.891 -19.668 -17.825 1.00 80.50 331 ILE A N 1
ATOM 2568 C CA . ILE A 1 331 ? 19.296 -19.996 -18.107 1.00 80.50 331 ILE A CA 1
ATOM 2569 C C . ILE A 1 331 ? 19.398 -21.320 -18.877 1.00 80.50 331 ILE A C 1
ATOM 2571 O O . ILE A 1 331 ? 20.081 -21.368 -19.895 1.00 80.50 331 ILE A O 1
ATOM 2575 N N . ALA A 1 332 ? 18.686 -22.367 -18.449 1.00 83.50 332 ALA A N 1
ATOM 2576 C CA . ALA A 1 332 ? 18.705 -23.673 -19.111 1.00 83.50 332 ALA A CA 1
ATOM 2577 C C . ALA A 1 332 ? 18.180 -23.625 -20.558 1.00 83.50 332 ALA A C 1
ATOM 2579 O O . ALA A 1 332 ? 18.693 -24.337 -21.417 1.00 83.50 332 ALA A O 1
ATOM 2580 N N . ASN A 1 333 ? 17.192 -22.770 -20.837 1.00 77.19 333 ASN A N 1
ATOM 2581 C CA . ASN A 1 333 ? 16.560 -22.662 -22.153 1.00 77.19 333 ASN A CA 1
ATOM 2582 C C . ASN A 1 333 ? 17.207 -21.606 -23.074 1.00 77.19 333 ASN A C 1
ATOM 2584 O O . ASN A 1 333 ? 16.923 -21.600 -24.271 1.00 77.19 333 ASN A O 1
ATOM 2588 N N . ALA A 1 334 ? 18.027 -20.688 -22.543 1.00 63.59 334 ALA A N 1
ATOM 2589 C CA . ALA A 1 334 ? 18.446 -19.466 -23.244 1.00 63.59 334 ALA A CA 1
ATOM 2590 C C . ALA A 1 334 ? 19.944 -19.363 -23.585 1.00 63.59 334 ALA A C 1
ATOM 2592 O O . ALA A 1 334 ? 20.340 -18.343 -24.163 1.00 63.59 334 ALA A O 1
ATOM 2593 N N . PHE A 1 335 ? 20.769 -20.379 -23.292 1.00 51.94 335 PHE A N 1
ATOM 2594 C CA . PHE A 1 335 ? 22.220 -20.332 -23.550 1.00 51.94 335 PHE A CA 1
ATOM 2595 C C . PHE A 1 335 ? 22.592 -19.990 -25.009 1.00 51.94 335 PHE A C 1
ATOM 2597 O O . PHE A 1 335 ? 23.601 -19.320 -25.221 1.00 51.94 335 PHE A O 1
ATOM 2604 N N . ASP A 1 336 ? 21.746 -20.322 -25.991 1.00 51.47 336 ASP A N 1
ATOM 2605 C CA . ASP A 1 336 ? 22.059 -20.094 -27.411 1.00 51.47 336 ASP A CA 1
ATOM 2606 C C . ASP A 1 336 ? 21.516 -18.778 -28.003 1.00 51.47 336 ASP A C 1
ATOM 2608 O O . ASP A 1 336 ? 21.977 -18.351 -29.060 1.00 51.47 336 ASP A O 1
ATOM 2612 N N . LYS A 1 337 ? 20.557 -18.094 -27.355 1.00 54.34 337 LYS A N 1
ATOM 2613 C CA . LYS A 1 337 ? 19.891 -16.901 -27.935 1.00 54.34 337 LYS A CA 1
ATOM 2614 C C . LYS A 1 337 ? 20.150 -15.585 -27.205 1.00 54.34 337 LYS A C 1
ATOM 2616 O O . LYS A 1 337 ? 20.007 -14.530 -27.817 1.00 54.34 337 LYS A O 1
ATOM 2621 N N . TYR A 1 338 ? 20.546 -15.628 -25.932 1.00 52.00 338 TYR A N 1
ATOM 2622 C CA . TYR A 1 338 ? 20.705 -14.423 -25.105 1.00 52.00 338 TYR A CA 1
ATOM 2623 C C . TYR A 1 338 ? 22.151 -13.924 -24.959 1.00 52.00 338 TYR A C 1
ATOM 2625 O O . TYR A 1 338 ? 22.350 -12.780 -24.564 1.00 52.00 338 TYR A O 1
ATOM 2633 N N . ASN A 1 339 ? 23.160 -14.723 -25.326 1.00 48.38 339 ASN A N 1
ATOM 2634 C CA . ASN A 1 339 ? 24.571 -14.322 -25.207 1.00 48.38 339 ASN A CA 1
ATOM 2635 C C . ASN A 1 339 ? 25.050 -13.336 -26.291 1.00 48.38 339 ASN A C 1
ATOM 2637 O O . ASN A 1 339 ? 26.134 -12.778 -26.155 1.00 48.38 339 ASN A O 1
ATOM 2641 N N . GLY A 1 340 ? 24.283 -13.119 -27.367 1.00 45.41 340 GLY A N 1
ATOM 2642 C CA . GLY A 1 340 ? 24.767 -12.386 -28.548 1.00 45.41 340 GLY A CA 1
ATOM 2643 C C . GLY A 1 340 ? 24.169 -11.000 -28.793 1.00 45.41 340 GLY A C 1
ATOM 2644 O O . GLY A 1 340 ? 24.666 -10.277 -29.650 1.00 45.41 340 GLY A O 1
ATOM 2645 N N . SER A 1 341 ? 23.106 -10.608 -28.092 1.00 46.16 341 SER A N 1
ATOM 2646 C CA . SER A 1 341 ? 22.404 -9.360 -28.394 1.00 46.16 341 SER A CA 1
ATOM 2647 C C . SER A 1 341 ? 22.149 -8.581 -27.115 1.00 46.16 341 SER A C 1
ATOM 2649 O O . SER A 1 341 ? 21.264 -8.930 -26.342 1.00 46.16 341 SER A O 1
ATOM 2651 N N . ASN A 1 342 ? 22.879 -7.476 -26.936 1.00 52.25 342 ASN A N 1
ATOM 2652 C CA . ASN A 1 342 ? 22.623 -6.414 -25.950 1.00 52.25 342 ASN A CA 1
ATOM 2653 C C . ASN A 1 342 ? 21.244 -5.729 -26.143 1.00 52.25 342 ASN A C 1
ATOM 2655 O O . ASN A 1 342 ? 21.048 -4.582 -25.743 1.00 52.25 342 ASN A O 1
ATOM 2659 N N . SER A 1 343 ? 20.293 -6.378 -26.819 1.00 50.88 343 SER A N 1
ATOM 2660 C CA . SER A 1 343 ? 18.968 -5.836 -27.064 1.00 50.88 343 SER A CA 1
ATOM 2661 C C . SER A 1 343 ? 18.132 -5.895 -25.790 1.00 50.88 343 SER A C 1
ATOM 2663 O O . SER A 1 343 ? 18.070 -6.888 -25.067 1.00 50.88 343 SER A O 1
ATOM 2665 N N . ASN A 1 344 ? 17.468 -4.777 -25.527 1.00 53.22 344 ASN A N 1
ATOM 2666 C CA . ASN A 1 344 ? 16.620 -4.482 -24.377 1.00 53.22 344 ASN A CA 1
ATOM 2667 C C . ASN A 1 344 ? 15.334 -5.346 -24.281 1.00 53.22 344 ASN A C 1
ATOM 2669 O O . ASN A 1 344 ? 14.362 -4.941 -23.634 1.00 53.22 344 ASN A O 1
ATOM 2673 N N . ASP A 1 345 ? 15.310 -6.536 -24.887 1.00 58.78 345 ASP A N 1
ATOM 2674 C CA . ASP A 1 345 ? 14.117 -7.368 -25.111 1.00 58.78 345 ASP A CA 1
ATOM 2675 C C . ASP A 1 345 ? 13.627 -8.128 -23.874 1.00 58.78 345 ASP A C 1
ATOM 2677 O O . ASP A 1 345 ? 12.585 -8.784 -23.882 1.00 58.78 345 ASP A O 1
ATOM 2681 N N . CYS A 1 346 ? 14.268 -7.914 -22.730 1.00 62.75 346 CYS A N 1
ATOM 2682 C CA . CYS A 1 346 ? 13.750 -8.319 -21.424 1.00 62.75 346 CYS A CA 1
ATOM 2683 C C . CYS A 1 346 ? 12.399 -7.698 -21.043 1.00 62.75 346 CYS A C 1
ATOM 2685 O O . CYS A 1 346 ? 11.828 -8.008 -19.991 1.00 62.75 346 CYS A O 1
ATOM 2687 N N . ALA A 1 347 ? 11.885 -6.792 -21.876 1.00 58.06 347 ALA A N 1
ATOM 2688 C CA . ALA A 1 347 ? 10.541 -6.261 -21.771 1.00 58.06 347 ALA A CA 1
ATOM 2689 C C . ALA A 1 347 ? 9.434 -7.277 -22.119 1.00 58.06 347 ALA A C 1
ATOM 2691 O O . ALA A 1 347 ? 8.332 -7.131 -21.593 1.00 58.06 347 ALA A O 1
ATOM 2692 N N . ALA A 1 348 ? 9.716 -8.283 -22.956 1.00 62.12 348 ALA A N 1
ATOM 2693 C CA . ALA A 1 348 ? 8.688 -9.087 -23.629 1.00 62.12 348 ALA A CA 1
ATOM 2694 C C . ALA A 1 348 ? 8.801 -10.611 -23.409 1.00 62.12 348 ALA A C 1
ATOM 2696 O O . ALA A 1 348 ? 8.064 -11.378 -24.025 1.00 62.12 348 ALA A O 1
ATOM 2697 N N . GLY A 1 349 ? 9.706 -11.054 -22.533 1.00 74.88 349 GLY A N 1
ATOM 2698 C CA . GLY A 1 349 ? 9.902 -12.471 -22.230 1.00 74.88 349 GLY A CA 1
ATOM 2699 C C . GLY A 1 349 ? 8.727 -13.122 -21.486 1.00 74.88 349 GLY A C 1
ATOM 2700 O O . GLY A 1 349 ? 7.968 -12.462 -20.763 1.00 74.88 349 GLY A O 1
ATOM 2701 N N . TRP A 1 350 ? 8.591 -14.443 -21.640 1.00 82.25 350 TRP A N 1
ATOM 2702 C CA . TRP A 1 350 ? 7.564 -15.249 -20.965 1.00 82.25 350 TRP A CA 1
ATOM 2703 C C . TRP A 1 350 ? 7.699 -15.210 -19.435 1.00 82.25 350 TRP A C 1
ATOM 2705 O O . TRP A 1 350 ? 6.722 -15.411 -18.712 1.00 82.25 350 TRP A O 1
ATOM 2715 N N . GLU A 1 351 ? 8.887 -14.864 -18.939 1.00 81.00 351 GLU A N 1
ATOM 2716 C CA . GLU A 1 351 ? 9.227 -14.699 -17.529 1.00 81.00 351 GLU A CA 1
ATOM 2717 C C . GLU A 1 351 ? 8.364 -13.639 -16.830 1.00 81.00 351 GLU A C 1
ATOM 2719 O O . GLU A 1 351 ? 8.308 -13.598 -15.601 1.00 81.00 351 GLU A O 1
ATOM 2724 N N . ARG A 1 352 ? 7.674 -12.771 -17.584 1.00 82.75 352 ARG A N 1
ATOM 2725 C CA . ARG A 1 352 ? 6.759 -11.753 -17.047 1.00 82.75 352 ARG A CA 1
ATOM 2726 C C . ARG A 1 352 ? 5.319 -12.223 -16.884 1.00 82.75 352 ARG A C 1
ATOM 2728 O O . ARG A 1 352 ? 4.582 -11.593 -16.128 1.00 82.75 352 ARG A O 1
ATOM 2735 N N . TYR A 1 353 ? 4.896 -13.307 -17.535 1.00 86.44 353 TYR A N 1
ATOM 2736 C CA . TYR A 1 353 ? 3.509 -13.773 -17.420 1.00 86.44 353 TYR A CA 1
ATOM 2737 C C . TYR A 1 353 ? 3.088 -14.076 -15.977 1.00 86.44 353 TYR A C 1
ATOM 2739 O O . TYR A 1 353 ? 2.004 -13.632 -15.588 1.00 86.44 353 TYR A O 1
ATOM 2747 N N . PRO A 1 354 ? 3.914 -14.733 -15.137 1.00 87.69 354 PRO A N 1
ATOM 2748 C CA . PRO A 1 354 ? 3.542 -14.937 -13.743 1.00 87.69 354 PRO A CA 1
ATOM 2749 C C . PRO A 1 354 ? 3.428 -13.623 -12.963 1.00 87.69 354 PRO A C 1
ATOM 2751 O O . PRO A 1 354 ? 2.520 -13.489 -12.146 1.00 87.69 354 PRO A O 1
ATOM 2754 N N . LEU A 1 355 ? 4.274 -12.626 -13.253 1.00 86.81 355 LEU A N 1
ATOM 2755 C CA . LEU A 1 355 ? 4.154 -11.288 -12.672 1.00 86.81 355 LEU A CA 1
ATOM 2756 C C . LEU A 1 355 ? 2.799 -10.678 -13.027 1.00 86.81 355 LEU A C 1
ATOM 2758 O O . LEU A 1 355 ? 2.086 -10.255 -12.1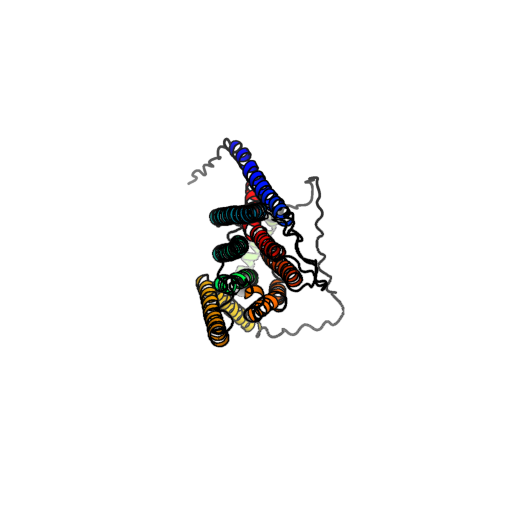25 1.00 86.81 355 LEU A O 1
ATOM 2762 N N . TYR A 1 356 ? 2.400 -10.697 -14.302 1.00 87.75 356 TYR A N 1
ATOM 2763 C CA . TYR A 1 356 ? 1.077 -10.215 -14.711 1.00 87.75 356 TYR A CA 1
ATOM 2764 C C . TYR A 1 356 ? -0.055 -10.986 -14.028 1.00 87.75 356 TYR A C 1
ATOM 2766 O O . TYR A 1 356 ? -1.031 -10.371 -13.615 1.00 87.75 356 TYR A O 1
ATOM 2774 N N . GLY A 1 357 ? 0.090 -12.299 -13.834 1.00 89.06 357 GLY A N 1
ATOM 2775 C CA . GLY A 1 357 ? -0.860 -13.106 -13.066 1.00 89.06 357 GLY A CA 1
ATOM 2776 C C . GLY A 1 357 ? -0.994 -12.646 -11.610 1.00 89.06 357 GLY A C 1
ATOM 2777 O O . GLY A 1 357 ? -2.108 -12.460 -11.126 1.00 89.06 357 GLY A O 1
ATOM 2778 N N . ILE A 1 358 ? 0.126 -12.392 -10.924 1.00 86.88 358 ILE A N 1
ATOM 2779 C CA . ILE A 1 358 ? 0.137 -11.850 -9.553 1.00 86.88 358 ILE A CA 1
ATOM 2780 C C . ILE A 1 358 ? -0.477 -10.444 -9.522 1.00 86.88 358 ILE A C 1
ATOM 2782 O O . ILE A 1 358 ? -1.263 -10.120 -8.629 1.00 86.88 358 ILE A O 1
ATOM 2786 N N . MET A 1 359 ? -0.152 -9.609 -10.510 1.00 85.62 359 MET A N 1
ATOM 2787 C CA . MET A 1 359 ? -0.722 -8.270 -10.630 1.00 85.62 359 MET A CA 1
ATOM 2788 C C . MET A 1 359 ? -2.239 -8.341 -10.832 1.00 85.62 359 MET A C 1
ATOM 2790 O O . MET A 1 359 ? -2.942 -7.655 -10.107 1.00 85.62 359 MET A O 1
ATOM 2794 N N . LEU A 1 360 ? -2.747 -9.221 -11.705 1.00 87.94 360 LEU A N 1
ATOM 2795 C CA . LEU A 1 360 ? -4.181 -9.442 -11.957 1.00 87.94 360 LEU A CA 1
ATOM 2796 C C . LEU A 1 360 ? -4.913 -10.095 -10.775 1.00 87.94 360 LEU A C 1
ATOM 2798 O O . LEU A 1 360 ? -6.086 -9.815 -10.539 1.00 87.94 360 LEU A O 1
ATOM 2802 N N . PHE A 1 361 ? -4.245 -10.929 -9.980 1.00 88.44 361 PHE A N 1
ATOM 2803 C CA . PHE A 1 361 ? -4.841 -11.486 -8.762 1.00 88.44 361 PHE A CA 1
ATOM 2804 C C . PHE A 1 361 ? -5.294 -10.383 -7.789 1.00 88.44 361 PHE A C 1
ATOM 2806 O O . PHE A 1 361 ? -6.284 -10.530 -7.068 1.00 88.44 361 PHE A O 1
ATOM 2813 N N . THR A 1 362 ? -4.600 -9.250 -7.790 1.00 83.25 362 THR A N 1
ATOM 2814 C CA . THR A 1 362 ? -4.871 -8.142 -6.873 1.00 83.25 362 THR A CA 1
ATOM 2815 C C . THR A 1 362 ? -6.230 -7.462 -7.132 1.00 83.25 362 THR A C 1
ATOM 2817 O O . THR A 1 362 ? -7.056 -7.490 -6.213 1.00 83.25 362 THR A O 1
ATOM 2820 N N . PRO A 1 363 ? -6.556 -6.961 -8.342 1.00 82.50 363 PRO A N 1
ATOM 2821 C CA . PRO A 1 363 ? -7.855 -6.353 -8.634 1.00 82.50 363 PRO A CA 1
ATOM 2822 C C . PRO A 1 363 ? -8.999 -7.353 -8.580 1.00 82.50 363 PRO A C 1
ATOM 2824 O O . PRO A 1 363 ? -10.100 -6.995 -8.172 1.00 82.50 363 PRO A O 1
ATOM 2827 N N . PHE A 1 364 ? -8.769 -8.591 -9.024 1.00 87.88 364 PHE A N 1
ATOM 2828 C CA . PHE A 1 364 ? -9.855 -9.552 -9.222 1.00 87.88 364 PHE A CA 1
ATOM 2829 C C . PHE A 1 364 ? -10.166 -10.388 -7.982 1.00 87.88 364 PHE A C 1
ATOM 2831 O O . PHE A 1 364 ? -11.292 -10.861 -7.841 1.00 87.88 364 PHE A O 1
ATOM 2838 N N . VAL A 1 365 ? -9.210 -10.555 -7.064 1.00 91.38 365 VAL A N 1
ATOM 2839 C CA . VAL A 1 365 ? -9.396 -11.384 -5.865 1.00 91.38 365 VAL A CA 1
ATOM 2840 C C . VAL A 1 365 ? -9.155 -10.581 -4.595 1.00 91.38 365 VAL A C 1
ATOM 2842 O O . VAL A 1 365 ? -10.035 -10.511 -3.733 1.00 91.38 365 VAL A O 1
ATOM 2845 N N . LEU A 1 366 ? -7.985 -9.949 -4.468 1.00 88.00 366 LEU A N 1
ATOM 2846 C CA . LEU A 1 366 ? -7.581 -9.309 -3.215 1.00 88.00 366 LEU A CA 1
ATOM 2847 C C . LEU A 1 366 ? -8.434 -8.077 -2.892 1.00 88.00 366 LEU A C 1
ATOM 2849 O O . LEU A 1 366 ? -8.918 -7.950 -1.767 1.00 88.00 366 LEU A O 1
ATOM 2853 N N . LEU A 1 367 ? -8.653 -7.189 -3.862 1.00 89.06 367 LEU A N 1
ATOM 2854 C CA . LEU A 1 367 ? -9.447 -5.977 -3.676 1.00 89.06 367 LEU A CA 1
ATOM 2855 C C . LEU A 1 367 ? -10.918 -6.296 -3.324 1.00 89.06 367 LEU A C 1
ATOM 2857 O O . LEU A 1 367 ? -11.384 -5.795 -2.297 1.00 89.06 367 LEU A O 1
ATOM 2861 N N . PRO A 1 368 ? -11.650 -7.155 -4.066 1.00 93.19 368 PRO A N 1
ATOM 2862 C CA . PRO A 1 368 ? -13.002 -7.564 -3.697 1.00 93.19 368 PRO A CA 1
ATOM 2863 C C . PRO A 1 368 ? -13.066 -8.198 -2.310 1.00 93.19 368 PRO A C 1
ATOM 2865 O O . PRO A 1 368 ? -13.965 -7.872 -1.535 1.00 93.19 368 PRO A O 1
ATOM 2868 N N . ALA A 1 369 ? -12.091 -9.044 -1.957 1.00 90.62 369 ALA A N 1
ATOM 2869 C CA . ALA A 1 369 ? -12.014 -9.629 -0.624 1.00 90.62 369 ALA A CA 1
ATOM 2870 C C . ALA A 1 369 ? -11.854 -8.544 0.451 1.00 90.62 369 ALA A C 1
ATOM 2872 O O . ALA A 1 369 ? -12.604 -8.524 1.428 1.00 90.62 369 ALA A O 1
ATOM 2873 N N . VAL A 1 370 ? -10.930 -7.599 0.263 1.00 90.69 370 VAL A N 1
ATOM 2874 C CA . VAL A 1 370 ? -10.702 -6.494 1.205 1.00 90.69 370 VAL A CA 1
ATOM 2875 C C . VAL A 1 370 ? -11.954 -5.635 1.347 1.00 90.69 370 VAL A C 1
ATOM 2877 O O . VAL A 1 370 ? -12.376 -5.377 2.476 1.00 90.69 370 VAL A O 1
ATOM 2880 N N . LEU A 1 371 ? -12.593 -5.235 0.246 1.00 93.06 371 LEU A N 1
ATOM 2881 C CA . LEU A 1 371 ? -13.842 -4.466 0.271 1.00 93.06 371 LEU A CA 1
ATOM 2882 C C . LEU A 1 371 ? -14.958 -5.230 0.991 1.00 93.06 371 LEU A C 1
ATOM 2884 O O . LEU A 1 371 ? -15.652 -4.667 1.838 1.00 93.06 371 LEU A O 1
ATOM 2888 N N . TYR A 1 372 ? -15.093 -6.530 0.725 1.00 93.94 372 TYR A N 1
ATOM 2889 C CA . TYR A 1 372 ? -16.088 -7.380 1.369 1.00 93.94 372 TYR A CA 1
ATOM 2890 C C . TYR A 1 372 ? -15.881 -7.471 2.888 1.00 93.94 372 TYR A C 1
ATOM 2892 O O . TYR A 1 372 ? -16.820 -7.231 3.657 1.00 93.94 372 TYR A O 1
ATOM 2900 N N . PHE A 1 373 ? -14.653 -7.756 3.337 1.00 89.75 373 PHE A N 1
ATOM 2901 C CA . PHE A 1 373 ? -14.327 -7.878 4.762 1.00 89.75 373 PHE A CA 1
ATOM 2902 C C . PHE A 1 373 ? -14.399 -6.543 5.509 1.00 89.75 373 PHE A C 1
ATOM 2904 O O . PHE A 1 373 ? -14.701 -6.516 6.704 1.00 89.75 373 PHE A O 1
ATOM 2911 N N . THR A 1 374 ? -14.165 -5.432 4.815 1.00 90.94 374 THR A N 1
ATOM 2912 C CA . THR A 1 374 ? -14.147 -4.097 5.418 1.00 90.94 374 THR A CA 1
ATOM 2913 C C . THR A 1 374 ? -15.470 -3.333 5.280 1.00 90.94 374 THR A C 1
ATOM 2915 O O . THR A 1 374 ? -15.643 -2.319 5.946 1.00 90.94 374 THR A O 1
ATOM 2918 N N . ARG A 1 375 ? -16.479 -3.818 4.533 1.00 93.50 375 ARG A N 1
ATOM 2919 C CA . ARG A 1 375 ? -17.726 -3.050 4.283 1.00 93.50 375 ARG A CA 1
ATOM 2920 C C . ARG A 1 375 ? -18.468 -2.565 5.537 1.00 93.50 375 ARG A C 1
ATOM 2922 O O . ARG A 1 375 ? -19.255 -1.629 5.466 1.00 93.50 375 ARG A O 1
ATOM 2929 N N . LYS A 1 376 ? -18.294 -3.244 6.679 1.00 91.75 376 LYS A N 1
ATOM 2930 C CA . LYS A 1 376 ? -18.972 -2.920 7.951 1.00 91.75 376 LYS A CA 1
ATOM 2931 C C . LYS A 1 376 ? -18.092 -2.142 8.932 1.00 91.75 376 LYS A C 1
ATOM 2933 O O . LYS A 1 376 ? -18.546 -1.853 10.040 1.00 91.75 376 LYS A O 1
ATOM 2938 N N . THR A 1 377 ? -16.847 -1.833 8.577 1.00 90.50 377 THR A N 1
ATOM 2939 C CA . THR A 1 377 ? -15.923 -1.144 9.480 1.00 90.50 377 THR A CA 1
ATOM 2940 C C . THR A 1 377 ? -16.212 0.349 9.455 1.00 90.50 377 THR A C 1
ATOM 2942 O O . THR A 1 377 ? -16.030 1.002 8.431 1.00 90.50 377 THR A O 1
ATOM 2945 N N . ARG A 1 378 ? -16.673 0.900 10.582 1.00 88.25 378 ARG A N 1
ATOM 2946 C CA . ARG A 1 378 ? -16.743 2.354 10.763 1.00 88.25 378 ARG A CA 1
ATOM 2947 C C . ARG A 1 378 ? -15.381 2.842 11.217 1.00 88.25 378 ARG A C 1
ATOM 2949 O O . ARG A 1 378 ? -14.911 2.429 12.276 1.00 88.25 378 ARG A O 1
ATOM 2956 N N . ASP A 1 379 ? -14.779 3.710 10.422 1.00 84.62 379 ASP A N 1
ATOM 2957 C CA . ASP A 1 379 ? -13.459 4.248 10.698 1.00 84.62 379 ASP A CA 1
ATOM 2958 C C . ASP A 1 379 ? -13.511 5.760 10.925 1.00 84.62 379 ASP A C 1
ATOM 2960 O O . ASP A 1 379 ? -13.855 6.531 10.032 1.00 84.62 379 ASP A O 1
ATOM 2964 N N . ASN A 1 380 ? -13.143 6.174 12.136 1.00 86.56 380 ASN A N 1
ATOM 2965 C CA . ASN A 1 380 ? -13.092 7.579 12.533 1.00 86.56 380 ASN A CA 1
ATOM 2966 C C . ASN A 1 380 ? -11.806 8.280 12.058 1.00 86.56 380 ASN A C 1
ATOM 2968 O O . ASN A 1 380 ? -11.739 9.509 12.072 1.00 86.56 380 ASN A O 1
ATOM 2972 N N . PHE A 1 381 ? -10.773 7.522 11.676 1.00 86.44 381 PHE A N 1
ATOM 2973 C CA . PHE A 1 381 ? -9.454 8.046 11.314 1.00 86.44 381 PHE A CA 1
ATOM 2974 C C . PHE A 1 381 ? -9.193 8.057 9.803 1.00 86.44 381 PHE A C 1
ATOM 2976 O O . PHE A 1 381 ? -8.166 8.587 9.381 1.00 86.44 381 PHE A O 1
ATOM 2983 N N . GLY A 1 382 ? -10.112 7.510 9.001 1.00 88.00 382 GLY A N 1
ATOM 2984 C CA . GLY A 1 382 ? -10.026 7.488 7.537 1.00 88.00 382 GLY A CA 1
ATOM 2985 C C . GLY A 1 382 ? -8.990 6.515 6.954 1.00 88.00 382 GLY A C 1
ATOM 2986 O O . GLY A 1 382 ? -8.780 6.519 5.748 1.00 88.00 382 GLY A O 1
ATOM 2987 N N . ILE A 1 383 ? -8.381 5.659 7.773 1.00 89.62 383 ILE A N 1
ATOM 2988 C CA . ILE A 1 383 ? -7.475 4.566 7.387 1.00 89.62 383 ILE A CA 1
ATOM 2989 C C . ILE A 1 383 ? -8.127 3.626 6.355 1.00 89.62 383 ILE A C 1
ATOM 2991 O O . ILE A 1 383 ? -7.462 3.184 5.421 1.00 89.62 383 ILE A O 1
ATOM 2995 N N . TRP A 1 384 ? -9.420 3.325 6.497 1.00 90.38 384 TRP A N 1
ATOM 2996 C CA . TRP A 1 384 ? -10.174 2.504 5.549 1.00 90.38 384 TRP A CA 1
ATOM 2997 C C . TRP A 1 384 ? -10.206 3.151 4.164 1.00 90.38 384 TRP A C 1
ATOM 2999 O O . TRP A 1 384 ? -9.819 2.525 3.177 1.00 90.38 384 TRP A O 1
ATOM 3009 N N . TRP A 1 385 ? -10.607 4.424 4.107 1.00 90.62 385 TRP A N 1
ATOM 3010 C CA . TRP A 1 385 ? -10.665 5.193 2.865 1.00 90.62 385 TRP A CA 1
ATOM 3011 C C . TRP A 1 385 ? -9.293 5.323 2.212 1.00 90.62 385 TRP A C 1
ATOM 3013 O O . TRP A 1 385 ? -9.189 5.199 0.999 1.00 90.62 385 TRP A O 1
ATOM 3023 N N . GLU A 1 386 ? -8.235 5.510 2.997 1.00 91.88 386 GLU A N 1
ATOM 3024 C CA . GLU A 1 386 ? -6.866 5.553 2.480 1.00 91.88 386 GLU A CA 1
ATOM 3025 C C . GLU A 1 386 ? -6.424 4.227 1.870 1.00 91.88 386 GLU A C 1
ATOM 3027 O O . GLU A 1 386 ? -5.815 4.223 0.801 1.00 91.88 386 GLU A O 1
ATOM 3032 N N . GLY A 1 387 ? -6.729 3.103 2.527 1.00 91.12 387 GLY A N 1
ATOM 3033 C CA . GLY A 1 387 ? -6.422 1.773 2.011 1.00 91.12 387 GLY A CA 1
ATOM 3034 C C . GLY A 1 387 ? -7.158 1.492 0.703 1.00 91.12 387 GLY A C 1
ATOM 3035 O O . GLY A 1 387 ? -6.531 1.098 -0.278 1.00 91.12 387 GLY A O 1
ATOM 3036 N N . VAL A 1 388 ? -8.466 1.766 0.660 1.00 91.12 388 VAL A N 1
ATOM 3037 C CA . VAL A 1 388 ? -9.289 1.599 -0.548 1.00 91.12 388 VAL A CA 1
ATOM 3038 C C . VAL A 1 388 ? -8.825 2.527 -1.669 1.00 91.12 388 VAL A C 1
ATOM 3040 O O . VAL A 1 388 ? -8.630 2.065 -2.788 1.00 91.12 388 VAL A O 1
ATOM 3043 N N . ALA A 1 389 ? -8.580 3.808 -1.382 1.00 93.12 389 ALA A N 1
ATOM 3044 C CA . ALA A 1 389 ? -8.083 4.758 -2.374 1.00 93.12 389 ALA A CA 1
ATOM 3045 C C . ALA A 1 389 ? -6.711 4.340 -2.923 1.00 93.12 389 ALA A C 1
ATOM 3047 O O . ALA A 1 389 ? -6.499 4.390 -4.129 1.00 93.12 389 ALA A O 1
ATOM 3048 N N . SER A 1 390 ? -5.801 3.866 -2.066 1.00 92.88 390 SER A N 1
ATOM 3049 C CA . SER A 1 390 ? -4.473 3.399 -2.491 1.00 92.88 390 SER A CA 1
ATOM 3050 C C . SER A 1 390 ? -4.551 2.159 -3.384 1.00 92.88 390 SER A C 1
ATOM 3052 O O . SER A 1 390 ? -3.809 2.061 -4.363 1.00 92.88 390 SER A O 1
ATOM 3054 N N . MET A 1 391 ? -5.462 1.228 -3.076 1.00 91.31 391 MET A N 1
ATOM 3055 C CA . MET A 1 391 ? -5.724 0.075 -3.939 1.00 91.31 391 MET A CA 1
ATOM 3056 C C . MET A 1 391 ? -6.327 0.511 -5.271 1.00 91.31 391 MET A C 1
ATOM 3058 O O . MET A 1 391 ? -5.788 0.153 -6.305 1.00 91.31 391 MET A O 1
ATOM 3062 N N . LEU A 1 392 ? -7.375 1.341 -5.269 1.00 91.75 392 LEU A N 1
ATOM 3063 C CA . LEU A 1 392 ? -8.013 1.819 -6.501 1.00 91.75 392 LEU A CA 1
ATOM 3064 C C . LEU A 1 392 ? -7.036 2.578 -7.405 1.00 91.75 392 LEU A C 1
ATOM 3066 O O . LEU A 1 392 ? -7.001 2.323 -8.603 1.00 91.75 392 LEU A O 1
ATOM 3070 N N . VAL A 1 393 ? -6.213 3.469 -6.841 1.00 94.00 393 VAL A N 1
ATOM 3071 C CA . VAL A 1 393 ? -5.153 4.166 -7.588 1.00 94.00 393 VAL A CA 1
ATOM 3072 C C . VAL A 1 393 ? -4.186 3.162 -8.205 1.00 94.00 393 VAL A C 1
ATOM 3074 O O . VAL A 1 393 ? -3.805 3.317 -9.364 1.00 94.00 393 VAL A O 1
ATOM 3077 N N . THR A 1 394 ? -3.817 2.121 -7.458 1.00 91.00 394 THR A N 1
ATOM 3078 C CA . THR A 1 394 ? -2.942 1.063 -7.965 1.00 91.00 394 THR A CA 1
ATOM 3079 C C . THR A 1 394 ? -3.586 0.281 -9.102 1.00 91.00 394 THR A C 1
ATOM 3081 O O . THR A 1 394 ? -2.948 0.102 -10.135 1.00 91.00 394 THR A O 1
ATOM 3084 N N . GLU A 1 395 ? -4.851 -0.106 -8.966 1.00 89.56 395 GLU A N 1
ATOM 3085 C CA . GLU A 1 395 ? -5.549 -0.877 -9.995 1.00 89.56 395 GLU A CA 1
ATOM 3086 C C . GLU A 1 395 ? -5.780 -0.080 -11.272 1.00 89.56 395 GLU A C 1
ATOM 3088 O O . GLU A 1 395 ? -5.485 -0.557 -12.365 1.00 89.56 395 GLU A O 1
ATOM 3093 N N . VAL A 1 396 ? -6.253 1.162 -11.153 1.00 91.56 396 VAL A N 1
ATOM 3094 C CA . VAL A 1 396 ? -6.448 2.037 -12.314 1.00 91.56 396 VAL A CA 1
ATOM 3095 C C . VAL A 1 396 ? -5.121 2.249 -13.036 1.00 91.56 396 VAL A C 1
ATOM 3097 O O . VAL A 1 396 ? -5.056 2.128 -14.257 1.00 91.56 396 VAL A O 1
ATOM 3100 N N . SER A 1 397 ? -4.045 2.500 -12.290 1.00 91.25 397 SER A N 1
ATOM 3101 C CA . SER A 1 397 ? -2.719 2.697 -12.877 1.00 91.25 397 SER A CA 1
ATOM 3102 C C . SER A 1 397 ? -2.179 1.429 -13.529 1.00 91.25 397 SER A C 1
ATOM 3104 O O . SER A 1 397 ? -1.553 1.517 -14.580 1.00 91.25 397 SER A O 1
ATOM 3106 N N . PHE A 1 398 ? -2.460 0.251 -12.966 1.00 87.69 398 PHE A N 1
ATOM 3107 C CA . PHE A 1 398 ? -2.103 -1.022 -13.582 1.00 87.69 398 PHE A CA 1
ATOM 3108 C C . PHE A 1 398 ? -2.874 -1.267 -14.880 1.00 87.69 398 PHE A C 1
ATOM 3110 O O . PHE A 1 398 ? -2.259 -1.630 -15.876 1.00 87.69 398 PHE A O 1
ATOM 3117 N N . ILE A 1 399 ? -4.187 -1.025 -14.905 1.00 89.56 399 ILE A N 1
ATOM 3118 C CA . ILE A 1 399 ? -5.001 -1.158 -16.122 1.00 89.56 399 ILE A CA 1
ATOM 3119 C C . ILE A 1 399 ? -4.480 -0.213 -17.206 1.00 89.56 399 ILE A C 1
ATOM 3121 O O . ILE A 1 399 ? -4.314 -0.630 -18.350 1.00 89.56 399 ILE A O 1
ATOM 3125 N N . VAL A 1 400 ? -4.168 1.036 -16.847 1.00 90.81 400 VAL A N 1
ATOM 3126 C CA . VAL A 1 400 ? -3.569 2.001 -17.775 1.00 90.81 400 VAL A CA 1
ATOM 3127 C C . VAL A 1 400 ? -2.199 1.512 -18.239 1.00 90.81 400 VAL A C 1
ATOM 3129 O O . VAL A 1 400 ? -1.966 1.452 -19.438 1.00 90.81 400 VAL A O 1
ATOM 3132 N N . TYR A 1 401 ? -1.310 1.101 -17.333 1.00 88.50 401 TYR A N 1
ATOM 3133 C CA . TYR A 1 401 ? 0.006 0.557 -17.679 1.00 88.50 401 TYR A CA 1
ATOM 3134 C C . TYR A 1 401 ? -0.105 -0.632 -18.640 1.00 88.50 401 TYR A C 1
ATOM 3136 O O . TYR A 1 401 ? 0.563 -0.659 -19.671 1.00 88.50 401 TYR A O 1
ATOM 3144 N N . PHE A 1 402 ? -0.980 -1.588 -18.334 1.00 86.75 402 PHE A N 1
ATOM 3145 C CA . PHE A 1 402 ? -1.230 -2.766 -19.152 1.00 86.75 402 PHE A CA 1
ATOM 3146 C C . PHE A 1 402 ? -1.766 -2.367 -20.529 1.00 86.75 402 PHE A C 1
ATOM 3148 O O . PHE A 1 402 ? -1.237 -2.809 -21.545 1.00 86.75 402 PHE A O 1
ATOM 3155 N N . ALA A 1 403 ? -2.749 -1.465 -20.583 1.00 88.62 403 ALA A N 1
ATOM 3156 C CA . ALA A 1 403 ? -3.262 -0.937 -21.839 1.00 88.62 403 ALA A CA 1
ATOM 3157 C C . ALA A 1 403 ? -2.158 -0.247 -22.652 1.00 88.62 403 ALA A C 1
ATOM 3159 O O . ALA A 1 403 ? -2.048 -0.508 -23.840 1.00 88.62 403 ALA A O 1
ATOM 3160 N N . LEU A 1 404 ? -1.294 0.568 -22.038 1.00 87.38 404 LEU A N 1
ATOM 3161 C CA . LEU A 1 404 ? -0.189 1.229 -22.738 1.00 87.38 404 LEU A CA 1
ATOM 3162 C C . LEU A 1 404 ? 0.817 0.217 -23.302 1.00 87.38 404 LEU A C 1
ATOM 3164 O O . LEU A 1 404 ? 1.209 0.346 -24.459 1.00 87.38 404 LEU A O 1
ATOM 3168 N N . VAL A 1 405 ? 1.196 -0.795 -22.515 1.00 83.44 405 VAL A N 1
ATOM 3169 C CA . VAL A 1 405 ? 2.176 -1.821 -22.909 1.00 83.44 405 VAL A CA 1
ATOM 3170 C C . VAL A 1 405 ? 1.646 -2.733 -24.018 1.00 83.44 405 VAL A C 1
ATOM 3172 O O . VAL A 1 405 ? 2.397 -3.067 -24.929 1.00 83.44 405 VAL A O 1
ATOM 3175 N N . PHE A 1 406 ? 0.371 -3.128 -23.958 1.00 84.12 406 PHE A N 1
ATOM 3176 C CA . PHE A 1 406 ? -0.231 -4.062 -24.918 1.00 84.12 406 PHE A CA 1
ATOM 3177 C C . PHE A 1 406 ? -1.010 -3.379 -26.050 1.00 84.12 406 PHE A C 1
ATOM 3179 O O . PHE A 1 406 ? -1.446 -4.049 -26.986 1.00 84.12 406 PHE A O 1
ATOM 3186 N N . SER A 1 407 ? -1.203 -2.059 -26.000 1.00 83.19 407 SER A N 1
ATOM 3187 C CA . SER A 1 407 ? -1.868 -1.339 -27.085 1.00 83.19 407 SER A CA 1
ATOM 3188 C C . SER A 1 407 ? -1.040 -1.380 -28.368 1.00 83.19 407 SER A C 1
ATOM 3190 O O . SER A 1 407 ? 0.174 -1.178 -28.368 1.00 83.19 407 SER A O 1
ATOM 3192 N N . ALA A 1 408 ? -1.725 -1.520 -29.503 1.00 72.06 408 ALA A N 1
ATOM 3193 C CA . ALA A 1 408 ? -1.120 -1.387 -30.830 1.00 72.06 408 ALA A CA 1
ATOM 3194 C C . ALA A 1 408 ? -0.583 0.033 -31.121 1.00 72.06 408 ALA A C 1
ATOM 3196 O O . ALA A 1 408 ? 0.024 0.266 -32.164 1.00 72.06 408 ALA A O 1
ATOM 3197 N N . LEU A 1 409 ? -0.789 0.988 -30.205 1.00 73.56 409 LEU A N 1
ATOM 3198 C CA . LEU A 1 409 ? -0.494 2.409 -30.376 1.00 73.56 409 LEU A CA 1
ATOM 3199 C C . LEU A 1 409 ? 1.012 2.742 -30.382 1.00 73.56 409 LEU A C 1
ATOM 3201 O O . LEU A 1 409 ? 1.352 3.916 -30.493 1.00 73.56 409 LEU A O 1
ATOM 3205 N N . LYS A 1 410 ? 1.914 1.745 -30.286 1.00 75.38 410 LYS A N 1
ATOM 3206 C CA . LYS A 1 410 ? 3.384 1.922 -30.243 1.00 75.38 410 LYS A CA 1
ATOM 3207 C C . LYS A 1 410 ? 3.799 3.053 -29.292 1.00 75.38 410 LYS A C 1
ATOM 3209 O O . LYS A 1 410 ? 4.672 3.865 -29.601 1.00 75.38 410 LYS A O 1
ATOM 3214 N N . ILE A 1 411 ? 3.131 3.127 -28.142 1.00 79.75 411 ILE A N 1
ATOM 3215 C CA . ILE A 1 411 ? 3.393 4.168 -27.156 1.00 79.75 411 ILE A CA 1
ATOM 3216 C C . ILE A 1 411 ? 4.798 3.930 -26.609 1.00 79.75 411 ILE A C 1
ATOM 3218 O O . ILE A 1 411 ? 5.153 2.792 -26.290 1.00 79.75 411 ILE A O 1
ATOM 3222 N N . PRO A 1 412 ? 5.628 4.975 -26.515 1.00 79.69 412 PRO A N 1
ATOM 3223 C CA . PRO A 1 412 ? 6.994 4.781 -26.092 1.00 79.69 412 PRO A CA 1
ATOM 3224 C C . PRO A 1 412 ? 7.051 4.348 -24.619 1.00 79.69 412 PRO A C 1
ATOM 3226 O O . PRO A 1 412 ? 6.305 4.846 -23.773 1.00 79.69 412 PRO A O 1
ATOM 3229 N N . GLY A 1 413 ? 7.955 3.412 -24.307 1.00 76.75 413 GLY A N 1
ATOM 3230 C CA . GLY A 1 413 ? 8.017 2.734 -23.003 1.00 76.75 413 GLY A CA 1
ATOM 3231 C C . GLY A 1 413 ? 8.123 3.668 -21.791 1.00 76.75 413 GLY A C 1
ATOM 3232 O O . GLY A 1 413 ? 7.593 3.351 -20.725 1.00 76.75 413 GLY A O 1
ATOM 3233 N N . HIS A 1 414 ? 8.699 4.859 -21.971 1.00 81.12 414 HIS A N 1
ATOM 3234 C CA . HIS A 1 414 ? 8.778 5.878 -20.926 1.00 81.12 414 HIS A CA 1
ATOM 3235 C C . HIS A 1 414 ? 7.397 6.345 -20.443 1.00 81.12 414 HIS A C 1
ATOM 3237 O O . HIS A 1 414 ? 7.227 6.599 -19.255 1.00 81.12 414 HIS A O 1
ATOM 3243 N N . ALA A 1 415 ? 6.378 6.403 -21.309 1.00 84.88 415 ALA A N 1
ATOM 3244 C CA . ALA A 1 415 ? 5.031 6.789 -20.890 1.00 84.88 415 ALA A CA 1
ATOM 3245 C C . ALA A 1 415 ? 4.435 5.773 -19.901 1.00 84.88 415 ALA A C 1
ATOM 3247 O O . ALA A 1 415 ? 3.822 6.161 -18.909 1.00 84.88 415 ALA A O 1
ATOM 3248 N N . ALA A 1 416 ? 4.676 4.477 -20.121 1.00 85.06 416 ALA A N 1
ATOM 3249 C CA . ALA A 1 416 ? 4.241 3.426 -19.205 1.00 85.06 416 ALA A CA 1
ATOM 3250 C C . ALA A 1 416 ? 4.987 3.506 -17.858 1.00 85.06 416 ALA A C 1
ATOM 3252 O O . ALA A 1 416 ? 4.373 3.360 -16.802 1.00 85.06 416 ALA A O 1
ATOM 3253 N N . ALA A 1 417 ? 6.290 3.808 -17.875 1.00 85.38 417 ALA A N 1
ATOM 3254 C CA . ALA A 1 417 ? 7.067 4.040 -16.657 1.00 85.38 417 ALA A CA 1
ATOM 3255 C C . ALA A 1 417 ? 6.520 5.224 -15.837 1.00 85.38 417 ALA A C 1
ATOM 3257 O O . ALA A 1 417 ? 6.375 5.113 -14.617 1.00 85.38 417 ALA A O 1
ATOM 3258 N N . LEU A 1 418 ? 6.143 6.325 -16.499 1.00 87.75 418 LEU A N 1
ATOM 3259 C CA . LEU A 1 418 ? 5.560 7.495 -15.837 1.00 87.75 418 LEU A CA 1
ATOM 3260 C C . LEU A 1 418 ? 4.242 7.178 -15.124 1.00 87.75 418 LEU A C 1
ATOM 3262 O O . LEU A 1 418 ? 4.009 7.713 -14.042 1.00 87.75 418 LEU A O 1
ATOM 3266 N N . VAL A 1 419 ? 3.408 6.289 -15.674 1.00 90.69 419 VAL A N 1
ATOM 3267 C CA . VAL A 1 419 ? 2.162 5.859 -15.013 1.00 90.69 419 VAL A CA 1
ATOM 3268 C C . VAL A 1 419 ? 2.455 5.174 -13.679 1.00 90.69 419 VAL A C 1
ATOM 3270 O O . VAL A 1 419 ? 1.830 5.510 -12.676 1.00 90.69 419 VAL A O 1
ATOM 3273 N N . ILE A 1 420 ? 3.445 4.278 -13.636 1.00 89.06 420 ILE A N 1
ATOM 3274 C CA . ILE A 1 420 ? 3.837 3.586 -12.398 1.00 89.06 420 ILE A CA 1
ATOM 3275 C C . ILE A 1 420 ? 4.457 4.559 -11.386 1.00 89.06 420 ILE A C 1
ATOM 3277 O O . ILE A 1 420 ? 4.154 4.495 -10.194 1.00 89.06 420 ILE A O 1
ATOM 3281 N N . VAL A 1 421 ? 5.291 5.499 -11.841 1.00 89.69 421 VAL A N 1
ATOM 3282 C CA . VAL A 1 421 ? 5.869 6.527 -10.961 1.00 89.69 421 VAL A CA 1
ATOM 3283 C C . VAL A 1 421 ? 4.771 7.417 -10.376 1.00 89.69 421 VAL A C 1
ATOM 3285 O O . VAL A 1 421 ? 4.743 7.643 -9.166 1.00 89.69 421 VAL A O 1
ATOM 3288 N N . LEU A 1 422 ? 3.832 7.877 -11.206 1.00 91.19 422 LEU A N 1
ATOM 3289 C CA . LEU A 1 422 ? 2.704 8.700 -10.776 1.00 91.19 422 LEU A CA 1
ATOM 3290 C C . LEU A 1 422 ? 1.818 7.955 -9.773 1.00 91.19 422 LEU A C 1
ATOM 3292 O O . LEU A 1 422 ? 1.472 8.513 -8.733 1.00 91.19 422 LEU A O 1
ATOM 3296 N N . GLN A 1 423 ? 1.501 6.689 -10.046 1.00 93.25 423 GLN A N 1
ATOM 3297 C CA . GLN A 1 423 ? 0.772 5.815 -9.131 1.00 93.25 423 GLN A CA 1
ATOM 3298 C C . GLN A 1 423 ? 1.430 5.777 -7.750 1.00 93.25 423 GLN A C 1
ATOM 3300 O O . GLN A 1 423 ? 0.769 5.996 -6.736 1.00 93.25 423 GLN A O 1
ATOM 3305 N N . LEU A 1 424 ? 2.733 5.496 -7.700 1.00 89.38 424 LEU A N 1
ATOM 3306 C CA . LEU A 1 424 ? 3.464 5.336 -6.446 1.00 89.38 424 LEU A CA 1
ATOM 3307 C C . LEU A 1 424 ? 3.566 6.657 -5.681 1.00 89.38 424 LEU A C 1
ATOM 3309 O O . LEU A 1 424 ? 3.387 6.665 -4.463 1.00 89.38 424 LEU A O 1
ATOM 3313 N N . VAL A 1 425 ? 3.752 7.780 -6.384 1.00 90.25 425 VAL A N 1
ATOM 3314 C CA . VAL A 1 425 ? 3.670 9.117 -5.781 1.00 90.25 425 VAL A CA 1
ATOM 3315 C C . VAL A 1 425 ? 2.286 9.336 -5.173 1.00 90.25 425 VAL A C 1
ATOM 3317 O O . VAL A 1 425 ? 2.201 9.665 -3.994 1.00 90.25 425 VAL A O 1
ATOM 3320 N N . LEU A 1 426 ? 1.199 9.083 -5.907 1.00 93.62 426 LEU A N 1
ATOM 3321 C CA . LEU A 1 426 ? -0.169 9.235 -5.397 1.00 93.62 426 LEU A CA 1
ATOM 3322 C C . LEU A 1 426 ? -0.438 8.351 -4.170 1.00 93.62 426 LEU A C 1
ATOM 3324 O O . LEU A 1 426 ? -1.006 8.823 -3.184 1.00 93.62 426 LEU A O 1
ATOM 3328 N N . VAL A 1 427 ? 0.023 7.099 -4.177 1.00 93.44 427 VAL A N 1
ATOM 3329 C CA . VAL A 1 427 ? -0.085 6.209 -3.012 1.00 93.44 427 VAL A CA 1
ATOM 3330 C C . VAL A 1 427 ? 0.677 6.782 -1.811 1.00 93.44 427 VAL A C 1
ATOM 3332 O O . VAL A 1 427 ? 0.152 6.776 -0.696 1.00 93.44 427 VAL A O 1
ATOM 3335 N N . GLN A 1 428 ? 1.874 7.348 -1.998 1.00 92.69 428 GLN A N 1
ATOM 3336 C CA . GLN A 1 428 ? 2.604 8.019 -0.913 1.00 92.69 428 GLN A CA 1
ATOM 3337 C C . GLN A 1 428 ? 1.894 9.283 -0.415 1.00 92.69 428 GLN A C 1
ATOM 3339 O O . GLN A 1 428 ? 1.851 9.529 0.795 1.00 92.69 428 GLN A O 1
ATOM 3344 N N . MET A 1 429 ? 1.300 10.070 -1.319 1.00 92.56 429 MET A N 1
ATOM 3345 C CA . MET A 1 429 ? 0.495 11.241 -0.958 1.00 92.56 429 MET A CA 1
ATOM 3346 C C . MET A 1 429 ? -0.646 10.840 -0.016 1.00 92.56 429 MET A C 1
ATOM 3348 O O . MET A 1 429 ? -0.836 11.464 1.028 1.00 92.56 429 MET A O 1
ATOM 3352 N N . ILE A 1 430 ? -1.364 9.764 -0.353 1.00 94.38 430 ILE A N 1
ATOM 3353 C CA . ILE A 1 430 ? -2.508 9.258 0.417 1.00 94.38 430 ILE A CA 1
ATOM 3354 C C . ILE A 1 430 ? -2.059 8.651 1.754 1.00 94.38 430 ILE A C 1
ATOM 3356 O O . ILE A 1 430 ? -2.672 8.899 2.790 1.00 94.38 430 ILE A O 1
ATOM 3360 N N . THR A 1 431 ? -0.992 7.850 1.758 1.00 93.06 431 THR A N 1
ATOM 3361 C CA . THR A 1 431 ? -0.644 7.009 2.918 1.00 93.06 431 THR A CA 1
ATOM 3362 C C . THR A 1 431 ? 0.283 7.673 3.936 1.00 93.06 431 THR A C 1
ATOM 3364 O O . THR A 1 431 ? 0.229 7.308 5.116 1.00 93.06 431 THR A O 1
ATOM 3367 N N . VAL A 1 432 ? 1.119 8.627 3.511 1.00 94.50 432 VAL A N 1
ATOM 3368 C CA . VAL A 1 432 ? 2.160 9.257 4.346 1.00 94.50 432 VAL A CA 1
ATOM 3369 C C . VAL A 1 432 ? 1.873 10.735 4.576 1.00 94.50 432 VAL A C 1
ATOM 3371 O O . VAL A 1 432 ? 1.879 11.199 5.719 1.00 94.50 432 VAL A O 1
ATOM 3374 N N . TRP A 1 433 ? 1.592 11.478 3.506 1.00 93.38 433 TRP A N 1
ATOM 3375 C CA . TRP A 1 433 ? 1.503 12.936 3.568 1.00 93.38 433 TRP A CA 1
ATOM 3376 C C . TRP A 1 433 ? 0.148 13.440 4.046 1.00 93.38 433 TRP A C 1
ATOM 3378 O O . TRP A 1 433 ? 0.093 14.262 4.959 1.00 93.38 433 TRP A O 1
ATOM 3388 N N . TRP A 1 434 ? -0.944 12.918 3.492 1.00 94.00 434 TRP A N 1
ATOM 3389 C CA . TRP A 1 434 ? -2.303 13.270 3.904 1.00 94.00 434 TRP A CA 1
ATOM 3390 C C . TRP A 1 434 ? -2.532 13.174 5.428 1.00 94.00 434 TRP A C 1
ATOM 3392 O O . TRP A 1 434 ? -3.020 14.138 6.027 1.00 94.00 434 TRP A O 1
ATOM 3402 N N . PRO A 1 435 ? -2.104 12.100 6.112 1.00 92.50 435 PRO A N 1
ATOM 3403 C CA . PRO A 1 435 ? -2.240 11.965 7.563 1.00 92.50 435 PRO A CA 1
ATOM 3404 C C . PRO A 1 435 ? -1.429 12.992 8.341 1.00 92.50 435 PRO A C 1
ATOM 3406 O O . PRO A 1 435 ? -1.917 13.560 9.319 1.00 92.50 435 PRO A O 1
ATOM 3409 N N . ALA A 1 436 ? -0.193 13.237 7.898 1.00 91.19 436 ALA A N 1
ATOM 3410 C CA . ALA A 1 436 ? 0.689 14.215 8.512 1.00 91.19 436 ALA A CA 1
ATOM 3411 C C . ALA A 1 436 ? 0.098 15.627 8.393 1.00 91.19 436 ALA A C 1
ATOM 3413 O O . ALA A 1 436 ? 0.069 16.368 9.375 1.00 91.19 436 ALA A O 1
ATOM 3414 N N . VAL A 1 437 ? -0.441 15.974 7.220 1.00 91.00 437 VAL A N 1
ATOM 3415 C CA . VAL A 1 437 ? -1.112 17.256 6.970 1.00 91.00 437 VAL A CA 1
ATOM 3416 C C . VAL A 1 437 ? -2.385 17.388 7.809 1.00 91.00 437 VAL A C 1
ATOM 3418 O O . VAL A 1 437 ? -2.598 18.434 8.420 1.00 91.00 437 VAL A O 1
ATOM 3421 N N . ASN A 1 438 ? -3.208 16.339 7.894 1.00 90.88 438 ASN A N 1
ATOM 3422 C CA . ASN A 1 438 ? -4.438 16.345 8.689 1.00 90.88 438 ASN A CA 1
ATOM 3423 C C . ASN A 1 438 ? -4.148 16.565 10.184 1.00 90.88 438 ASN A C 1
ATOM 3425 O O . ASN A 1 438 ? -4.765 17.410 10.833 1.00 90.88 438 ASN A O 1
ATOM 3429 N N . GLU A 1 439 ? -3.166 15.852 10.736 1.00 91.44 439 GLU A N 1
ATOM 3430 C CA . GLU A 1 439 ? -2.742 16.045 12.125 1.00 91.44 439 GLU A CA 1
ATOM 3431 C C . GLU A 1 439 ? -2.187 17.452 12.363 1.00 91.44 439 GLU A C 1
ATOM 3433 O O . GLU A 1 439 ? -2.483 18.098 13.370 1.00 91.44 439 GLU A O 1
ATOM 3438 N N . TRP A 1 440 ? -1.409 17.956 11.410 1.00 86.25 440 TRP A N 1
ATOM 3439 C CA . TRP A 1 440 ? -0.845 19.293 11.483 1.00 86.25 440 TRP A CA 1
ATOM 3440 C C . TRP A 1 440 ? -1.929 20.382 11.489 1.00 86.25 440 TRP A C 1
ATOM 3442 O O . TRP A 1 440 ? -1.883 21.292 12.319 1.00 86.25 440 TRP A O 1
ATOM 3452 N N . GLN A 1 441 ? -2.959 20.253 10.646 1.00 90.50 441 GLN A N 1
ATOM 3453 C CA . GLN A 1 441 ? -4.109 21.163 10.631 1.00 90.50 441 GLN A CA 1
ATOM 3454 C C . GLN A 1 441 ? -4.894 21.148 11.950 1.00 90.50 441 GLN A C 1
ATOM 3456 O O . GLN A 1 441 ? -5.405 22.190 12.363 1.00 90.50 441 GLN A O 1
ATOM 3461 N N . LYS A 1 442 ? -4.988 19.994 12.624 1.00 89.56 442 LYS A N 1
ATOM 3462 C CA . LYS A 1 442 ? -5.672 19.874 13.922 1.00 89.56 442 LYS A CA 1
ATOM 3463 C C . LYS A 1 442 ? -4.942 20.597 15.051 1.00 89.56 442 LYS A C 1
ATOM 3465 O O . LYS A 1 442 ? -5.601 21.097 15.946 1.00 89.56 442 LYS A O 1
ATOM 3470 N N . ARG A 1 443 ? -3.608 20.689 15.004 1.00 88.12 443 ARG A N 1
ATOM 3471 C CA . ARG A 1 443 ? -2.804 21.404 16.017 1.00 88.12 443 ARG A CA 1
ATOM 3472 C C . ARG A 1 443 ? -2.788 22.924 15.837 1.00 88.12 443 ARG A C 1
ATOM 3474 O O . ARG A 1 443 ? -2.396 23.639 16.755 1.00 88.12 443 ARG A O 1
ATOM 3481 N N . GLY A 1 444 ? -3.109 23.409 14.636 1.00 83.81 444 GLY A N 1
ATOM 3482 C CA . GLY A 1 444 ? -3.116 24.841 14.313 1.00 83.81 444 GLY A CA 1
ATOM 3483 C C . GLY A 1 444 ? -4.412 25.572 14.687 1.00 83.81 444 GLY A C 1
ATOM 3484 O O . GLY A 1 444 ? -4.385 26.802 14.858 1.00 83.81 444 GLY A O 1
ATOM 3485 N N . ARG A 1 445 ? -5.515 24.823 14.796 1.00 67.94 445 ARG A N 1
ATOM 3486 C CA . ARG A 1 445 ? -6.794 25.276 15.357 1.00 67.94 445 ARG A CA 1
ATOM 3487 C C . ARG A 1 445 ? -6.713 25.212 16.874 1.00 67.94 445 ARG A C 1
ATOM 3489 O O . ARG A 1 445 ? -7.135 26.212 17.491 1.00 67.94 445 ARG A O 1
#

pLDDT: mean 74.75, std 19.66, range [29.83, 96.62]

Sequence (445 aa):
MASALQTRQPHHRHRHHHRRRHCRWQQVYLYLVVAFCSLLPIVQSTPLSRDHAASTSSASSSLISFPYDSDDTSNSTISLRVAVNVAAIAVLLFLSIAGAAIFYKLRDAPSIRHRQPFDTLLSTAAGTLLCVLILAREAFLSHYPCWIMLWAGYLLFPLGLWLISARSLMLAAIYFINKASAARIALQLQRRSSNARAAAIMVNDQRATDMAHDPAAMLSTRASRATMEADVPELQRLVRPDCPDTAAGCGSPLGHTFPRPSMLDEPCAASEGERSPKPRVEGDRPALSTRLVACSERYRDLATVRNRMMCVVGYLFVMFIFLGVIQLITIANAFDKYNGSNSNDCAAGWERYPLYGIMLFTPFVLLPAVLYFTRKTRDNFGIWWEGVASMLVTEVSFIVYFALVFSALKIPGHAAALVIVLQLVLVQMITVWWPAVNEWQKRGR

Radius of gyration: 35.5 Å; chains: 1; bounding box: 80×59×127 Å

Organism: NCBI:txid1712513

Secondary structure (DSSP, 8-state):
------------TTSHHHHHHHHHHHHHHHHHHHHHHHHHHHHHTS------------------------HHHHHHHHHHHHHHHHHHHHHHHHHHHHHHHHHHHTTTSTTTTTS-HHHHHHHHHHHHHHHHHHHHHHHSTTT--HHHHHHHHHHHHHHHHHHHHHHHHHHHHHHHHHHHHHHHHHHHHHHHHHHHHHHHHHHHHHHHHHHHH-HHHHHHHHHHHHHHTTTHHHHTTS---------S---------------PPP---------------TTSHHHHHHHHHHHHHHHHHHTSHHHHHHHHHHHHHHHHHHHHHHHHHHHHHHTTTSSS----GGGS-GGGHHHHHHHHHIIIIIHHHHHHHHTT---SSSHHHHHHHHHHHHHHHHHHHHHHHHSTT---HHHHHHHHHHHHHHHHIIIIIHHHHHHHHHHH-